Protein AF-A0A932T8R5-F1 (afdb_monomer)

Solvent-accessible surface area (backbone atoms only — not comparable to full-atom values): 25001 Å² total; per-residue (Å²): 109,61,64,52,44,34,81,61,53,52,69,36,68,70,43,43,51,44,53,52,49,47,52,50,32,56,50,34,42,50,55,45,41,47,75,72,64,32,41,83,56,91,74,83,59,76,33,76,72,61,94,69,79,67,45,66,45,74,44,71,26,61,86,46,70,82,42,59,31,11,37,37,70,53,66,65,68,58,52,51,51,37,35,51,71,66,42,54,31,40,30,32,83,40,78,26,26,40,64,62,91,46,52,62,83,46,61,53,64,44,43,30,42,35,39,35,32,41,81,48,56,72,68,58,49,51,51,53,52,46,53,41,49,48,48,24,37,45,67,72,73,39,91,72,75,92,68,68,50,76,42,43,30,64,55,31,30,66,32,42,20,27,83,35,54,51,67,68,42,78,72,55,37,38,85,41,27,77,60,34,44,70,28,75,43,64,70,48,18,57,42,30,73,40,65,88,59,21,41,30,36,37,36,52,35,82,50,32,54,77,72,50,51,76,70,54,56,54,52,49,33,62,55,33,41,77,49,73,41,93,61,63,48,47,38,35,31,43,96,93,41,77,44,49,92,58,52,88,36,47,54,71,68,51,51,51,50,49,37,62,76,60,66,63,50,73,33,16,24,36,36,37,39,69,37,50,37,71,51,35,25,46,29,48,23,51,44,50,56,49,50,37,59,78,67,68,58,62,68,85,89,68,87,41,54,34,34,31,29,52,33,46,37,33,42,78,55,96,91,41,44,41,50,62,77,48,82,52,53,22,59,72,57,82,85,69,72,91,52,56,62,74,28,31,19,48,32,43,34,41,21,45,63,38,36,73,41,28,40,34,33,33,40,58,42,47,70,71,60,46,52,49,49,34,53,67,46,69,47,48,73,66,57,45,42,73,66,41,31,77,56,55,58,45,39,72,77,63,27,54,50,26,30,33,36,34,34,36,44,44,57,50,44,15,60,77,64,71,47,92,32,34,56,76,67,36,90,81,48,60,48,71,82,69,29,29,64,57,82,53,37,78,71,91,78,59,71,66,61,32,54,60,34,63,50,76,85,80,82,74,84,129

Sequence (462 aa):
IRLKNRFLELRTEKSYNIFKLRSKVGIAARNTLDSLGFLDVETPILTKSTPEGARDYLVPSRVHGGEFYALPQSPQLFKQLLMVSGFDRYYQIAKCFRDEDLRADRQPEFTQIDVEMSFCNQEDVMAVAEELIINIFKAAGHDIPKKFNRMTFNDAMEIYGSDKPDMRFAMPMVEVSDIFANSTNEIFSSIASNTKKNRIKALRCPNGDNIFSKRQMKSFEDFVRKFGASGLGYFQMKEDGLKGPLTKFFSEADLEEIIKRTELVVGDIVFFGAGDKKTVWDYMGRFRLFLAKEMDIIPNDTFEFLWVVDFPMFEVENGRTKALHHPFTMPKSLENLEDLEEISSIAYDIVLNGTELGGGSIRIHKQDIQAKVFEIMGISNEEAREKFGFLLDALEFGAPPHGGFALGFDRLIMLLARTDSIRDVIAFPKTQKAQCLLTKAPSAVDNEQLKELSIRIRKTEQ

Structure (mmCIF, N/CA/C/O backbone):
data_AF-A0A932T8R5-F1
#
_entry.id   AF-A0A932T8R5-F1
#
loop_
_atom_site.group_PDB
_atom_site.id
_atom_site.type_symbol
_atom_site.label_atom_id
_atom_site.label_alt_id
_atom_site.label_comp_id
_atom_site.label_asym_id
_atom_site.label_entity_id
_atom_site.label_seq_id
_atom_site.pdbx_PDB_ins_code
_atom_site.Cartn_x
_atom_site.Cartn_y
_atom_site.Cartn_z
_atom_site.occupancy
_atom_site.B_iso_or_equiv
_atom_site.auth_seq_id
_atom_site.auth_comp_id
_atom_site.auth_asym_id
_atom_site.auth_atom_id
_atom_site.pdbx_PDB_model_num
ATOM 1 N N . ILE A 1 1 ? -17.096 22.439 -8.932 1.00 80.19 1 ILE A N 1
ATOM 2 C CA . ILE A 1 1 ? -18.583 22.413 -8.959 1.00 80.19 1 ILE A CA 1
ATOM 3 C C . ILE A 1 1 ? -19.126 21.101 -8.380 1.00 80.19 1 ILE A C 1
ATOM 5 O O . ILE A 1 1 ? -19.801 21.187 -7.364 1.00 80.19 1 ILE A O 1
ATOM 9 N N . ARG A 1 2 ? -18.762 19.920 -8.923 1.00 89.31 2 ARG A N 1
ATOM 10 C CA . ARG A 1 2 ? -19.200 18.579 -8.450 1.00 89.31 2 ARG A CA 1
ATOM 11 C C . ARG A 1 2 ? -19.182 18.400 -6.919 1.00 89.31 2 ARG A C 1
ATOM 13 O O . ARG A 1 2 ? -20.239 18.357 -6.307 1.00 89.31 2 ARG A O 1
ATOM 20 N N . LEU A 1 3 ? -18.008 18.470 -6.281 1.00 91.38 3 LEU A N 1
ATOM 21 C CA . LEU A 1 3 ? -17.869 18.298 -4.820 1.00 91.38 3 LEU A CA 1
ATOM 22 C C . LEU A 1 3 ? -18.627 19.329 -3.963 1.00 91.38 3 LEU A C 1
ATOM 24 O O . LEU A 1 3 ? -19.009 19.028 -2.838 1.00 91.38 3 LEU A O 1
ATOM 28 N N . LYS A 1 4 ? -18.846 20.546 -4.478 1.00 94.50 4 LYS A N 1
ATOM 29 C CA . LYS A 1 4 ? -19.574 21.608 -3.760 1.00 94.50 4 LYS A CA 1
ATOM 30 C C . LYS A 1 4 ? -21.082 21.331 -3.732 1.00 94.50 4 LYS A C 1
ATOM 32 O O . LYS A 1 4 ? -21.748 21.691 -2.776 1.00 94.50 4 LYS A O 1
ATOM 37 N N . ASN A 1 5 ? -21.5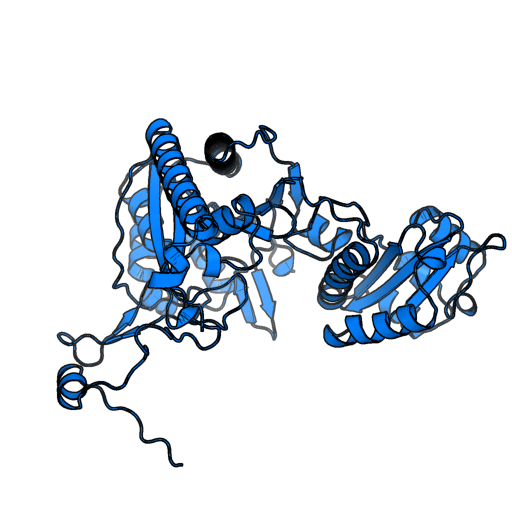88 20.650 -4.761 1.00 95.69 5 ASN A N 1
ATOM 38 C CA . ASN A 1 5 ? -22.981 20.234 -4.906 1.00 95.69 5 ASN A CA 1
ATOM 39 C C . ASN A 1 5 ? -23.089 18.699 -4.925 1.00 95.69 5 ASN A C 1
ATOM 41 O O . ASN A 1 5 ? -23.838 18.139 -5.725 1.00 95.69 5 ASN A O 1
ATOM 45 N N . ARG A 1 6 ? -22.314 18.005 -4.075 1.00 95.56 6 ARG A N 1
ATOM 46 C CA . ARG A 1 6 ? -22.169 16.537 -4.115 1.00 95.56 6 ARG A CA 1
ATOM 47 C C . ARG A 1 6 ? -23.513 15.809 -4.028 1.00 95.56 6 ARG A C 1
ATOM 49 O O . ARG A 1 6 ? -23.720 14.828 -4.724 1.00 95.56 6 ARG A O 1
ATOM 56 N N . PHE A 1 7 ? -24.462 16.333 -3.259 1.00 96.12 7 PHE A N 1
ATOM 57 C CA . PHE A 1 7 ? -25.821 15.789 -3.161 1.00 96.12 7 PHE A CA 1
ATOM 58 C C . PHE A 1 7 ? -26.605 15.790 -4.491 1.00 96.12 7 PHE A C 1
ATOM 60 O O . PHE A 1 7 ? -27.494 14.961 -4.657 1.00 96.12 7 PHE A O 1
ATOM 67 N N . LEU A 1 8 ? -26.301 16.689 -5.440 1.00 96.56 8 LEU A N 1
ATOM 68 C CA . LEU A 1 8 ? -26.871 16.652 -6.797 1.00 96.56 8 LEU A CA 1
ATOM 69 C C . LEU A 1 8 ? -26.142 15.639 -7.675 1.00 96.56 8 LEU A C 1
ATOM 71 O O . LEU A 1 8 ? -26.774 14.907 -8.425 1.00 96.56 8 LEU A O 1
ATOM 75 N N . GLU A 1 9 ? -24.817 15.579 -7.564 1.00 94.00 9 GLU A N 1
ATOM 76 C CA . GLU A 1 9 ? -23.994 14.616 -8.298 1.00 94.00 9 GLU A CA 1
ATOM 77 C C . GLU A 1 9 ? -24.369 13.165 -7.959 1.00 94.00 9 GLU A C 1
ATOM 79 O O . GLU A 1 9 ? -24.479 12.326 -8.853 1.00 94.00 9 GLU A O 1
ATOM 84 N N . LEU A 1 10 ? -24.650 12.889 -6.683 1.00 96.06 10 LEU A N 1
ATOM 85 C CA . LEU A 1 10 ? -25.089 11.576 -6.208 1.00 96.06 10 LEU A CA 1
ATOM 86 C C . LEU A 1 10 ? -26.440 11.124 -6.796 1.00 96.06 10 LEU A C 1
ATOM 88 O O . LEU A 1 10 ? -26.766 9.947 -6.690 1.00 96.06 10 LEU A O 1
ATOM 92 N N . ARG A 1 11 ? -27.209 12.018 -7.439 1.00 96.38 11 ARG A N 1
ATOM 93 C CA . ARG A 1 11 ? -28.446 11.661 -8.162 1.00 96.38 11 ARG A CA 1
ATOM 94 C C . ARG A 1 11 ? -28.185 11.058 -9.542 1.00 96.38 11 ARG A C 1
ATOM 96 O O . ARG A 1 11 ? -29.117 10.551 -10.156 1.00 96.38 11 ARG A O 1
ATOM 103 N N . THR A 1 12 ? -26.963 11.159 -10.063 1.00 96.81 12 THR A N 1
ATOM 104 C CA . THR A 1 12 ? -26.631 10.583 -11.371 1.00 96.81 12 THR A CA 1
ATOM 105 C C . THR A 1 12 ? -26.681 9.059 -11.316 1.00 96.81 12 THR A C 1
ATOM 107 O O . THR A 1 12 ? -26.306 8.453 -10.312 1.00 96.81 12 THR A O 1
ATOM 110 N N . GLU A 1 13 ? -27.087 8.432 -12.420 1.00 97.25 13 GLU A N 1
ATOM 111 C CA . GLU A 1 13 ? -27.144 6.970 -12.532 1.00 97.25 13 GLU A CA 1
ATOM 112 C C . GLU A 1 13 ? -25.776 6.324 -12.267 1.00 97.25 13 GLU A C 1
ATOM 114 O O . GLU A 1 13 ? -25.684 5.343 -11.531 1.00 97.25 13 GLU A O 1
ATOM 119 N N . LYS A 1 14 ? -24.694 6.933 -12.775 1.00 96.19 14 LYS A N 1
ATOM 120 C CA . LYS A 1 14 ? -23.317 6.496 -12.504 1.00 96.19 14 LYS A CA 1
ATOM 121 C C . LYS A 1 14 ? -23.033 6.433 -11.000 1.00 96.19 14 LYS A C 1
ATOM 123 O O . LYS A 1 14 ? -22.591 5.396 -10.514 1.00 96.19 14 LYS A O 1
ATOM 128 N N . SER A 1 15 ? -23.287 7.513 -10.255 1.00 95.94 15 SER A N 1
ATOM 129 C CA . SER A 1 15 ? -23.064 7.520 -8.805 1.00 95.94 15 SER A CA 1
ATOM 130 C C . SER A 1 15 ? -23.971 6.524 -8.087 1.00 95.94 15 SER A C 1
ATOM 132 O O . SER A 1 15 ? -23.485 5.771 -7.247 1.00 95.94 15 SER A O 1
ATOM 134 N N . TYR A 1 16 ? -25.257 6.464 -8.441 1.00 96.88 16 TYR A N 1
ATOM 135 C CA . TYR A 1 16 ? -26.189 5.503 -7.854 1.00 96.88 16 TYR A CA 1
ATOM 136 C C . TYR A 1 16 ? -25.700 4.056 -8.016 1.00 96.88 16 TYR A C 1
ATOM 138 O O . TYR A 1 16 ? -25.636 3.315 -7.034 1.00 96.88 16 TYR A O 1
ATOM 146 N N . ASN A 1 17 ? -25.272 3.672 -9.222 1.00 97.94 17 ASN A N 1
ATOM 147 C CA . ASN A 1 17 ? -24.763 2.331 -9.505 1.00 97.94 17 ASN A CA 1
ATOM 148 C C . ASN A 1 17 ? -23.483 2.013 -8.716 1.00 97.94 17 ASN A C 1
ATOM 150 O O . ASN A 1 17 ? -23.351 0.902 -8.204 1.00 97.94 17 ASN A O 1
ATOM 154 N N . ILE A 1 18 ? -22.586 2.989 -8.530 1.00 98.12 18 ILE A N 1
ATOM 155 C CA . ILE A 1 18 ? -21.387 2.834 -7.690 1.00 98.12 18 ILE A CA 1
ATOM 156 C C . ILE A 1 18 ? -21.762 2.562 -6.226 1.00 98.12 18 ILE A C 1
ATOM 158 O O . ILE A 1 18 ? -21.225 1.640 -5.613 1.00 98.12 18 ILE A O 1
ATOM 162 N N . PHE A 1 19 ? -22.696 3.321 -5.644 1.00 98.12 19 PHE A N 1
ATOM 163 C CA . PHE A 1 19 ? -23.100 3.103 -4.247 1.00 98.12 19 PHE A CA 1
ATOM 164 C C . PHE A 1 19 ? -23.936 1.835 -4.065 1.00 98.12 19 PHE A C 1
ATOM 166 O O . PHE A 1 19 ? -23.815 1.169 -3.035 1.00 98.12 19 PHE A O 1
ATOM 173 N N . LYS A 1 20 ? -24.716 1.444 -5.078 1.00 98.19 20 LYS A N 1
ATOM 174 C CA . LYS A 1 20 ? -25.385 0.140 -5.128 1.00 98.19 20 LYS A CA 1
ATOM 175 C C . LYS A 1 20 ? -24.365 -1.002 -5.127 1.00 98.19 20 LYS A C 1
ATOM 177 O O . LYS A 1 20 ? -24.515 -1.939 -4.345 1.00 98.19 20 LYS A O 1
ATOM 182 N N . LEU A 1 21 ? -23.307 -0.901 -5.937 1.00 98.50 21 LEU A N 1
ATOM 183 C CA . LEU A 1 21 ? -22.191 -1.850 -5.943 1.00 98.50 21 LEU A CA 1
ATOM 184 C C . LEU A 1 21 ? -21.493 -1.893 -4.577 1.00 98.50 21 LEU A C 1
ATOM 186 O O . LEU A 1 21 ? -21.364 -2.970 -4.005 1.00 98.50 21 LEU A O 1
ATOM 190 N N . ARG A 1 22 ? -21.125 -0.735 -4.010 1.00 98.56 22 ARG A N 1
ATOM 191 C CA . ARG A 1 22 ? -20.517 -0.634 -2.671 1.00 98.56 22 ARG A CA 1
ATOM 192 C C . ARG A 1 22 ? -21.349 -1.338 -1.602 1.00 98.56 22 ARG A C 1
ATOM 194 O O . ARG A 1 22 ? -20.804 -2.092 -0.803 1.00 98.56 22 ARG A O 1
ATOM 201 N N . SER A 1 23 ? -22.660 -1.098 -1.585 1.00 98.56 23 SER A N 1
ATOM 202 C CA . SER A 1 23 ? -23.578 -1.738 -0.638 1.00 98.56 23 SER A CA 1
ATOM 203 C C . SER A 1 23 ? -23.615 -3.256 -0.830 1.00 98.56 23 SER A C 1
ATOM 205 O O . SER A 1 23 ? -23.450 -3.993 0.141 1.00 98.56 23 SER A O 1
ATOM 207 N N . LYS A 1 24 ? -23.743 -3.728 -2.078 1.00 98.50 24 LYS A N 1
ATOM 208 C CA . LYS A 1 24 ? -23.761 -5.159 -2.412 1.00 98.50 24 LYS A CA 1
ATOM 209 C C . LYS A 1 24 ? -22.472 -5.867 -1.989 1.00 98.50 24 LYS A C 1
ATOM 211 O O . LYS A 1 24 ? -22.533 -6.930 -1.380 1.00 98.50 24 LYS A O 1
ATOM 216 N N . VAL A 1 25 ? -21.320 -5.259 -2.268 1.00 98.50 25 VAL A N 1
ATOM 217 C CA . VAL A 1 25 ? -20.007 -5.788 -1.878 1.00 98.50 25 VAL A CA 1
ATOM 218 C C . VAL A 1 25 ? -19.853 -5.808 -0.354 1.00 98.50 25 VAL A C 1
ATOM 220 O O . VAL A 1 25 ? -19.383 -6.797 0.196 1.00 98.50 25 VAL A O 1
ATOM 223 N N . GLY A 1 26 ? -20.306 -4.764 0.347 1.00 98.56 26 GLY A N 1
ATOM 224 C CA . GLY A 1 26 ? -20.283 -4.727 1.812 1.00 98.56 26 GLY A CA 1
ATOM 225 C C . GLY A 1 26 ? -21.169 -5.790 2.476 1.00 98.56 26 GLY A C 1
ATOM 226 O O . GLY A 1 26 ? -20.820 -6.277 3.548 1.00 98.56 26 GLY A O 1
ATOM 227 N N . ILE A 1 27 ? -22.295 -6.163 1.857 1.00 98.75 27 ILE A N 1
ATOM 228 C CA . ILE A 1 27 ? -23.130 -7.293 2.302 1.00 98.75 27 ILE A CA 1
ATOM 229 C C . ILE A 1 27 ? -22.412 -8.622 2.037 1.00 98.75 27 ILE A C 1
ATOM 231 O O . ILE A 1 27 ? -22.348 -9.466 2.924 1.00 98.75 27 ILE A O 1
ATOM 235 N N . ALA A 1 28 ? -21.835 -8.797 0.844 1.00 98.69 28 ALA A N 1
ATOM 236 C CA . ALA A 1 28 ? -21.111 -10.017 0.487 1.00 98.69 28 ALA A CA 1
ATOM 237 C C . ALA A 1 28 ? -19.919 -10.283 1.418 1.00 98.69 28 ALA A C 1
ATOM 239 O O . ALA A 1 28 ? -19.718 -11.421 1.836 1.00 98.69 28 ALA A O 1
ATOM 240 N N . ALA A 1 29 ? -19.176 -9.234 1.787 1.00 98.75 29 ALA A N 1
ATOM 241 C CA . ALA A 1 29 ? -18.074 -9.330 2.736 1.00 98.75 29 ALA A CA 1
ATOM 242 C C . ALA A 1 29 ? -18.540 -9.844 4.108 1.00 98.75 29 ALA A C 1
ATOM 244 O O . ALA A 1 29 ? -17.998 -10.828 4.604 1.00 98.75 29 ALA A O 1
ATOM 245 N N . ARG A 1 30 ? -19.588 -9.226 4.676 1.00 98.81 30 ARG A N 1
ATOM 246 C CA . ARG A 1 30 ? -20.165 -9.639 5.967 1.00 98.81 30 ARG A CA 1
ATOM 247 C C . ARG A 1 30 ? -20.668 -11.074 5.938 1.00 98.81 30 ARG A C 1
ATOM 249 O O . ARG A 1 30 ? -20.269 -11.862 6.778 1.00 98.81 30 ARG A O 1
ATOM 256 N N . ASN A 1 31 ? -21.470 -11.430 4.933 1.00 98.75 31 ASN A N 1
ATOM 257 C CA . ASN A 1 31 ? -22.015 -12.784 4.809 1.00 98.75 31 ASN A CA 1
ATOM 258 C C . ASN A 1 31 ? -20.912 -13.841 4.664 1.00 98.75 31 ASN A C 1
ATOM 260 O O . ASN A 1 31 ? -21.050 -14.942 5.184 1.00 98.75 31 ASN A O 1
ATOM 264 N N . THR A 1 32 ? -19.826 -13.519 3.951 1.00 98.75 32 THR A N 1
ATOM 265 C CA . THR A 1 32 ? -18.698 -14.448 3.798 1.00 98.75 32 THR A CA 1
ATOM 266 C C . THR A 1 32 ? -17.989 -14.655 5.133 1.00 98.75 32 THR A C 1
ATOM 268 O O . THR A 1 32 ? -17.802 -15.792 5.549 1.00 98.75 32 THR A O 1
ATOM 271 N N . LEU A 1 33 ? -17.642 -13.573 5.833 1.00 98.75 33 LEU A N 1
ATOM 272 C CA . LEU A 1 33 ? -16.940 -13.649 7.117 1.00 98.75 33 LEU A CA 1
ATOM 273 C C . LEU A 1 33 ? -17.797 -14.318 8.204 1.00 98.75 33 LEU A C 1
ATOM 275 O O . LEU A 1 33 ? -17.293 -15.182 8.917 1.00 98.75 33 LEU A O 1
ATOM 279 N N . ASP A 1 34 ? -19.095 -14.018 8.257 1.00 98.69 34 ASP A N 1
ATOM 280 C CA . ASP A 1 34 ? -20.064 -14.704 9.122 1.00 98.69 34 ASP A CA 1
ATOM 281 C C . ASP A 1 34 ? -20.106 -16.215 8.838 1.00 98.69 34 ASP A C 1
ATOM 283 O O . ASP A 1 34 ? -19.956 -17.030 9.748 1.00 98.69 34 ASP A O 1
ATOM 287 N N . SER A 1 35 ? -20.178 -16.613 7.560 1.00 98.56 35 SER A N 1
ATOM 288 C CA . SER A 1 35 ? -20.167 -18.035 7.180 1.00 98.56 35 SER A CA 1
ATOM 289 C C . SER A 1 35 ? -18.867 -18.767 7.541 1.00 98.56 35 SER A C 1
ATOM 291 O O . SER A 1 35 ? -18.871 -19.986 7.703 1.00 98.56 35 SER A O 1
ATOM 293 N N . LEU A 1 36 ? -17.768 -18.023 7.706 1.00 98.44 36 LEU A N 1
ATOM 294 C CA . LEU A 1 36 ? -16.460 -18.519 8.140 1.00 98.44 36 LEU A CA 1
ATOM 295 C C . LEU A 1 36 ? -16.258 -18.438 9.665 1.00 98.44 36 LEU A C 1
ATOM 297 O O . LEU A 1 36 ? -15.153 -18.707 10.151 1.00 98.44 36 LEU A O 1
ATOM 301 N N . GLY A 1 37 ? -17.306 -18.079 10.413 1.00 98.25 37 GLY A N 1
ATOM 302 C CA . GLY A 1 37 ? -17.320 -18.033 11.874 1.00 98.25 37 GLY A CA 1
ATOM 303 C C . GLY A 1 37 ? -16.678 -16.788 12.485 1.00 98.25 37 GLY A C 1
ATOM 304 O O . GLY A 1 37 ? -16.319 -16.820 13.659 1.00 98.25 37 GLY A O 1
ATOM 305 N N . PHE A 1 38 ? -16.491 -15.711 11.717 1.00 98.75 38 PHE A N 1
ATOM 306 C CA . PHE A 1 38 ? -15.961 -14.454 12.245 1.00 98.75 38 PHE A CA 1
ATOM 307 C C . PHE A 1 38 ? -17.052 -13.619 12.914 1.00 98.75 38 PHE A C 1
ATOM 309 O O . PHE A 1 38 ? -18.175 -13.524 12.422 1.00 98.75 38 PHE A O 1
ATOM 316 N N . LEU A 1 39 ? -16.690 -12.949 14.007 1.00 98.50 39 LEU A N 1
ATOM 317 C CA . LEU A 1 39 ? -17.577 -12.050 14.741 1.00 98.50 39 LEU A CA 1
ATOM 318 C C . LEU A 1 39 ? -17.345 -10.591 14.332 1.00 98.50 39 LEU A C 1
ATOM 320 O O . LEU A 1 39 ? -16.204 -10.129 14.346 1.00 98.50 39 LEU A O 1
ATOM 324 N N . ASP A 1 40 ? -18.427 -9.870 14.017 1.00 98.19 40 ASP A N 1
ATOM 325 C CA . ASP A 1 40 ? -18.413 -8.414 13.806 1.00 98.19 40 ASP A CA 1
ATOM 326 C C . ASP A 1 40 ? -18.341 -7.724 15.174 1.00 98.19 40 ASP A C 1
ATOM 328 O O . ASP A 1 40 ? -19.326 -7.716 15.920 1.00 98.19 40 ASP A O 1
ATOM 332 N N . VAL A 1 41 ? -17.171 -7.202 15.544 1.00 98.19 41 VAL A N 1
ATOM 333 C CA . VAL A 1 41 ? -16.966 -6.551 16.848 1.00 98.19 41 VAL A CA 1
ATOM 334 C C . VAL A 1 41 ? -16.507 -5.116 16.628 1.00 98.19 41 VAL A C 1
ATOM 336 O O . VAL A 1 41 ? -15.515 -4.852 15.955 1.00 98.19 41 VAL A O 1
ATOM 339 N N . GLU A 1 42 ? -17.222 -4.160 17.210 1.00 98.19 42 GLU A N 1
ATOM 340 C CA . GLU A 1 42 ? -16.847 -2.751 17.118 1.00 98.19 42 GLU A CA 1
ATOM 341 C C . GLU A 1 42 ? -15.681 -2.421 18.061 1.00 98.19 42 GLU A C 1
ATOM 343 O O . GLU A 1 42 ? -15.633 -2.862 19.211 1.00 98.19 42 GLU A O 1
ATOM 348 N N . THR A 1 43 ? -14.748 -1.597 17.583 1.00 97.75 43 THR A N 1
ATOM 349 C CA . THR A 1 43 ? -13.600 -1.105 18.362 1.00 97.75 43 THR A CA 1
ATOM 350 C C . THR A 1 43 ? -13.692 0.409 18.557 1.00 97.75 43 THR A C 1
ATOM 352 O O . THR A 1 43 ? -14.232 1.105 17.694 1.00 97.75 43 THR A O 1
ATOM 355 N N . PRO A 1 44 ? -13.151 0.965 19.655 1.00 97.56 44 PRO A N 1
ATOM 356 C CA . PRO A 1 44 ? -13.282 2.390 19.944 1.00 97.56 44 PRO A CA 1
ATOM 357 C C . PRO A 1 44 ? -12.572 3.276 18.908 1.00 97.56 44 PRO A C 1
ATOM 359 O O . PRO A 1 44 ? -11.509 2.939 18.393 1.00 97.56 44 PRO A O 1
ATOM 362 N N . ILE A 1 45 ? -13.151 4.455 18.660 1.00 97.56 45 ILE A N 1
ATOM 363 C CA . ILE A 1 45 ? -12.592 5.497 17.778 1.00 97.56 45 ILE A CA 1
ATOM 364 C C . ILE A 1 45 ? -11.761 6.534 18.547 1.00 97.56 45 ILE A C 1
ATOM 366 O O . ILE A 1 45 ? -10.904 7.187 17.969 1.00 97.56 45 ILE A O 1
ATOM 370 N N . LEU A 1 46 ? -12.004 6.717 19.844 1.00 97.31 46 LEU A N 1
ATOM 371 C CA . LEU A 1 46 ? -11.202 7.601 20.690 1.00 97.31 46 LEU A CA 1
ATOM 372 C C . LEU A 1 46 ? -10.145 6.756 21.400 1.00 97.31 46 LEU A C 1
ATOM 374 O O . LEU A 1 46 ? -10.429 6.136 22.423 1.00 97.31 46 LEU A O 1
ATOM 378 N N . THR A 1 47 ? -8.949 6.689 20.825 1.00 94.69 47 THR A N 1
ATOM 379 C CA . THR A 1 47 ? -7.860 5.821 21.284 1.00 94.69 47 THR A CA 1
ATOM 380 C C . THR A 1 47 ? -6.740 6.631 21.928 1.00 94.69 47 THR A C 1
ATOM 382 O O . THR A 1 47 ? -6.772 7.861 21.972 1.00 94.69 47 THR A O 1
ATOM 385 N N . LYS A 1 48 ? -5.729 5.939 22.454 1.00 91.38 48 LYS A N 1
ATOM 386 C CA . LYS A 1 48 ? -4.456 6.557 22.831 1.00 91.38 48 LYS A CA 1
ATOM 387 C C . LYS A 1 48 ? -3.641 6.847 21.567 1.00 91.38 48 LYS A C 1
ATOM 389 O O . LYS A 1 48 ? -3.721 6.076 20.615 1.00 91.38 48 LYS A O 1
ATOM 394 N N . SER A 1 49 ? -2.866 7.933 21.565 1.00 87.81 49 SER A N 1
ATOM 395 C CA . SER A 1 49 ? -1.887 8.181 20.500 1.00 87.81 49 SER A CA 1
ATOM 396 C C . SER A 1 49 ? -0.697 7.235 20.652 1.00 87.81 49 SER A C 1
ATOM 398 O O . SER A 1 49 ? -0.100 7.134 21.729 1.00 87.81 49 SER A O 1
ATOM 400 N N . THR A 1 50 ? -0.365 6.536 19.573 1.00 78.50 50 THR A N 1
ATOM 401 C CA . THR A 1 50 ? 0.723 5.559 19.512 1.00 78.50 50 THR A CA 1
ATOM 402 C C . THR A 1 50 ? 1.491 5.753 18.208 1.00 78.50 50 THR A C 1
ATOM 404 O O . THR A 1 50 ? 0.879 5.980 17.167 1.00 78.50 50 THR A O 1
ATOM 407 N N . PRO A 1 51 ? 2.830 5.664 18.207 1.00 67.25 51 PRO A N 1
ATOM 408 C CA . PRO A 1 51 ? 3.607 5.795 16.978 1.00 67.25 51 PRO A CA 1
ATOM 409 C C . PRO A 1 51 ? 3.464 4.528 16.116 1.00 67.25 51 PRO A C 1
ATOM 411 O O . PRO A 1 51 ? 4.300 3.632 16.180 1.00 67.25 51 PRO A O 1
ATOM 414 N N . GLU A 1 52 ? 2.397 4.446 15.318 1.00 62.09 52 GLU A N 1
ATOM 415 C CA . GLU A 1 52 ? 2.116 3.326 14.395 1.00 62.09 52 GLU A CA 1
ATOM 416 C C . GLU A 1 52 ? 2.600 3.567 12.955 1.00 62.09 52 GLU A C 1
ATOM 418 O O . GLU A 1 52 ? 2.392 2.733 12.080 1.00 62.09 52 GLU A O 1
ATOM 423 N N . GLY A 1 53 ? 3.276 4.689 12.699 1.00 68.38 53 GLY A N 1
ATOM 424 C CA . GLY A 1 53 ? 3.906 4.990 11.410 1.00 68.38 53 GLY A CA 1
ATOM 425 C C . GLY A 1 53 ? 3.390 6.272 10.761 1.00 68.38 53 GLY A C 1
ATOM 426 O O . GLY A 1 53 ? 4.204 7.097 10.346 1.00 68.38 53 GLY A O 1
ATOM 427 N N . ALA A 1 54 ? 2.071 6.492 10.729 1.00 80.25 54 ALA A N 1
ATOM 428 C CA . ALA A 1 54 ? 1.495 7.758 10.266 1.00 80.25 54 ALA A CA 1
ATOM 429 C C . ALA A 1 54 ? 1.311 8.759 11.421 1.00 80.25 54 ALA A C 1
ATOM 431 O O . ALA A 1 54 ? 1.504 8.432 12.594 1.00 80.25 54 ALA A O 1
ATOM 432 N N . ARG A 1 55 ? 0.932 10.000 11.092 1.00 87.88 55 ARG A N 1
ATOM 433 C CA . ARG A 1 55 ? 0.500 10.984 12.095 1.00 87.88 55 ARG A CA 1
ATOM 434 C C . ARG A 1 55 ? -0.967 10.763 12.456 1.00 87.88 55 ARG A C 1
ATOM 436 O O . ARG A 1 55 ? -1.809 10.610 11.568 1.00 87.88 55 ARG A O 1
ATOM 443 N N . ASP A 1 56 ? -1.254 10.818 13.751 1.00 92.56 56 ASP A N 1
ATOM 444 C CA . ASP A 1 56 ? -2.610 10.708 14.284 1.00 92.56 56 ASP A CA 1
ATOM 445 C C . ASP A 1 56 ? -3.398 12.012 14.116 1.00 92.56 56 ASP A C 1
ATOM 447 O O . ASP A 1 56 ? -2.871 13.111 14.310 1.00 92.56 56 ASP A O 1
ATOM 451 N N . TYR A 1 57 ? -4.702 11.888 13.864 1.00 95.38 57 TYR A N 1
ATOM 452 C CA . TYR A 1 57 ? -5.638 12.969 14.167 1.00 95.38 57 TYR A CA 1
ATOM 453 C C . TYR A 1 57 ? -5.906 12.991 15.670 1.00 95.38 57 TYR A C 1
ATOM 455 O O . TYR A 1 57 ? -6.317 11.981 16.235 1.00 95.38 57 TYR A O 1
ATOM 463 N N . LEU A 1 58 ? -5.721 14.148 16.304 1.00 96.62 58 LEU A N 1
ATOM 464 C CA . LEU A 1 58 ? -5.937 14.315 17.740 1.00 96.62 58 LEU A CA 1
ATOM 465 C C . LEU A 1 58 ? -7.305 14.928 18.049 1.00 96.62 58 LEU A C 1
ATOM 467 O O . LEU A 1 58 ? -7.768 15.839 17.359 1.00 96.62 58 LEU A O 1
ATOM 471 N N . VAL A 1 59 ? -7.918 14.466 19.136 1.00 97.50 59 VAL A N 1
ATOM 472 C CA . VAL A 1 59 ? -9.175 14.987 19.682 1.00 97.50 59 VAL A CA 1
ATOM 473 C C . VAL A 1 59 ? -8.929 15.437 21.127 1.00 97.50 59 VAL A C 1
ATOM 475 O O . VAL A 1 59 ? -8.674 14.589 21.983 1.00 97.50 59 VAL A O 1
ATOM 478 N N . PRO A 1 60 ? -8.978 16.747 21.434 1.00 97.00 60 PRO A N 1
ATOM 479 C CA . PRO A 1 60 ? -8.743 17.242 22.790 1.00 97.00 60 PRO A CA 1
ATOM 480 C C . PRO A 1 60 ? -9.834 16.767 23.757 1.00 97.00 60 PRO A C 1
ATOM 482 O O . PRO A 1 60 ? -11.023 16.795 23.428 1.00 97.00 60 PRO A O 1
ATOM 485 N N . SER A 1 61 ? -9.440 16.372 24.968 1.00 97.00 61 SER A N 1
ATOM 486 C CA . SER A 1 61 ? -10.385 16.001 26.019 1.00 97.00 61 SER A CA 1
ATOM 487 C C . SER A 1 61 ? -10.865 17.231 26.786 1.00 97.00 61 SER A C 1
ATOM 489 O O . SER A 1 61 ? -10.080 17.970 27.372 1.00 97.00 61 SER A O 1
ATOM 491 N N . ARG A 1 62 ? -12.187 17.428 26.842 1.00 96.50 62 ARG A N 1
ATOM 492 C CA . ARG A 1 62 ? -12.805 18.434 27.725 1.00 96.50 62 ARG A CA 1
ATOM 493 C C . ARG A 1 62 ? -12.679 18.052 29.205 1.00 96.50 62 ARG A C 1
ATOM 495 O O . ARG A 1 62 ? -12.643 18.919 30.068 1.00 96.50 62 ARG A O 1
ATOM 502 N N . VAL A 1 63 ? -12.693 16.750 29.501 1.00 96.38 63 VAL A N 1
ATOM 503 C CA . VAL A 1 63 ? -12.726 16.222 30.877 1.00 96.38 63 VAL A CA 1
ATOM 504 C C . VAL A 1 63 ? -11.328 16.213 31.491 1.00 96.38 63 VAL A C 1
ATOM 506 O O . VAL A 1 63 ? -11.166 16.572 32.654 1.00 96.38 63 VAL A O 1
ATOM 509 N N . HIS A 1 64 ? -10.327 15.846 30.695 1.00 94.75 64 HIS A N 1
ATOM 510 C CA . HIS A 1 64 ? -8.934 15.736 31.111 1.00 94.75 64 HIS A CA 1
ATOM 511 C C . HIS A 1 64 ? -8.126 16.849 30.440 1.00 94.75 64 HIS A C 1
ATOM 513 O O . HIS A 1 64 ? -7.593 16.682 29.345 1.00 94.75 64 HIS A O 1
ATOM 519 N N . GLY A 1 65 ? -8.104 18.029 31.066 1.00 93.00 65 GLY A N 1
ATOM 520 C CA . GLY A 1 65 ? -7.449 19.208 30.501 1.00 93.00 65 GLY A CA 1
ATOM 521 C C . GLY A 1 65 ? -5.965 18.960 30.214 1.00 93.00 65 GLY A C 1
ATOM 522 O O . GLY A 1 65 ? -5.203 18.648 31.124 1.00 93.00 65 GLY A O 1
ATOM 523 N N . GLY A 1 66 ? -5.561 19.127 28.950 1.00 92.75 66 GLY A N 1
ATOM 524 C CA . GLY A 1 66 ? -4.193 18.873 28.481 1.00 92.75 66 GLY A CA 1
ATOM 525 C C . GLY A 1 66 ? -3.966 17.480 27.881 1.00 92.75 66 GLY A C 1
ATOM 526 O O . GLY A 1 66 ? -2.911 17.254 27.292 1.00 92.75 66 GLY A O 1
ATOM 527 N N . GLU A 1 67 ? -4.947 16.580 27.966 1.00 95.31 67 GLU A N 1
ATOM 528 C CA . GLU A 1 67 ? -4.891 15.246 27.363 1.00 95.31 67 GLU A CA 1
ATOM 529 C C . GLU A 1 67 ? -5.667 15.180 26.040 1.00 95.31 67 GLU A C 1
ATOM 531 O O . GLU A 1 67 ? -6.632 15.915 25.798 1.00 95.31 67 GLU A O 1
ATOM 536 N N . PHE A 1 68 ? -5.241 14.266 25.168 1.00 96.75 68 PHE A N 1
ATOM 537 C CA . PHE A 1 68 ? -5.787 14.089 23.827 1.00 96.75 68 PHE A CA 1
ATOM 538 C C . PHE A 1 68 ? -6.063 12.613 23.565 1.00 96.75 68 PHE A C 1
ATOM 540 O O . PHE A 1 68 ? -5.245 11.750 23.882 1.00 96.75 68 PHE A O 1
ATOM 547 N N . TYR A 1 69 ? -7.189 12.344 22.917 1.00 97.12 69 TYR A N 1
ATOM 548 C CA . TYR A 1 69 ? -7.397 11.089 22.209 1.00 97.12 69 TYR A CA 1
ATOM 549 C C . TYR A 1 69 ? -6.757 11.174 20.821 1.00 97.12 69 TYR A C 1
ATOM 551 O O . TYR A 1 69 ? -6.564 12.267 20.282 1.00 97.12 69 TYR A O 1
ATOM 559 N N . ALA A 1 70 ? -6.494 10.024 20.222 1.00 96.25 70 ALA A N 1
ATOM 560 C CA . ALA A 1 70 ? -6.168 9.873 18.814 1.00 96.25 70 ALA A CA 1
ATOM 561 C C . ALA A 1 70 ? -7.303 9.141 18.091 1.00 96.25 70 ALA A C 1
ATOM 563 O O . ALA A 1 70 ? -7.987 8.308 18.685 1.00 96.25 70 ALA A O 1
ATOM 564 N N . LEU A 1 71 ? -7.516 9.462 16.816 1.00 96.69 71 LEU A N 1
ATOM 565 C CA . LEU A 1 71 ? -8.346 8.647 15.934 1.00 96.69 71 LEU A CA 1
ATOM 566 C C . LEU A 1 71 ? -7.502 7.488 15.377 1.00 96.69 71 LEU A C 1
ATOM 568 O O . LEU A 1 71 ? -6.373 7.738 14.951 1.00 96.69 71 LEU A O 1
ATOM 572 N N . PRO A 1 72 ? -8.021 6.248 15.334 1.00 94.44 72 PRO A N 1
ATOM 573 C CA . PRO A 1 72 ? -7.225 5.073 15.013 1.00 94.44 72 PRO A CA 1
ATOM 574 C C . PRO A 1 72 ? -6.789 5.059 13.548 1.00 94.44 72 PRO A C 1
ATOM 576 O O . PRO A 1 72 ? -7.607 5.204 12.632 1.00 94.44 72 PRO A O 1
ATOM 579 N N . GLN A 1 73 ? -5.506 4.778 13.322 1.00 93.06 73 GLN A N 1
ATOM 580 C CA . GLN A 1 73 ? -4.972 4.504 11.983 1.00 93.06 73 GLN A CA 1
ATOM 581 C C . GLN A 1 73 ? -5.494 3.181 11.416 1.00 93.06 73 GLN A C 1
ATOM 583 O O . GLN A 1 73 ? -5.571 3.019 10.193 1.00 93.06 73 GLN A O 1
ATOM 588 N N . SER A 1 74 ? -5.829 2.252 12.314 1.00 93.69 74 SER A N 1
ATOM 589 C CA . SER A 1 74 ? -6.539 0.992 12.093 1.00 93.69 74 SER A CA 1
ATOM 590 C C . SER A 1 74 ? -6.952 0.384 13.451 1.00 93.69 74 SER A C 1
ATOM 592 O O . SER A 1 74 ? -6.440 0.823 14.483 1.00 93.69 74 SER A O 1
ATOM 594 N N . PRO A 1 75 ? -7.811 -0.651 13.498 1.00 94.56 75 PRO A N 1
ATOM 595 C CA . PRO A 1 75 ? -8.116 -1.387 14.733 1.00 94.56 75 PRO A CA 1
ATOM 596 C C . PRO A 1 75 ? -6.983 -2.304 15.245 1.00 94.56 75 PRO A C 1
ATOM 598 O O . PRO A 1 75 ? -7.231 -3.163 16.092 1.00 94.56 75 PRO A O 1
ATOM 601 N N . GLN A 1 76 ? -5.746 -2.154 14.748 1.00 91.69 76 GLN A N 1
ATOM 602 C CA . GLN A 1 76 ? -4.641 -3.112 14.895 1.00 91.69 76 GLN A CA 1
ATOM 603 C C . GLN A 1 76 ? -4.344 -3.553 16.331 1.00 91.69 76 GLN A C 1
ATOM 605 O O . GLN A 1 76 ? -4.072 -4.729 16.569 1.00 91.69 76 GLN A O 1
ATOM 610 N N . LEU A 1 77 ? -4.368 -2.638 17.295 1.00 91.31 77 LEU A N 1
ATOM 611 C CA . LEU A 1 77 ? -4.114 -2.982 18.695 1.00 91.31 77 LEU A CA 1
ATOM 612 C C . LEU A 1 77 ? -5.312 -3.706 19.318 1.00 91.31 77 LEU A C 1
ATOM 614 O O . LEU A 1 77 ? -5.145 -4.705 20.011 1.00 91.31 77 LEU A O 1
ATOM 618 N N . PHE A 1 78 ? -6.530 -3.246 19.031 1.00 94.81 78 PHE A N 1
ATOM 619 C CA . PHE A 1 78 ? -7.746 -3.821 19.602 1.00 94.81 78 PHE A CA 1
ATOM 620 C C . PHE A 1 78 ? -8.047 -5.213 19.062 1.00 94.81 78 PHE A C 1
ATOM 622 O O . PHE A 1 78 ? -8.419 -6.083 19.841 1.00 94.81 78 PHE A O 1
ATOM 629 N N . LYS A 1 79 ? -7.832 -5.465 17.767 1.00 95.56 79 LYS A N 1
ATOM 630 C CA . LYS A 1 79 ? -8.033 -6.807 17.208 1.00 95.56 79 LYS A CA 1
ATOM 631 C C . LYS A 1 79 ? -7.067 -7.835 17.795 1.00 95.56 79 LYS A C 1
ATOM 633 O O . LYS A 1 79 ? -7.486 -8.950 18.072 1.00 95.56 79 LYS A O 1
ATOM 638 N N . GLN A 1 80 ? -5.823 -7.445 18.091 1.00 94.31 80 GLN A N 1
ATOM 639 C CA . GLN A 1 80 ? -4.881 -8.304 18.820 1.00 94.31 80 GLN A CA 1
ATOM 640 C C . GLN A 1 80 ? -5.356 -8.564 20.255 1.00 94.31 80 GLN A C 1
ATOM 642 O O . GLN A 1 80 ? -5.374 -9.709 20.695 1.00 94.31 80 GLN A O 1
ATOM 647 N N . LEU A 1 81 ? -5.821 -7.533 20.970 1.00 94.69 81 LEU A N 1
ATOM 648 C CA . LEU A 1 81 ? -6.399 -7.709 22.309 1.00 94.69 81 LEU A CA 1
ATOM 649 C C . LEU A 1 81 ? -7.637 -8.617 22.300 1.00 94.69 81 LEU A C 1
ATOM 651 O O . LEU A 1 81 ? -7.842 -9.365 23.252 1.00 94.69 81 LEU A O 1
ATOM 655 N N . LEU A 1 82 ? -8.446 -8.598 21.236 1.00 97.00 82 LEU A N 1
ATOM 656 C CA . LEU A 1 82 ? -9.561 -9.533 21.068 1.00 97.00 82 LEU A CA 1
ATOM 657 C C . LEU A 1 82 ? -9.068 -10.979 20.929 1.00 97.00 82 LEU A C 1
ATOM 659 O O . LEU A 1 82 ? -9.650 -11.861 21.559 1.00 97.00 82 LEU A O 1
ATOM 663 N N . MET A 1 83 ? -7.967 -11.218 20.205 1.00 97.44 83 MET A N 1
ATOM 664 C CA . MET A 1 83 ? -7.351 -12.553 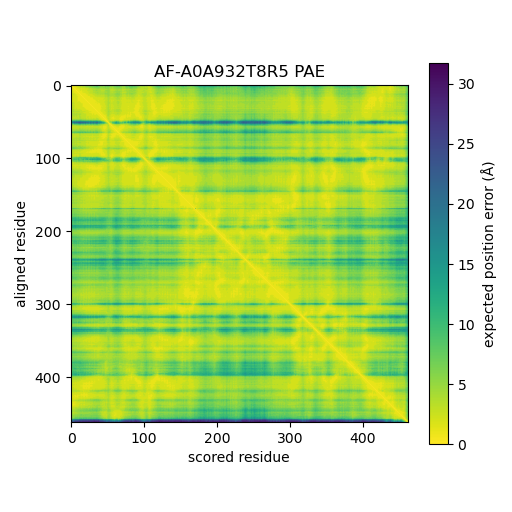20.137 1.00 97.44 83 MET A CA 1
ATOM 665 C C . MET A 1 83 ? -6.898 -13.014 21.529 1.00 97.44 83 MET A C 1
ATOM 667 O O . MET A 1 83 ? -7.209 -14.127 21.946 1.00 97.44 83 MET A O 1
ATOM 671 N N . VAL A 1 84 ? -6.252 -12.130 22.301 1.00 95.06 84 VAL A N 1
ATOM 672 C CA . VAL A 1 84 ? -5.882 -12.406 23.705 1.00 95.06 84 VAL A CA 1
ATOM 673 C C . VAL A 1 84 ? -7.116 -12.649 24.585 1.00 95.06 84 VAL A C 1
ATOM 675 O O . VAL A 1 84 ? -7.085 -13.477 25.489 1.00 95.06 84 VAL A O 1
ATOM 678 N N . SER A 1 85 ? -8.231 -11.977 24.295 1.00 95.50 85 SER A N 1
ATOM 679 C CA . SER A 1 85 ? -9.500 -12.124 25.023 1.00 95.50 85 SER A CA 1
ATOM 680 C C . SER A 1 85 ? -10.264 -13.411 24.673 1.00 95.50 85 SER A C 1
ATOM 682 O O . SER A 1 85 ? -11.354 -13.629 25.199 1.00 95.50 85 SER A O 1
ATOM 684 N N . GLY A 1 86 ? -9.725 -14.258 23.788 1.00 94.88 86 GLY A N 1
ATOM 685 C CA . GLY A 1 86 ? -10.332 -15.529 23.388 1.00 94.88 86 GLY A CA 1
ATOM 686 C C . GLY A 1 86 ? -11.332 -15.429 22.235 1.00 94.88 86 GLY A C 1
ATOM 687 O O . GLY A 1 86 ? -12.048 -16.396 21.970 1.00 94.88 86 GLY A O 1
ATOM 688 N N . PHE A 1 87 ? -11.393 -14.295 21.531 1.00 96.00 87 PHE A N 1
ATOM 689 C CA . PHE A 1 87 ? -12.115 -14.218 20.262 1.00 96.00 87 PHE A CA 1
ATOM 690 C C . PHE A 1 87 ? -11.274 -14.934 19.205 1.00 96.00 87 PHE A C 1
ATOM 692 O O . PHE A 1 87 ? -10.252 -14.415 18.772 1.00 96.00 87 PHE A O 1
ATOM 699 N N . ASP A 1 88 ? -11.690 -16.129 18.786 1.00 96.44 88 ASP A N 1
ATOM 700 C CA . ASP A 1 88 ? -10.927 -16.916 17.808 1.00 96.44 88 ASP A CA 1
ATOM 701 C C . ASP A 1 88 ? -10.865 -16.236 16.431 1.00 96.44 88 ASP A C 1
ATOM 703 O O . ASP A 1 88 ? -9.847 -16.297 15.748 1.00 96.44 88 ASP A O 1
ATOM 707 N N . ARG A 1 89 ? -11.950 -15.566 16.021 1.00 98.50 89 ARG A N 1
ATOM 708 C CA . ARG A 1 89 ? -12.117 -14.966 14.691 1.00 98.50 89 ARG A CA 1
ATOM 709 C C . ARG A 1 89 ? -12.870 -13.647 14.784 1.00 98.50 89 ARG A C 1
ATOM 711 O O . ARG A 1 89 ? -14.040 -13.609 15.163 1.00 98.50 89 ARG A O 1
ATOM 718 N N . TYR A 1 90 ? -12.204 -12.569 14.406 1.00 98.62 90 TYR A N 1
ATOM 719 C CA . TYR A 1 90 ? -12.710 -11.203 14.462 1.00 98.62 90 TYR A CA 1
ATOM 720 C C . TYR A 1 90 ? -12.742 -10.579 13.071 1.00 98.62 90 TYR A C 1
ATOM 722 O O . TYR A 1 90 ? -11.787 -10.710 12.300 1.00 98.62 90 TYR A O 1
ATOM 730 N N . TYR A 1 91 ? -13.803 -9.834 12.778 1.00 98.75 91 TYR A N 1
ATOM 731 C CA . TYR A 1 91 ? -13.774 -8.871 11.695 1.00 98.75 91 TYR A CA 1
ATOM 732 C C . TYR A 1 91 ? -14.473 -7.563 12.067 1.00 98.75 91 TYR A C 1
ATOM 734 O O . TYR A 1 91 ? -15.287 -7.510 12.985 1.00 98.75 91 TYR A O 1
ATOM 742 N N . GLN A 1 92 ? -14.172 -6.504 11.319 1.00 98.69 92 GLN A N 1
ATOM 743 C CA . GLN A 1 92 ? -14.925 -5.255 11.353 1.00 98.69 92 GLN A CA 1
ATOM 744 C C . GLN A 1 92 ? -14.787 -4.518 10.020 1.00 98.69 92 GLN A C 1
ATOM 746 O O . GLN A 1 92 ? -13.696 -4.413 9.458 1.00 98.69 92 GLN A O 1
ATOM 751 N N . ILE A 1 93 ? -15.876 -3.929 9.521 1.00 98.50 93 ILE A N 1
ATOM 752 C CA . ILE A 1 93 ? -15.777 -2.918 8.456 1.00 98.50 93 ILE A CA 1
ATOM 753 C C . ILE A 1 93 ? -15.595 -1.545 9.109 1.00 98.50 93 ILE A C 1
ATOM 755 O O . ILE A 1 93 ? -16.558 -0.805 9.316 1.00 98.50 93 ILE A O 1
ATOM 759 N N . ALA A 1 94 ? -14.350 -1.239 9.469 1.00 97.88 94 ALA A N 1
ATOM 760 C CA . ALA A 1 94 ? -13.981 -0.117 10.325 1.00 97.88 94 ALA A CA 1
ATOM 761 C C . ALA A 1 94 ? -13.667 1.173 9.549 1.00 97.88 94 ALA A C 1
ATOM 763 O O . ALA A 1 94 ? -13.245 1.160 8.386 1.00 97.88 94 ALA A O 1
ATOM 764 N N . LYS A 1 95 ? -13.847 2.313 10.225 1.00 98.00 95 LYS A N 1
ATOM 765 C CA . LYS A 1 95 ? -13.339 3.620 9.792 1.00 98.00 95 LYS A CA 1
ATOM 766 C C . LYS A 1 95 ? -11.935 3.846 10.342 1.00 98.00 95 LYS A C 1
ATOM 768 O O . LYS A 1 95 ? -11.710 3.672 11.534 1.00 98.00 95 LYS A O 1
ATOM 773 N N . CYS A 1 96 ? -11.037 4.287 9.470 1.00 96.88 96 CYS A N 1
ATOM 774 C CA . CYS A 1 96 ? -9.628 4.513 9.770 1.00 96.88 96 CYS A CA 1
ATOM 775 C C . CYS A 1 96 ? -9.225 5.940 9.390 1.00 96.88 96 CYS A C 1
ATOM 777 O O . CYS A 1 96 ? -9.768 6.512 8.436 1.00 96.88 96 CYS A O 1
ATOM 779 N N . PHE A 1 97 ? -8.269 6.506 10.127 1.00 96.25 97 PHE A N 1
ATOM 780 C CA . PHE A 1 97 ? -7.895 7.915 10.043 1.00 96.25 97 PHE A CA 1
ATOM 781 C C . PHE A 1 97 ? -6.375 8.074 9.975 1.00 96.25 97 PHE A C 1
ATOM 783 O O . PHE A 1 97 ? -5.664 7.571 10.836 1.00 96.25 97 PHE A O 1
ATOM 790 N N . ARG A 1 98 ? -5.859 8.780 8.964 1.00 93.69 98 ARG A N 1
ATOM 791 C CA . ARG A 1 98 ? -4.414 9.036 8.814 1.00 93.69 98 ARG A CA 1
ATOM 792 C C . ARG A 1 98 ? -4.174 10.469 8.355 1.00 93.69 98 ARG A C 1
ATOM 794 O O . ARG A 1 98 ? -4.701 10.870 7.315 1.00 93.69 98 ARG A O 1
ATOM 801 N N . ASP A 1 99 ? -3.376 11.230 9.104 1.00 91.44 99 ASP A N 1
ATOM 802 C CA . ASP A 1 99 ? -3.038 12.620 8.769 1.00 91.44 99 ASP A CA 1
ATOM 803 C C . ASP A 1 99 ? -1.799 12.708 7.854 1.00 91.44 99 ASP A C 1
ATOM 805 O O . ASP A 1 99 ? -0.712 13.178 8.221 1.00 91.44 99 ASP A O 1
ATOM 809 N N . GLU A 1 100 ? -1.979 12.210 6.630 1.00 86.88 100 GLU A N 1
ATOM 810 C CA . GLU A 1 100 ? -0.972 12.162 5.568 1.00 86.88 100 GLU A CA 1
ATOM 811 C C . GLU A 1 100 ? -1.340 13.032 4.359 1.00 86.88 100 GLU A C 1
ATOM 813 O O . GLU A 1 100 ? -2.499 13.397 4.139 1.00 86.88 100 GLU A O 1
ATOM 818 N N . ASP A 1 101 ? -0.345 13.298 3.510 1.00 81.75 101 ASP A N 1
ATOM 819 C CA . ASP A 1 101 ? -0.565 13.944 2.220 1.00 81.75 101 ASP A CA 1
ATOM 820 C C . ASP A 1 101 ? -1.484 13.107 1.316 1.00 81.75 101 ASP A C 1
ATOM 822 O O . ASP A 1 101 ? -1.256 11.926 1.029 1.00 81.75 101 ASP A O 1
ATOM 826 N N . LEU A 1 102 ? -2.535 13.755 0.814 1.00 78.12 102 LEU A N 1
ATOM 827 C CA . LEU A 1 102 ? -3.606 13.095 0.077 1.00 78.12 102 LEU A CA 1
ATOM 828 C C . LEU A 1 102 ? -3.274 12.907 -1.407 1.00 78.12 102 LEU A C 1
ATOM 830 O O . LEU A 1 102 ? -2.754 13.795 -2.084 1.00 78.12 102 LEU A O 1
ATOM 834 N N . ARG A 1 103 ? -3.680 11.756 -1.949 1.00 81.00 103 ARG A N 1
ATOM 835 C CA . ARG A 1 103 ? -3.488 11.348 -3.352 1.00 81.00 103 ARG A CA 1
ATOM 836 C C . ARG A 1 103 ? -4.827 10.987 -4.003 1.00 81.00 103 ARG A C 1
ATOM 838 O O . ARG A 1 103 ? -5.891 11.180 -3.414 1.00 81.00 103 ARG A O 1
ATOM 845 N N . ALA A 1 104 ? -4.813 10.546 -5.261 1.00 77.38 104 ALA A N 1
ATOM 846 C CA . ALA A 1 104 ? -6.037 10.132 -5.959 1.00 77.38 104 ALA A CA 1
ATOM 847 C C . ALA A 1 104 ? -6.713 8.917 -5.292 1.00 77.38 104 ALA A C 1
ATOM 849 O O . ALA A 1 104 ? -7.941 8.808 -5.327 1.00 77.38 104 ALA A O 1
ATOM 850 N N . ASP A 1 105 ? -5.903 8.081 -4.643 1.00 81.62 105 ASP A N 1
ATOM 851 C CA . ASP A 1 105 ? -6.232 6.828 -3.970 1.00 81.62 105 ASP A CA 1
ATOM 852 C C . ASP A 1 105 ? -6.109 6.906 -2.433 1.00 81.62 105 ASP A C 1
ATOM 854 O O . ASP A 1 105 ? -6.178 5.876 -1.768 1.00 81.62 105 ASP A O 1
ATOM 858 N N . ARG A 1 106 ? -5.924 8.109 -1.858 1.00 88.75 106 ARG A N 1
ATOM 859 C CA . ARG A 1 106 ? -5.809 8.327 -0.402 1.00 88.75 106 ARG A CA 1
ATOM 860 C C . ARG A 1 106 ? -6.777 9.401 0.097 1.00 88.75 106 ARG A C 1
ATOM 862 O O . ARG A 1 106 ? -6.921 10.469 -0.505 1.00 88.75 106 ARG A O 1
ATOM 869 N N . GLN A 1 107 ? -7.450 9.109 1.205 1.00 93.12 107 GLN A N 1
ATOM 870 C CA . GLN A 1 107 ? -8.347 10.013 1.927 1.00 93.12 107 GLN A CA 1
ATOM 871 C C . GLN A 1 107 ? -7.953 10.020 3.407 1.00 93.12 107 GLN A C 1
ATOM 873 O O . GLN A 1 107 ? -7.484 8.994 3.891 1.00 93.12 107 GLN A O 1
ATOM 878 N N . PRO A 1 108 ? -8.150 11.143 4.123 1.00 93.81 108 PRO A N 1
ATOM 879 C CA . PRO A 1 108 ? -7.740 11.248 5.525 1.00 93.81 108 PRO A CA 1
ATOM 880 C C . PRO A 1 108 ? -8.609 10.379 6.442 1.00 93.81 108 PRO A C 1
ATOM 882 O O . PRO A 1 108 ? -8.184 9.992 7.520 1.00 93.81 108 PRO A O 1
ATOM 885 N N . GLU A 1 109 ? -9.824 10.070 5.987 1.00 96.19 109 GLU A N 1
ATOM 886 C CA . GLU A 1 109 ? -10.766 9.134 6.582 1.00 96.19 109 GLU A CA 1
ATOM 887 C C . GLU A 1 109 ? -11.164 8.134 5.491 1.00 96.19 109 GLU A C 1
ATOM 889 O O . GLU A 1 109 ? -11.655 8.534 4.429 1.00 96.19 109 GLU A O 1
ATOM 894 N N . PHE A 1 110 ? -10.971 6.847 5.749 1.00 96.88 110 PHE A N 1
ATOM 895 C CA . PHE A 1 110 ? -11.236 5.768 4.798 1.00 96.88 110 PHE A CA 1
ATOM 896 C C . PHE A 1 110 ? -11.798 4.539 5.519 1.00 96.88 110 PHE A C 1
ATOM 898 O O . PHE A 1 110 ? -11.893 4.511 6.745 1.00 96.88 110 PHE A O 1
ATOM 905 N N . THR A 1 111 ? -12.256 3.550 4.760 1.00 98.56 111 THR A N 1
ATOM 906 C CA . THR A 1 111 ? -12.869 2.329 5.291 1.00 98.56 111 THR A CA 1
ATOM 907 C C . THR A 1 111 ? -12.012 1.111 4.970 1.00 98.56 111 THR A C 1
ATOM 909 O O . THR A 1 111 ? -11.579 0.936 3.828 1.00 98.56 111 THR A O 1
ATOM 912 N N . GLN A 1 112 ? -11.818 0.248 5.966 1.00 98.06 112 GLN A N 1
ATOM 913 C CA . GLN A 1 112 ? -11.156 -1.046 5.819 1.00 98.06 112 GLN A CA 1
ATOM 914 C C . GLN A 1 112 ? -12.119 -2.194 6.130 1.00 98.06 112 GLN A C 1
ATOM 916 O O . GLN A 1 112 ? -13.056 -2.019 6.902 1.00 98.06 112 GLN A O 1
ATOM 921 N N . ILE A 1 113 ? -11.892 -3.355 5.516 1.00 98.62 113 ILE A N 1
ATOM 922 C CA . ILE A 1 113 ? -12.380 -4.640 6.026 1.00 98.62 113 ILE A CA 1
ATOM 923 C C . ILE A 1 113 ? -11.216 -5.221 6.818 1.00 98.62 113 ILE A C 1
ATOM 925 O O . ILE A 1 113 ? -10.238 -5.660 6.219 1.00 98.62 113 ILE A O 1
ATOM 929 N N . ASP A 1 114 ? -11.294 -5.133 8.135 1.00 98.50 114 ASP A N 1
ATOM 930 C CA . ASP A 1 114 ? -10.245 -5.547 9.055 1.00 98.50 114 ASP A CA 1
ATOM 931 C C . ASP A 1 114 ? -10.585 -6.931 9.616 1.00 98.50 114 ASP A C 1
ATOM 933 O O . ASP A 1 114 ? -11.725 -7.164 10.012 1.00 98.50 114 ASP A O 1
ATOM 937 N N . VAL A 1 115 ? -9.627 -7.858 9.578 1.00 98.69 115 VAL A N 1
ATOM 938 C CA . VAL A 1 115 ? -9.809 -9.275 9.925 1.00 98.69 115 VAL A CA 1
ATOM 939 C C . VAL A 1 115 ? -8.625 -9.738 10.769 1.00 98.69 115 VAL A C 1
ATOM 941 O O . VAL A 1 115 ? -7.480 -9.409 10.458 1.00 98.69 115 VAL A O 1
ATOM 944 N N . GLU A 1 116 ? -8.888 -10.521 11.813 1.00 98.69 116 GLU A N 1
ATOM 945 C CA . GLU A 1 116 ? -7.865 -11.170 12.642 1.00 98.69 116 GLU A CA 1
ATOM 946 C C . GLU A 1 116 ? -8.372 -12.543 13.104 1.00 98.69 116 GLU A C 1
ATOM 948 O O . GLU A 1 116 ? -9.568 -12.718 13.353 1.00 98.69 116 GLU A O 1
ATOM 953 N N . MET A 1 117 ? -7.481 -13.527 13.198 1.00 98.44 117 MET A N 1
ATOM 954 C CA . MET A 1 117 ? -7.807 -14.861 13.693 1.00 98.44 117 MET A CA 1
ATOM 955 C C . MET A 1 117 ? -6.679 -15.447 14.547 1.00 98.44 117 MET A C 1
ATOM 957 O O . MET A 1 117 ? -5.502 -15.131 14.355 1.00 98.44 117 MET A O 1
ATOM 961 N N . SER A 1 118 ? -7.055 -16.300 15.494 1.00 98.25 118 SER A N 1
ATOM 962 C CA . SER A 1 118 ? -6.156 -17.029 16.386 1.00 98.25 118 SER A CA 1
ATOM 963 C C . SER A 1 118 ? -5.806 -18.406 15.818 1.00 98.25 118 SER A C 1
ATOM 965 O O . SER A 1 118 ? -6.465 -18.929 14.923 1.00 98.25 118 SER A O 1
ATOM 967 N N . PHE A 1 119 ? -4.726 -18.987 16.339 1.00 97.56 119 PHE A N 1
ATOM 968 C CA . PHE A 1 119 ? -4.212 -20.320 16.012 1.00 97.56 119 PHE A CA 1
ATOM 969 C C . PHE A 1 119 ? -3.981 -20.564 14.512 1.00 97.56 119 PHE A C 1
ATOM 971 O O . PHE A 1 119 ? -4.066 -21.696 14.042 1.00 97.56 119 PHE A O 1
ATOM 978 N N . CYS A 1 120 ? -3.651 -19.505 13.772 1.00 97.44 120 CYS A N 1
ATOM 979 C CA . CYS A 1 120 ? -3.439 -19.539 12.332 1.00 97.44 120 CYS A CA 1
ATOM 980 C C . CYS A 1 120 ? -1.965 -19.388 11.945 1.00 97.44 120 CYS A C 1
ATOM 982 O O . CYS A 1 120 ? -1.163 -18.768 12.650 1.00 97.44 120 CYS A O 1
ATOM 984 N N . ASN A 1 121 ? -1.632 -19.875 10.756 1.00 97.69 121 ASN A N 1
ATOM 985 C CA . ASN A 1 121 ? -0.417 -19.520 10.035 1.00 97.69 121 ASN A CA 1
ATOM 986 C C . ASN A 1 121 ? -0.742 -18.632 8.814 1.00 97.69 121 ASN A C 1
ATOM 988 O O . ASN A 1 121 ? -1.898 -18.302 8.546 1.00 97.69 121 ASN A O 1
ATOM 992 N N . GLN A 1 122 ? 0.292 -18.220 8.076 1.00 97.44 122 GLN A N 1
ATOM 993 C CA . GLN A 1 122 ? 0.148 -17.359 6.897 1.00 97.44 122 GLN A CA 1
ATOM 994 C C . GLN A 1 122 ? -0.809 -17.941 5.839 1.00 97.44 122 GLN A C 1
ATOM 996 O O . GLN A 1 122 ? -1.605 -17.198 5.271 1.00 97.44 122 GLN A O 1
ATOM 1001 N N . GLU A 1 123 ? -0.772 -19.251 5.593 1.00 97.62 123 GLU A N 1
ATOM 1002 C CA . GLU A 1 123 ? -1.615 -19.909 4.589 1.00 97.62 123 GLU A CA 1
ATOM 1003 C C . GLU A 1 123 ? -3.095 -19.866 4.959 1.00 97.62 123 GLU A C 1
ATOM 1005 O O . GLU A 1 123 ? -3.933 -19.616 4.093 1.00 97.62 123 GLU A O 1
ATOM 1010 N N . ASP A 1 124 ? -3.412 -20.053 6.241 1.00 98.25 124 ASP A N 1
ATOM 1011 C CA . ASP A 1 124 ? -4.790 -19.996 6.736 1.00 98.25 124 ASP A CA 1
ATOM 1012 C C . ASP A 1 124 ? -5.384 -18.596 6.522 1.00 98.25 124 ASP A C 1
ATOM 1014 O O . ASP A 1 124 ? -6.510 -18.448 6.041 1.00 98.25 124 ASP A O 1
ATOM 1018 N N . VAL A 1 125 ? -4.598 -17.553 6.819 1.00 98.25 125 VAL A N 1
ATOM 1019 C CA . VAL A 1 125 ? -5.026 -16.159 6.645 1.00 98.25 125 VAL A CA 1
ATOM 1020 C C . VAL A 1 125 ? -5.215 -15.821 5.165 1.00 98.25 125 VAL A C 1
ATOM 1022 O O . VAL A 1 125 ? -6.229 -15.224 4.790 1.00 98.25 125 VAL A O 1
ATOM 1025 N N . MET A 1 126 ? -4.274 -16.231 4.309 1.00 98.06 126 MET A N 1
ATOM 1026 C CA . MET A 1 126 ? -4.372 -16.022 2.862 1.00 98.06 126 MET A CA 1
ATOM 1027 C C . MET A 1 126 ? -5.587 -16.745 2.270 1.00 98.06 126 MET A C 1
ATOM 1029 O O . MET A 1 126 ? -6.274 -16.168 1.433 1.00 98.06 126 MET A O 1
ATOM 1033 N N . ALA A 1 127 ? -5.901 -17.961 2.727 1.00 98.12 127 ALA A N 1
ATOM 1034 C CA . ALA A 1 127 ? -7.069 -18.708 2.264 1.00 98.12 127 ALA A CA 1
ATOM 1035 C C . ALA A 1 127 ? -8.390 -17.987 2.588 1.00 98.12 127 ALA A C 1
ATOM 1037 O O . ALA A 1 127 ? -9.254 -17.865 1.719 1.00 98.12 127 ALA A O 1
ATOM 1038 N N . VAL A 1 128 ? -8.525 -17.441 3.803 1.00 98.44 128 VAL A N 1
ATOM 1039 C CA . VAL A 1 128 ? -9.696 -16.629 4.186 1.00 98.44 128 VAL A CA 1
ATOM 1040 C C . VAL A 1 128 ? -9.793 -15.362 3.334 1.00 98.44 128 VAL A C 1
ATOM 1042 O O . VAL A 1 128 ? -10.883 -15.000 2.887 1.00 98.44 128 VAL A O 1
ATOM 1045 N N . ALA A 1 129 ? -8.669 -14.691 3.077 1.00 98.25 129 ALA A N 1
ATOM 1046 C CA . ALA A 1 129 ? -8.648 -13.503 2.231 1.00 98.25 129 ALA A CA 1
ATOM 1047 C C . ALA A 1 129 ? -9.033 -13.815 0.772 1.00 98.25 129 ALA A C 1
ATOM 1049 O O . ALA A 1 129 ? -9.817 -13.073 0.178 1.00 98.25 129 ALA A O 1
ATOM 1050 N N . GLU A 1 130 ? -8.536 -14.919 0.204 1.00 98.31 130 GLU A N 1
ATOM 1051 C CA . GLU A 1 130 ? -8.909 -15.384 -1.137 1.00 98.31 130 GLU A CA 1
ATOM 1052 C C . GLU A 1 130 ? -10.411 -15.680 -1.220 1.00 98.31 130 GLU A C 1
ATOM 1054 O O . GLU A 1 130 ? -11.084 -15.165 -2.114 1.00 98.31 130 GLU A O 1
ATOM 1059 N N . GLU A 1 131 ? -10.969 -16.426 -0.264 1.00 98.38 131 GLU A N 1
ATOM 1060 C CA . GLU A 1 131 ? -12.402 -16.739 -0.228 1.00 98.38 131 GLU A CA 1
ATOM 1061 C C . GLU A 1 131 ? -13.275 -15.480 -0.114 1.00 98.38 131 GLU A C 1
ATOM 1063 O O . GLU A 1 131 ? -14.251 -15.321 -0.858 1.00 98.38 131 GLU A O 1
ATOM 1068 N N . LEU A 1 132 ? -12.885 -14.544 0.756 1.00 98.56 132 LEU A N 1
ATOM 1069 C CA . LEU A 1 132 ? -13.533 -13.242 0.892 1.00 98.56 132 LEU A CA 1
ATOM 1070 C C . LEU A 1 132 ? -13.547 -12.475 -0.436 1.00 98.56 132 LEU A C 1
ATOM 1072 O O . LEU A 1 132 ? -14.597 -11.984 -0.863 1.00 98.56 132 LEU A O 1
ATOM 1076 N N . ILE A 1 133 ? -12.397 -12.378 -1.103 1.00 98.38 133 ILE A N 1
ATOM 1077 C CA . ILE A 1 133 ? -12.261 -11.645 -2.365 1.00 98.38 133 ILE A CA 1
ATOM 1078 C C . ILE A 1 133 ? -13.068 -12.325 -3.472 1.00 98.38 133 ILE A C 1
ATOM 1080 O O . ILE A 1 133 ? -13.810 -11.643 -4.177 1.00 98.38 133 ILE A O 1
ATOM 1084 N N . ILE A 1 134 ? -13.008 -13.652 -3.599 1.00 98.25 134 ILE A N 1
ATOM 1085 C CA . ILE A 1 134 ? -13.776 -14.410 -4.598 1.00 98.25 134 ILE A CA 1
ATOM 1086 C C . ILE A 1 134 ? -15.275 -14.145 -4.445 1.00 98.25 134 ILE A C 1
ATOM 1088 O O . ILE A 1 134 ? -15.950 -13.821 -5.426 1.00 98.25 134 ILE A O 1
ATOM 1092 N N . ASN A 1 135 ? -15.806 -14.221 -3.223 1.00 98.31 135 ASN A N 1
ATOM 1093 C CA . ASN A 1 135 ? -17.229 -13.992 -2.977 1.00 98.31 135 ASN A CA 1
ATOM 1094 C C . ASN A 1 135 ? -17.636 -12.528 -3.204 1.00 98.31 135 ASN A C 1
ATOM 1096 O O . ASN A 1 135 ? -18.714 -12.267 -3.749 1.00 98.31 135 ASN A O 1
ATOM 1100 N N . ILE A 1 136 ? -16.766 -11.570 -2.871 1.00 98.31 136 ILE A N 1
ATOM 1101 C CA . ILE A 1 136 ? -16.957 -10.154 -3.207 1.00 98.31 136 ILE A CA 1
ATOM 1102 C C . ILE A 1 136 ? -17.022 -9.948 -4.725 1.00 98.31 136 ILE A C 1
ATOM 1104 O O . ILE A 1 136 ? -17.955 -9.303 -5.212 1.00 98.31 136 ILE A O 1
ATOM 1108 N N . PHE A 1 137 ? -16.063 -10.486 -5.480 1.00 97.88 137 PHE A N 1
ATOM 1109 C CA . PHE A 1 137 ? -16.008 -10.328 -6.934 1.00 97.88 137 PHE A CA 1
ATOM 1110 C C . PHE A 1 137 ? -17.203 -11.000 -7.609 1.00 97.88 137 PHE A C 1
ATOM 1112 O O . PHE A 1 137 ? -17.870 -10.376 -8.438 1.00 97.88 137 PHE A O 1
ATOM 1119 N N . LYS A 1 138 ? -17.580 -12.198 -7.157 1.00 97.88 138 LYS A N 1
ATOM 1120 C CA . LYS A 1 138 ? -18.792 -12.883 -7.611 1.00 97.88 138 LYS A CA 1
ATOM 1121 C C . LYS A 1 138 ? -20.045 -12.048 -7.351 1.00 97.88 138 LYS A C 1
ATOM 1123 O O . LYS A 1 138 ? -20.891 -11.897 -8.232 1.00 97.88 138 LYS A O 1
ATOM 1128 N N . ALA A 1 139 ? -20.162 -11.438 -6.169 1.00 97.62 139 ALA A N 1
ATOM 1129 C CA . ALA A 1 139 ? -21.258 -10.522 -5.868 1.00 97.62 139 ALA A CA 1
ATOM 1130 C C . ALA A 1 139 ? -21.225 -9.266 -6.755 1.00 97.62 139 ALA A C 1
ATOM 1132 O O . ALA A 1 139 ? -22.283 -8.757 -7.128 1.00 97.62 139 ALA A O 1
ATOM 1133 N N . ALA A 1 140 ? -20.049 -8.785 -7.149 1.00 97.00 140 ALA A N 1
ATOM 1134 C CA . ALA A 1 140 ? -19.896 -7.700 -8.115 1.00 97.00 140 ALA A CA 1
ATOM 1135 C C . ALA A 1 140 ? -20.192 -8.113 -9.573 1.00 97.00 140 ALA A C 1
ATOM 1137 O O . ALA A 1 140 ? -20.328 -7.237 -10.422 1.00 97.00 140 ALA A O 1
ATOM 1138 N N . GLY A 1 141 ? -20.385 -9.407 -9.853 1.00 96.31 141 GLY A N 1
ATOM 1139 C CA . GLY A 1 141 ? -20.662 -9.927 -11.196 1.00 96.31 141 GLY A CA 1
ATOM 1140 C C . GLY A 1 141 ? -19.406 -10.293 -11.988 1.00 96.31 141 GLY A C 1
ATOM 1141 O O . GLY A 1 141 ? -19.452 -10.311 -13.215 1.00 96.31 141 GLY A O 1
ATOM 1142 N N . HIS A 1 142 ? -18.297 -10.563 -11.299 1.00 96.00 142 HIS A N 1
ATOM 1143 C CA . HIS A 1 142 ? -17.035 -10.984 -11.893 1.00 96.00 142 HIS A CA 1
ATOM 1144 C C . HIS A 1 142 ? -16.639 -12.366 -11.381 1.00 96.00 142 HIS A C 1
ATOM 1146 O O . HIS A 1 142 ? -16.619 -12.604 -10.174 1.00 96.00 142 HIS A O 1
ATOM 1152 N N . ASP A 1 143 ? -16.269 -13.250 -12.300 1.00 93.81 143 ASP A N 1
ATOM 1153 C CA . ASP A 1 143 ? -15.612 -14.508 -11.971 1.00 93.81 143 ASP A CA 1
ATOM 1154 C C . ASP A 1 143 ? -14.096 -14.304 -12.037 1.00 93.81 143 ASP A C 1
ATOM 1156 O O . ASP A 1 143 ? -13.570 -13.779 -13.019 1.00 93.81 143 ASP A O 1
ATOM 1160 N N . ILE A 1 144 ? -13.398 -14.697 -10.974 1.00 95.75 144 ILE A N 1
ATOM 1161 C CA . ILE A 1 144 ? -11.942 -14.577 -10.842 1.00 95.75 144 ILE A CA 1
ATOM 1162 C C . ILE A 1 144 ? -11.331 -15.941 -10.485 1.00 95.75 144 ILE A C 1
ATOM 1164 O O . ILE A 1 144 ? -12.060 -16.840 -10.045 1.00 95.75 144 ILE A O 1
ATOM 1168 N N . PRO A 1 145 ? -10.011 -16.136 -10.667 1.00 92.31 145 PRO A N 1
ATOM 1169 C CA . PRO A 1 145 ? -9.342 -17.367 -10.261 1.00 92.31 145 PRO A CA 1
ATOM 1170 C C . PRO A 1 145 ? -9.558 -17.690 -8.778 1.00 92.31 145 PRO A C 1
ATOM 1172 O O . PRO A 1 145 ? -9.649 -16.800 -7.939 1.00 92.31 145 PRO A O 1
ATOM 1175 N N . LYS A 1 146 ? -9.604 -18.986 -8.448 1.00 90.69 146 LYS A N 1
ATOM 1176 C CA . LYS A 1 146 ? -9.800 -19.457 -7.063 1.00 90.69 146 LYS A CA 1
ATOM 1177 C C . LYS A 1 146 ? -8.552 -19.379 -6.183 1.00 90.69 146 LYS A C 1
ATOM 1179 O O . LYS A 1 146 ? -8.658 -19.595 -4.986 1.00 90.69 146 LYS A O 1
ATOM 1184 N N . LYS A 1 147 ? -7.385 -19.186 -6.792 1.00 92.75 147 LYS A N 1
ATOM 1185 C CA . LYS A 1 147 ? -6.092 -19.054 -6.124 1.00 92.75 147 LYS A CA 1
ATOM 1186 C C . LYS A 1 147 ? -5.326 -17.945 -6.807 1.00 92.75 147 LYS A C 1
ATOM 1188 O O . LYS A 1 147 ? -5.377 -17.852 -8.037 1.00 92.75 147 LYS A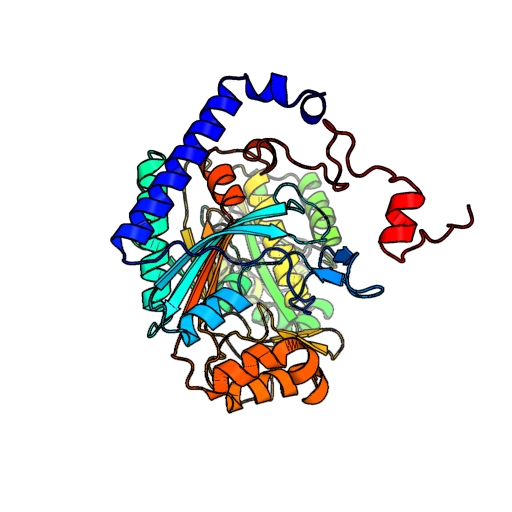 O 1
ATOM 1193 N N . PHE A 1 148 ? -4.618 -17.143 -6.028 1.00 96.75 148 PHE A N 1
ATOM 1194 C CA . PHE A 1 148 ? -3.810 -16.061 -6.568 1.00 96.75 148 PHE A CA 1
ATOM 1195 C C . PHE A 1 148 ? -2.341 -16.473 -6.634 1.00 96.75 148 PHE A C 1
ATOM 1197 O O . PHE A 1 148 ? -1.852 -17.261 -5.820 1.00 96.75 148 PHE A O 1
ATOM 1204 N N . ASN A 1 149 ? -1.636 -15.953 -7.638 1.00 96.88 149 ASN A N 1
ATOM 1205 C CA . ASN A 1 149 ? -0.204 -16.191 -7.781 1.00 96.88 149 ASN A CA 1
ATOM 1206 C C . ASN A 1 149 ? 0.555 -15.579 -6.601 1.00 96.88 149 ASN A C 1
ATOM 1208 O O . ASN A 1 149 ? 0.049 -14.683 -5.927 1.00 96.88 149 ASN A O 1
ATOM 1212 N N . ARG A 1 150 ? 1.780 -16.050 -6.361 1.00 97.56 150 ARG A N 1
ATOM 1213 C CA . ARG A 1 150 ? 2.630 -15.581 -5.262 1.00 97.56 150 ARG A CA 1
ATOM 1214 C C . ARG A 1 150 ? 4.005 -15.197 -5.774 1.00 97.56 150 ARG A C 1
ATOM 1216 O O . ARG A 1 150 ? 4.529 -15.849 -6.674 1.00 97.56 150 ARG A O 1
ATOM 1223 N N . MET A 1 151 ? 4.580 -14.162 -5.180 1.00 98.12 151 MET A N 1
ATOM 1224 C CA . MET A 1 151 ? 5.916 -13.667 -5.485 1.00 98.12 151 MET A CA 1
ATOM 1225 C C . MET A 1 151 ? 6.562 -13.154 -4.206 1.00 98.12 151 MET A C 1
ATOM 1227 O O . MET A 1 151 ? 5.890 -12.551 -3.371 1.00 98.12 151 MET A O 1
ATOM 1231 N N . THR A 1 152 ? 7.856 -13.398 -4.030 1.00 98.38 152 THR A N 1
ATOM 1232 C CA . THR A 1 152 ? 8.573 -12.796 -2.903 1.00 98.38 152 THR A CA 1
ATOM 1233 C C . THR A 1 152 ? 8.741 -11.297 -3.148 1.00 98.38 152 THR A C 1
ATOM 1235 O O . THR A 1 152 ? 8.814 -10.855 -4.296 1.00 98.38 152 THR A O 1
ATOM 1238 N N . PHE A 1 153 ? 8.836 -10.497 -2.089 1.00 97.88 153 PHE A N 1
ATOM 1239 C CA . PHE A 1 153 ? 9.147 -9.075 -2.194 1.00 97.88 153 PHE A CA 1
ATOM 1240 C C . PHE A 1 153 ? 10.436 -8.857 -2.986 1.00 97.88 153 PHE A C 1
ATOM 1242 O O . PHE A 1 153 ? 10.487 -8.000 -3.864 1.00 97.88 153 PHE A O 1
ATOM 1249 N N . ASN A 1 154 ? 11.467 -9.664 -2.720 1.00 96.06 154 ASN A N 1
ATOM 1250 C CA . ASN A 1 154 ? 12.734 -9.549 -3.427 1.00 96.06 154 ASN A CA 1
ATOM 1251 C C . ASN A 1 154 ? 12.564 -9.793 -4.933 1.00 96.06 154 ASN A C 1
ATOM 1253 O O . ASN A 1 154 ? 13.075 -9.006 -5.721 1.00 96.06 154 ASN A O 1
ATOM 1257 N N . ASP A 1 155 ? 11.804 -10.810 -5.346 1.00 97.75 155 ASP A N 1
ATOM 1258 C CA . ASP A 1 155 ? 11.532 -11.050 -6.768 1.00 97.75 155 ASP A CA 1
ATOM 1259 C C . ASP A 1 155 ? 10.695 -9.921 -7.383 1.00 97.75 155 ASP A C 1
ATOM 1261 O O . ASP A 1 155 ? 10.998 -9.456 -8.481 1.00 97.75 155 ASP A O 1
ATOM 1265 N N . ALA A 1 156 ? 9.680 -9.422 -6.672 1.00 98.12 156 ALA A N 1
ATOM 1266 C CA . ALA A 1 156 ? 8.855 -8.307 -7.136 1.00 98.12 156 ALA A CA 1
ATOM 1267 C C . ALA A 1 156 ? 9.700 -7.044 -7.381 1.00 98.12 156 ALA A C 1
ATOM 1269 O O . ALA A 1 156 ? 9.585 -6.391 -8.423 1.00 98.12 156 ALA A O 1
ATOM 1270 N N . MET A 1 157 ? 10.627 -6.748 -6.471 1.00 97.50 157 MET A N 1
ATOM 1271 C CA . MET A 1 157 ? 11.556 -5.629 -6.601 1.00 97.50 157 MET A CA 1
ATOM 1272 C C . MET A 1 157 ? 12.622 -5.871 -7.680 1.00 97.50 157 MET A C 1
ATOM 1274 O O . MET A 1 157 ? 12.834 -5.007 -8.528 1.00 97.50 157 MET A O 1
ATOM 1278 N N . GLU A 1 158 ? 13.264 -7.041 -7.714 1.00 97.12 158 GLU A N 1
ATOM 1279 C CA . GLU A 1 158 ? 14.330 -7.340 -8.678 1.00 97.12 158 GLU A CA 1
ATOM 1280 C C . GLU A 1 158 ? 13.821 -7.449 -10.122 1.00 97.12 158 GLU A C 1
ATOM 1282 O O . GLU A 1 158 ? 14.526 -7.020 -11.042 1.00 97.12 158 GLU A O 1
ATOM 1287 N N . ILE A 1 159 ? 12.616 -7.992 -10.324 1.00 97.88 159 ILE A N 1
ATOM 1288 C CA . ILE A 1 159 ? 12.025 -8.221 -11.650 1.00 97.88 159 ILE A CA 1
ATOM 1289 C C . ILE A 1 159 ? 11.197 -7.013 -12.104 1.00 97.88 159 ILE A C 1
ATOM 1291 O O . ILE A 1 159 ? 11.236 -6.657 -13.279 1.00 97.88 159 ILE A O 1
ATOM 1295 N N . TYR A 1 160 ? 10.455 -6.351 -11.212 1.00 98.19 160 TYR A N 1
ATOM 1296 C CA . TYR A 1 160 ? 9.494 -5.309 -11.606 1.00 98.19 160 TYR A CA 1
ATOM 1297 C C . TYR A 1 160 ? 9.712 -3.951 -10.943 1.00 98.19 160 TYR A C 1
ATOM 1299 O O . TYR A 1 160 ? 9.083 -2.979 -11.363 1.00 98.19 160 TYR A O 1
ATOM 1307 N N . GLY A 1 161 ? 10.613 -3.848 -9.962 1.00 97.44 161 GLY A N 1
ATOM 1308 C CA . GLY A 1 161 ? 10.953 -2.576 -9.318 1.00 97.44 161 GLY A CA 1
ATOM 1309 C C . GLY A 1 161 ? 9.812 -2.026 -8.469 1.00 97.44 161 GLY A C 1
ATOM 1310 O O . GLY A 1 161 ? 9.696 -0.816 -8.291 1.00 97.44 161 GLY A O 1
ATOM 1311 N N . SER A 1 162 ? 8.917 -2.902 -8.011 1.00 97.44 162 SER A N 1
ATOM 1312 C CA . SER A 1 162 ? 7.775 -2.527 -7.190 1.00 97.44 162 SER A CA 1
ATOM 1313 C C . SER A 1 162 ? 7.315 -3.704 -6.342 1.00 97.44 162 SER A C 1
ATOM 1315 O O . SER A 1 162 ? 7.216 -4.826 -6.824 1.00 97.44 162 SER A O 1
ATOM 1317 N N . ASP A 1 163 ? 6.951 -3.395 -5.104 1.00 97.00 163 ASP A N 1
ATOM 1318 C CA . ASP A 1 163 ? 6.257 -4.251 -4.139 1.00 97.00 163 ASP A CA 1
ATOM 1319 C C . ASP A 1 163 ? 4.787 -4.527 -4.501 1.00 97.00 163 ASP A C 1
ATOM 1321 O O . ASP A 1 163 ? 4.121 -5.334 -3.864 1.00 97.00 163 ASP A O 1
ATOM 1325 N N . LYS A 1 164 ? 4.274 -3.870 -5.544 1.00 97.38 164 LYS A N 1
ATOM 1326 C CA . LYS A 1 164 ? 2.929 -4.049 -6.097 1.00 97.38 164 LYS A CA 1
ATOM 1327 C C . LYS A 1 164 ? 2.970 -4.063 -7.620 1.00 97.38 164 LYS A C 1
ATOM 1329 O O . LYS A 1 164 ? 2.441 -3.160 -8.273 1.00 97.38 164 LYS A O 1
ATOM 1334 N N . PRO A 1 165 ? 3.626 -5.064 -8.221 1.00 97.50 165 PRO A N 1
ATOM 1335 C CA . PRO A 1 165 ? 3.815 -5.088 -9.658 1.00 97.50 165 PRO A CA 1
ATOM 1336 C C . PRO A 1 165 ? 2.477 -5.264 -10.384 1.00 97.50 165 PRO A C 1
ATOM 1338 O O . PRO A 1 165 ? 1.604 -6.033 -9.980 1.00 97.50 165 PRO A O 1
ATOM 1341 N N . ASP A 1 166 ? 2.312 -4.536 -11.488 1.00 97.44 166 ASP A N 1
ATOM 1342 C CA . ASP A 1 166 ? 1.203 -4.772 -12.410 1.00 97.44 166 ASP A CA 1
ATOM 1343 C C . ASP A 1 166 ? 1.534 -5.971 -13.301 1.00 97.44 166 ASP A C 1
ATOM 1345 O O . ASP A 1 166 ? 2.415 -5.883 -14.164 1.00 97.44 166 ASP A O 1
ATOM 1349 N N . MET A 1 167 ? 0.834 -7.079 -13.054 1.00 96.94 167 MET A N 1
ATOM 1350 C CA . MET A 1 167 ? 1.053 -8.371 -13.706 1.00 96.94 167 MET A CA 1
ATOM 1351 C C . MET A 1 167 ? 0.263 -8.546 -15.007 1.00 96.94 167 MET A C 1
ATOM 1353 O O . MET A 1 167 ? 0.408 -9.567 -15.672 1.00 96.94 167 MET A O 1
ATOM 1357 N N . ARG A 1 168 ? -0.540 -7.554 -15.418 1.00 96.69 168 ARG A N 1
ATOM 1358 C CA . ARG A 1 168 ? -1.328 -7.633 -16.662 1.00 96.69 168 ARG A CA 1
ATOM 1359 C C . ARG A 1 168 ? -0.479 -7.607 -17.937 1.00 96.69 168 ARG A C 1
ATOM 1361 O O . ARG A 1 168 ? -0.991 -7.867 -19.021 1.00 96.69 168 ARG A O 1
ATOM 1368 N N . PHE A 1 169 ? 0.802 -7.278 -17.813 1.00 96.12 169 PHE A N 1
ATOM 1369 C CA . PHE A 1 169 ? 1.789 -7.310 -18.885 1.00 96.12 169 PHE A CA 1
ATOM 1370 C C . PHE A 1 169 ? 3.139 -7.772 -18.320 1.00 96.12 169 PHE A C 1
ATOM 1372 O O . PHE A 1 169 ? 3.410 -7.590 -17.136 1.00 96.12 169 PHE A O 1
ATOM 1379 N N . ALA A 1 170 ? 3.995 -8.374 -19.151 1.00 90.62 170 ALA A N 1
ATOM 1380 C CA . ALA A 1 170 ? 5.261 -8.955 -18.698 1.00 90.62 170 ALA A CA 1
ATOM 1381 C C . ALA A 1 170 ? 6.336 -7.877 -18.452 1.00 90.62 170 ALA A C 1
ATOM 1383 O O . ALA A 1 170 ? 6.473 -7.388 -17.334 1.00 90.62 170 ALA A O 1
ATOM 1384 N N . MET A 1 171 ? 7.084 -7.479 -19.491 1.00 96.50 171 MET A N 1
ATOM 1385 C CA . MET A 1 171 ? 8.210 -6.524 -19.422 1.00 96.50 171 MET A CA 1
ATOM 1386 C C . MET A 1 171 ? 9.062 -6.656 -18.138 1.00 96.50 171 MET A C 1
ATOM 1388 O O . MET A 1 171 ? 9.145 -5.694 -17.369 1.00 96.50 171 MET A O 1
ATOM 1392 N N . PRO A 1 172 ? 9.637 -7.841 -17.854 1.00 97.69 172 PRO A N 1
ATOM 1393 C CA . PRO A 1 172 ? 10.507 -8.018 -16.700 1.00 97.69 172 PRO A CA 1
ATOM 1394 C C . PRO A 1 172 ? 11.820 -7.251 -16.892 1.00 97.69 172 PRO A C 1
ATOM 1396 O O . PRO A 1 172 ? 12.322 -7.106 -18.010 1.00 97.69 172 PRO A O 1
ATOM 1399 N N . MET A 1 173 ? 12.389 -6.779 -15.789 1.00 98.00 173 MET A N 1
ATOM 1400 C CA . MET A 1 173 ? 13.767 -6.315 -15.743 1.00 98.00 173 MET A CA 1
ATOM 1401 C C . MET A 1 173 ? 14.720 -7.493 -15.602 1.00 98.00 173 MET A C 1
ATOM 1403 O O . MET A 1 173 ? 14.438 -8.470 -14.909 1.00 98.00 173 MET A O 1
ATOM 1407 N N . VAL A 1 174 ? 15.885 -7.363 -16.223 1.00 97.62 174 VAL A N 1
ATOM 1408 C CA . VAL A 1 174 ? 16.924 -8.388 -16.234 1.00 97.62 174 VAL A CA 1
ATOM 1409 C C . VAL A 1 174 ? 18.211 -7.807 -15.663 1.00 97.62 174 VAL A C 1
ATOM 1411 O O . VAL A 1 174 ? 18.595 -6.686 -15.991 1.00 97.62 174 VAL A O 1
ATOM 1414 N N . GLU A 1 175 ? 18.871 -8.551 -14.779 1.00 96.69 175 GLU A N 1
ATOM 1415 C CA . GLU A 1 175 ? 20.163 -8.154 -14.220 1.00 96.69 175 GLU A CA 1
ATOM 1416 C C . GLU A 1 175 ? 21.279 -8.307 -15.260 1.00 96.69 175 GLU A C 1
ATOM 1418 O O . GLU A 1 175 ? 21.408 -9.357 -15.892 1.00 96.69 175 GLU A O 1
ATOM 1423 N N . VAL A 1 176 ? 22.091 -7.260 -15.423 1.00 97.00 176 VAL A N 1
ATOM 1424 C CA . VAL A 1 176 ? 23.210 -7.232 -16.382 1.00 97.00 176 VAL A CA 1
ATOM 1425 C C . VAL A 1 176 ? 24.492 -6.635 -15.788 1.00 97.00 176 VAL A C 1
ATOM 1427 O O . VAL A 1 176 ? 25.406 -6.281 -16.534 1.00 97.00 176 VAL A O 1
ATOM 1430 N N . SER A 1 177 ? 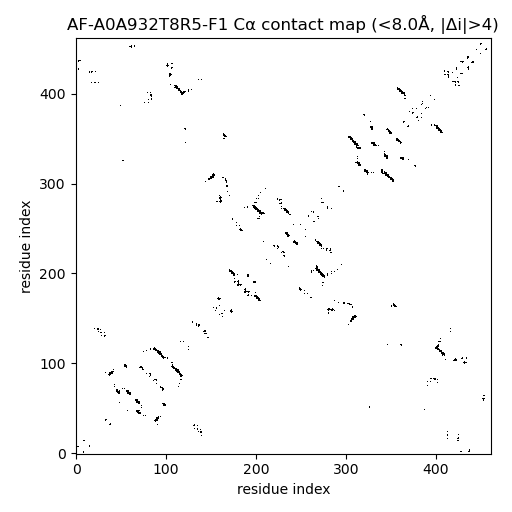24.589 -6.501 -14.456 1.00 96.19 177 SER A N 1
ATOM 1431 C CA . SER A 1 177 ? 25.788 -5.950 -13.800 1.00 96.19 177 SER A CA 1
ATOM 1432 C C . SER A 1 177 ? 27.075 -6.696 -14.161 1.00 96.19 177 SER A C 1
ATOM 1434 O O . SER A 1 177 ? 28.102 -6.058 -14.353 1.00 96.19 177 SER A O 1
ATOM 1436 N N . ASP A 1 178 ? 27.036 -8.020 -14.300 1.00 95.88 178 ASP A N 1
ATOM 1437 C CA . ASP A 1 178 ? 28.191 -8.842 -14.685 1.00 95.88 178 ASP A CA 1
ATOM 1438 C C . ASP A 1 178 ? 28.734 -8.488 -16.078 1.00 95.88 178 ASP A C 1
ATOM 1440 O O . ASP A 1 178 ? 29.944 -8.384 -16.251 1.00 95.88 178 ASP A O 1
ATOM 1444 N N . ILE A 1 179 ? 27.857 -8.218 -17.050 1.00 95.81 179 ILE A N 1
ATOM 1445 C CA . ILE A 1 179 ? 28.266 -7.775 -18.391 1.00 95.81 179 ILE A CA 1
ATOM 1446 C C . ILE A 1 179 ? 28.810 -6.340 -18.331 1.00 95.81 179 ILE A C 1
ATOM 1448 O O . ILE A 1 179 ? 29.823 -6.005 -18.942 1.00 95.81 179 ILE A O 1
ATOM 1452 N N . PHE A 1 180 ? 28.159 -5.472 -17.553 1.00 95.25 180 PHE A N 1
ATOM 1453 C CA . PHE A 1 180 ? 28.583 -4.081 -17.380 1.00 95.25 180 PHE A CA 1
ATOM 1454 C C . PHE A 1 180 ? 29.893 -3.937 -16.593 1.00 95.25 180 PHE A C 1
ATOM 1456 O O . PHE A 1 180 ? 30.555 -2.907 -16.724 1.00 95.25 180 PHE A O 1
ATOM 1463 N N . ALA A 1 181 ? 30.323 -4.960 -15.851 1.00 94.44 181 ALA A N 1
ATOM 1464 C CA . ALA A 1 181 ? 31.645 -4.999 -15.230 1.00 94.44 181 ALA A CA 1
ATOM 1465 C C . ALA A 1 181 ? 32.782 -4.994 -16.270 1.00 94.44 181 ALA A C 1
ATOM 1467 O O . ALA A 1 181 ? 33.840 -4.426 -16.002 1.00 94.44 181 ALA A O 1
ATOM 1468 N N . ASN A 1 182 ? 32.544 -5.543 -17.469 1.00 93.50 182 ASN A N 1
ATOM 1469 C CA . ASN A 1 182 ? 33.511 -5.580 -18.574 1.00 93.50 182 ASN A CA 1
ATOM 1470 C C . ASN A 1 182 ? 33.559 -4.276 -19.392 1.00 93.50 182 ASN A C 1
ATOM 1472 O O . ASN A 1 182 ? 34.397 -4.130 -20.283 1.00 93.50 182 ASN A O 1
ATOM 1476 N N . SER A 1 183 ? 32.662 -3.323 -19.118 1.00 93.00 183 SER A N 1
ATOM 1477 C CA . SER A 1 183 ? 32.583 -2.058 -19.853 1.00 93.00 183 SER A CA 1
ATOM 1478 C C . SER A 1 183 ? 33.886 -1.261 -19.746 1.00 93.00 183 SER A C 1
ATOM 1480 O O . SER A 1 183 ? 34.393 -1.002 -18.655 1.00 93.00 183 SER A O 1
ATOM 1482 N N . THR A 1 184 ? 34.362 -0.744 -20.880 1.00 94.19 184 THR A N 1
ATOM 1483 C CA . THR A 1 184 ? 35.516 0.178 -20.929 1.00 94.19 184 THR A CA 1
ATOM 1484 C C . THR A 1 184 ? 35.211 1.559 -20.339 1.00 94.19 184 THR A C 1
ATOM 1486 O O . THR A 1 184 ? 36.116 2.356 -20.106 1.00 94.19 184 THR A O 1
ATOM 1489 N N . ASN A 1 185 ? 33.936 1.866 -20.080 1.00 92.56 185 ASN A N 1
ATOM 1490 C CA . ASN A 1 185 ? 33.524 3.057 -19.347 1.00 92.56 185 ASN A CA 1
ATOM 1491 C C . ASN A 1 185 ? 33.568 2.809 -17.832 1.00 92.56 185 ASN A C 1
ATOM 1493 O O . ASN A 1 185 ? 32.766 2.030 -17.311 1.00 92.56 185 ASN A O 1
ATOM 1497 N N . GLU A 1 186 ? 34.450 3.540 -17.147 1.00 91.00 186 GLU A N 1
ATOM 1498 C CA . GLU A 1 186 ? 34.698 3.435 -15.702 1.00 91.00 186 GLU A CA 1
ATOM 1499 C C . GLU A 1 186 ? 33.456 3.656 -14.830 1.00 91.00 186 GLU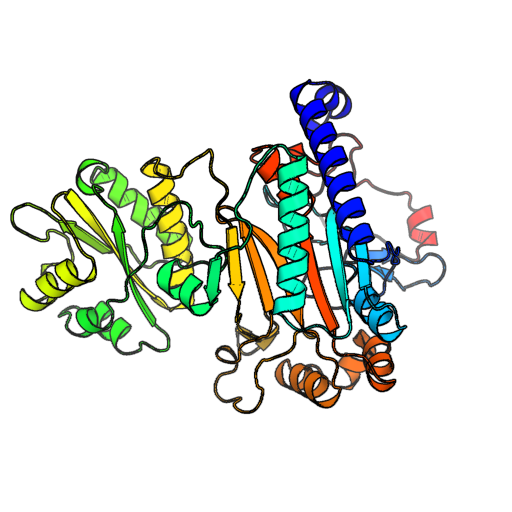 A C 1
ATOM 1501 O O . GLU A 1 186 ? 33.351 3.071 -13.756 1.00 91.00 186 GLU A O 1
ATOM 1506 N N . ILE A 1 187 ? 32.488 4.470 -15.270 1.00 89.69 187 ILE A N 1
ATOM 1507 C CA . ILE A 1 187 ? 31.261 4.712 -14.495 1.00 89.69 187 ILE A CA 1
ATOM 1508 C C . ILE A 1 187 ? 30.462 3.412 -14.373 1.00 89.69 187 ILE A C 1
ATOM 1510 O O . ILE A 1 187 ? 30.017 3.057 -13.284 1.00 89.69 187 ILE A O 1
ATOM 1514 N N . PHE A 1 188 ? 30.294 2.686 -15.479 1.00 91.94 188 PHE A N 1
ATOM 1515 C CA . PHE A 1 188 ? 29.502 1.458 -15.499 1.00 91.94 188 PHE A CA 1
ATOM 1516 C C . PHE A 1 188 ? 30.205 0.303 -14.787 1.00 91.94 188 PHE A C 1
ATOM 1518 O O . PHE A 1 188 ? 29.569 -0.371 -13.977 1.00 91.94 188 PHE A O 1
ATOM 1525 N N . SER A 1 189 ? 31.507 0.119 -15.017 1.00 92.44 189 SER A N 1
ATOM 1526 C CA . SER A 1 189 ? 32.273 -0.937 -14.349 1.00 92.44 189 SER A CA 1
ATOM 1527 C C . SER A 1 189 ? 32.418 -0.687 -12.843 1.00 92.44 189 SER A C 1
ATOM 1529 O O . SER A 1 189 ? 32.298 -1.620 -12.048 1.00 92.44 189 SER A O 1
ATOM 1531 N N . SER A 1 190 ? 32.557 0.574 -12.416 1.00 92.62 190 SER A N 1
ATOM 1532 C CA . SER A 1 190 ? 32.547 0.948 -10.995 1.00 92.62 190 SER A CA 1
ATOM 1533 C C . SER A 1 190 ? 31.200 0.651 -10.328 1.00 92.62 190 SER A C 1
ATOM 1535 O O . SER A 1 190 ? 31.167 0.024 -9.268 1.00 92.62 190 SER A O 1
ATOM 1537 N N . ILE A 1 191 ? 30.076 1.009 -10.963 1.00 92.94 191 ILE A N 1
ATOM 1538 C CA . ILE A 1 191 ? 28.736 0.675 -10.449 1.00 92.94 191 ILE A CA 1
ATOM 1539 C C . ILE A 1 191 ? 28.578 -0.847 -10.317 1.00 92.94 191 ILE A C 1
ATOM 1541 O O . ILE A 1 191 ? 28.166 -1.320 -9.254 1.00 92.94 191 ILE A O 1
ATOM 1545 N N . ALA A 1 192 ? 28.956 -1.599 -11.354 1.00 92.94 192 ALA A N 1
ATOM 1546 C CA . ALA A 1 192 ? 28.869 -3.057 -11.404 1.00 92.94 192 ALA A CA 1
ATOM 1547 C C . ALA A 1 192 ? 29.734 -3.774 -10.351 1.00 92.94 192 ALA A C 1
ATOM 1549 O O . ALA A 1 192 ? 29.385 -4.869 -9.916 1.00 92.94 192 ALA A O 1
ATOM 1550 N N . SER A 1 193 ? 30.837 -3.162 -9.906 1.00 89.25 193 SER A N 1
ATOM 1551 C CA . SER A 1 193 ? 31.770 -3.769 -8.943 1.00 89.25 193 SER A CA 1
ATOM 1552 C C . SER A 1 193 ? 31.176 -4.001 -7.545 1.00 89.25 193 SER A C 1
ATOM 1554 O O . SER A 1 193 ? 31.666 -4.845 -6.797 1.00 89.25 193 SER A O 1
ATOM 1556 N N . ASN A 1 194 ? 30.107 -3.279 -7.185 1.00 89.62 194 ASN A N 1
ATOM 1557 C CA . ASN A 1 194 ? 29.433 -3.406 -5.893 1.00 89.62 194 ASN A CA 1
ATOM 1558 C C . ASN A 1 194 ? 27.964 -3.802 -6.064 1.00 89.62 194 ASN A C 1
ATOM 1560 O O . ASN A 1 194 ? 27.051 -3.015 -5.810 1.00 89.62 194 ASN A O 1
ATOM 1564 N N . THR A 1 195 ? 27.733 -5.059 -6.435 1.00 87.12 195 THR A N 1
ATOM 1565 C CA . THR A 1 195 ? 26.390 -5.637 -6.574 1.00 87.12 195 THR A CA 1
ATOM 1566 C C . THR A 1 195 ? 25.648 -5.806 -5.246 1.00 87.12 195 THR A C 1
ATOM 1568 O O . THR A 1 195 ? 24.502 -6.232 -5.255 1.00 87.12 195 THR A O 1
ATOM 1571 N N . LYS A 1 196 ? 26.224 -5.472 -4.082 1.00 85.25 196 LYS A N 1
ATOM 1572 C CA . LYS A 1 196 ? 25.440 -5.416 -2.834 1.00 85.25 196 LYS A CA 1
ATOM 1573 C C . LYS A 1 196 ? 24.632 -4.119 -2.760 1.00 85.25 196 LYS A C 1
ATOM 1575 O O . LYS A 1 196 ? 23.449 -4.151 -2.432 1.00 85.25 196 LYS A O 1
ATOM 1580 N N . LYS A 1 197 ? 25.258 -2.990 -3.108 1.00 89.12 197 LYS A N 1
ATOM 1581 C CA . LYS A 1 197 ? 24.641 -1.653 -3.033 1.00 89.12 197 LYS A CA 1
ATOM 1582 C C . LYS A 1 197 ? 24.038 -1.173 -4.344 1.00 89.12 197 LYS A C 1
ATOM 1584 O O . LYS A 1 197 ? 23.105 -0.380 -4.321 1.00 89.12 197 LYS A O 1
ATOM 1589 N N . ASN A 1 198 ? 24.556 -1.647 -5.470 1.00 95.38 198 ASN A N 1
ATOM 1590 C CA . ASN A 1 198 ? 24.161 -1.180 -6.788 1.00 95.38 198 ASN A CA 1
ATOM 1591 C C . ASN A 1 198 ? 23.440 -2.262 -7.590 1.00 95.38 198 ASN A C 1
ATOM 1593 O O . ASN A 1 198 ? 23.551 -3.461 -7.319 1.00 95.38 198 ASN A O 1
ATOM 1597 N N . ARG A 1 199 ? 22.715 -1.820 -8.613 1.00 96.19 199 ARG A N 1
ATOM 1598 C CA . ARG A 1 199 ? 22.097 -2.666 -9.636 1.00 96.19 199 ARG A CA 1
ATOM 1599 C C . ARG A 1 199 ? 22.320 -2.061 -11.011 1.00 96.19 199 ARG A C 1
ATOM 1601 O O . ARG A 1 199 ? 22.342 -0.835 -11.152 1.00 96.19 199 ARG A O 1
ATOM 1608 N N . ILE A 1 200 ? 22.415 -2.923 -12.020 1.00 97.06 200 ILE A N 1
ATOM 1609 C CA . ILE A 1 200 ? 22.292 -2.533 -13.422 1.00 97.06 200 ILE A CA 1
ATOM 1610 C C . ILE A 1 200 ? 21.217 -3.409 -14.060 1.00 97.06 200 ILE A C 1
ATOM 1612 O O . ILE A 1 200 ? 21.417 -4.597 -14.314 1.00 97.06 200 ILE A O 1
ATOM 1616 N N . LYS A 1 201 ? 20.052 -2.807 -14.299 1.00 97.88 201 LYS A N 1
ATOM 1617 C CA . LYS A 1 201 ? 18.860 -3.479 -14.816 1.00 97.88 201 LYS A CA 1
ATOM 1618 C C . LYS A 1 201 ? 18.615 -3.106 -16.267 1.00 97.88 201 LYS A C 1
ATOM 1620 O O . LYS A 1 201 ? 18.544 -1.924 -16.600 1.00 97.88 201 LYS A O 1
ATOM 1625 N N . ALA A 1 202 ? 18.426 -4.117 -17.102 1.00 98.25 202 ALA A N 1
ATOM 1626 C CA . ALA A 1 202 ? 17.960 -3.995 -18.470 1.00 98.25 202 ALA A CA 1
ATOM 1627 C C . ALA A 1 202 ? 16.435 -4.170 -18.524 1.00 98.25 202 ALA A C 1
ATOM 1629 O O . ALA A 1 202 ? 15.899 -5.119 -17.960 1.00 98.25 202 ALA A O 1
ATOM 1630 N N . LEU A 1 203 ? 15.736 -3.279 -19.221 1.00 98.38 203 LEU A N 1
ATOM 1631 C CA . LEU A 1 203 ? 14.299 -3.354 -19.469 1.00 98.38 203 LEU A CA 1
ATOM 1632 C C . LEU A 1 203 ? 14.059 -3.401 -20.974 1.00 98.38 203 LEU A C 1
ATOM 1634 O O . LEU A 1 203 ? 14.217 -2.395 -21.672 1.00 98.38 203 LEU A O 1
ATOM 1638 N N . ARG A 1 204 ? 13.665 -4.573 -21.470 1.00 97.94 204 ARG A N 1
ATOM 1639 C CA . ARG A 1 204 ? 13.264 -4.750 -22.8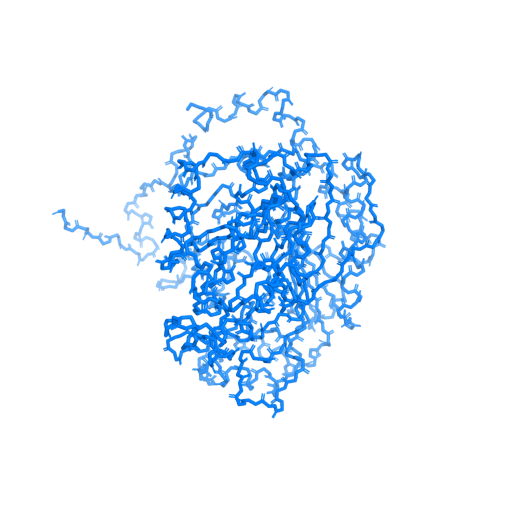65 1.00 97.94 204 ARG A CA 1
ATOM 1640 C C . ARG A 1 204 ? 11.909 -4.087 -23.110 1.00 97.94 204 ARG A C 1
ATOM 1642 O O . ARG A 1 204 ? 10.945 -4.316 -22.385 1.00 97.94 204 ARG A O 1
ATOM 1649 N N . CYS A 1 205 ? 11.843 -3.307 -24.177 1.00 97.31 205 CYS A N 1
ATOM 1650 C CA . CYS A 1 205 ? 10.665 -2.659 -24.724 1.00 97.31 205 CYS A CA 1
ATOM 1651 C C . CYS A 1 205 ? 10.383 -3.259 -26.113 1.00 97.31 205 CYS A C 1
ATOM 1653 O O . CYS A 1 205 ? 11.013 -2.853 -27.100 1.00 97.31 205 CYS A O 1
ATOM 1655 N N . PRO A 1 206 ? 9.479 -4.256 -26.187 1.00 95.94 206 PRO A N 1
ATOM 1656 C CA . PRO A 1 206 ? 9.164 -4.938 -27.434 1.00 95.94 206 PRO A CA 1
ATOM 1657 C C . PRO A 1 206 ? 8.656 -3.969 -28.502 1.00 95.94 206 PRO A C 1
ATOM 1659 O O . PRO A 1 206 ? 7.792 -3.141 -28.217 1.00 95.94 206 PRO A O 1
ATOM 1662 N N . ASN A 1 207 ? 9.179 -4.072 -29.723 1.00 95.38 207 ASN A N 1
ATOM 1663 C CA . ASN A 1 207 ? 8.840 -3.206 -30.858 1.00 95.38 207 ASN A CA 1
ATOM 1664 C C . ASN A 1 207 ? 9.048 -1.690 -30.607 1.00 95.38 207 ASN A C 1
ATOM 1666 O O . ASN A 1 207 ? 8.568 -0.852 -31.374 1.00 95.38 207 ASN A O 1
ATOM 1670 N N . GLY A 1 208 ? 9.754 -1.311 -29.534 1.00 94.31 208 GLY A N 1
ATOM 1671 C CA . GLY A 1 208 ? 9.891 0.082 -29.109 1.00 94.31 208 GLY A CA 1
ATOM 1672 C C . GLY A 1 208 ? 10.541 0.988 -30.157 1.00 94.31 208 GLY A C 1
ATOM 1673 O O . GLY A 1 208 ? 10.231 2.175 -30.217 1.00 94.31 208 GLY A O 1
ATOM 1674 N N . ASP A 1 209 ? 11.402 0.442 -31.017 1.00 94.44 209 ASP A N 1
ATOM 1675 C CA . ASP A 1 209 ? 12.146 1.193 -32.034 1.00 94.44 209 ASP A CA 1
ATOM 1676 C C . ASP A 1 209 ? 11.251 1.662 -33.187 1.00 94.44 209 ASP A C 1
ATOM 1678 O O . ASP A 1 209 ? 11.506 2.703 -33.791 1.00 94.44 209 ASP A O 1
ATOM 1682 N N . ASN A 1 210 ? 10.166 0.929 -33.440 1.00 93.31 210 ASN A N 1
ATOM 1683 C CA . ASN A 1 210 ? 9.158 1.284 -34.436 1.00 93.31 210 ASN A CA 1
ATOM 1684 C C . ASN A 1 210 ? 8.048 2.176 -33.858 1.00 93.31 210 ASN A C 1
ATOM 1686 O O . ASN A 1 210 ? 7.344 2.845 -34.614 1.00 93.31 210 ASN A O 1
ATOM 1690 N N . ILE A 1 211 ? 7.881 2.187 -32.532 1.00 93.62 211 ILE A N 1
ATOM 1691 C CA . ILE A 1 211 ? 6.847 2.965 -31.833 1.00 93.62 211 ILE A CA 1
ATOM 1692 C C . ILE A 1 211 ? 7.370 4.358 -31.461 1.00 93.62 211 ILE A C 1
ATOM 1694 O O . ILE A 1 211 ? 6.667 5.357 -31.624 1.00 93.62 211 ILE A O 1
ATOM 1698 N N . PHE A 1 212 ? 8.604 4.447 -30.960 1.00 94.94 212 PHE A N 1
ATOM 1699 C CA . PHE A 1 212 ? 9.126 5.670 -30.362 1.00 94.94 212 PHE A CA 1
ATOM 1700 C C . PHE A 1 212 ? 10.109 6.408 -31.264 1.00 94.94 212 PHE A C 1
ATOM 1702 O O . PHE A 1 212 ? 11.158 5.910 -31.666 1.00 94.94 212 PHE A O 1
ATOM 1709 N N . SER A 1 213 ? 9.825 7.686 -31.499 1.00 91.94 213 SER A N 1
ATOM 1710 C CA . SER A 1 213 ? 10.775 8.595 -32.135 1.00 91.94 213 SER A CA 1
ATOM 1711 C C . SER A 1 213 ? 11.958 8.923 -31.211 1.00 91.94 213 SER A C 1
ATOM 1713 O O . SER A 1 213 ? 11.844 8.935 -29.983 1.00 91.94 213 SER A O 1
ATOM 1715 N N . LYS A 1 214 ? 13.090 9.348 -31.792 1.00 85.75 214 LYS A N 1
ATOM 1716 C CA . LYS A 1 214 ? 14.249 9.853 -31.022 1.00 85.75 214 LYS A CA 1
ATOM 1717 C C . LYS A 1 214 ? 13.895 10.993 -30.062 1.00 85.75 214 LYS A C 1
ATOM 1719 O O . LYS A 1 214 ? 14.490 11.111 -28.993 1.00 85.75 214 LYS A O 1
ATOM 1724 N N . ARG A 1 215 ? 12.918 11.831 -30.429 1.00 89.19 215 ARG A N 1
ATOM 1725 C CA . ARG A 1 215 ? 12.431 12.922 -29.575 1.00 89.19 215 ARG A CA 1
ATOM 1726 C C . ARG A 1 215 ? 11.687 12.387 -28.349 1.00 89.19 215 ARG A C 1
ATOM 1728 O O . ARG A 1 215 ? 11.901 12.914 -27.262 1.00 89.19 215 ARG A O 1
ATOM 1735 N N . GLN A 1 216 ? 10.852 11.359 -28.511 1.00 91.38 216 GLN A N 1
ATOM 1736 C CA . GLN A 1 216 ? 10.177 10.700 -27.387 1.00 91.38 216 GLN A CA 1
ATOM 1737 C C . GLN A 1 216 ? 11.189 10.019 -26.466 1.00 91.38 216 GLN A C 1
ATOM 1739 O O . GLN A 1 216 ? 11.158 10.268 -25.266 1.00 91.38 216 GLN A O 1
ATOM 1744 N N . MET A 1 217 ? 12.163 9.288 -27.018 1.00 88.00 217 MET A N 1
ATOM 1745 C CA . MET A 1 217 ? 13.217 8.660 -26.210 1.00 88.00 217 MET A CA 1
ATOM 1746 C C . MET A 1 217 ? 13.992 9.668 -25.347 1.00 88.00 217 MET A C 1
ATOM 1748 O O . MET A 1 217 ? 14.310 9.374 -24.201 1.00 88.00 217 MET A O 1
ATOM 1752 N N . LYS A 1 218 ? 14.228 10.893 -25.839 1.00 86.56 218 LYS A N 1
ATOM 1753 C CA . LYS A 1 218 ? 14.829 11.959 -25.019 1.00 86.56 218 LYS A CA 1
ATOM 1754 C C . LYS A 1 218 ? 13.949 12.351 -23.821 1.00 86.56 218 LYS A C 1
ATOM 1756 O O . LYS A 1 218 ? 14.464 12.565 -22.732 1.00 86.56 218 LYS A O 1
ATOM 1761 N N . SER A 1 219 ? 12.629 12.403 -24.001 1.00 93.12 219 SER A N 1
ATOM 1762 C CA . SER A 1 219 ? 11.697 12.717 -22.906 1.00 93.12 219 SER A CA 1
ATOM 1763 C C . SER A 1 219 ? 11.614 11.619 -21.836 1.00 93.12 219 SER A C 1
ATOM 1765 O O . SER A 1 219 ? 11.221 11.891 -20.703 1.00 93.12 219 SER A O 1
ATOM 1767 N N . PHE A 1 220 ? 12.009 10.387 -22.168 1.00 95.50 220 PHE A N 1
ATOM 1768 C CA . PHE A 1 220 ? 12.044 9.270 -21.220 1.00 95.50 220 PHE A CA 1
ATOM 1769 C C . PHE A 1 220 ? 13.163 9.442 -20.194 1.00 95.50 220 PHE A C 1
ATOM 1771 O O . PHE A 1 220 ? 12.970 9.161 -19.013 1.00 95.50 220 PHE A O 1
ATOM 1778 N N . GLU A 1 221 ? 14.300 9.989 -20.622 1.00 93.19 221 GLU A N 1
ATOM 1779 C CA . GLU A 1 221 ? 15.370 10.387 -19.712 1.00 93.19 221 GLU A CA 1
ATOM 1780 C C . GLU A 1 221 ? 14.882 11.466 -18.730 1.00 93.19 221 GLU A C 1
ATOM 1782 O O . GLU A 1 221 ? 15.068 11.337 -17.519 1.00 93.19 221 GLU A O 1
ATOM 1787 N N . ASP A 1 222 ? 14.165 12.483 -19.225 1.00 93.69 222 ASP A N 1
ATOM 1788 C CA . ASP A 1 222 ? 13.563 13.526 -18.381 1.00 93.69 222 ASP A CA 1
ATOM 1789 C C . ASP A 1 222 ? 12.533 12.954 -17.391 1.00 93.69 222 ASP A C 1
ATOM 1791 O O . ASP A 1 222 ? 12.354 13.489 -16.295 1.00 93.69 222 ASP A O 1
ATOM 1795 N N . PHE A 1 223 ? 11.835 11.874 -17.759 1.00 95.50 223 PHE A N 1
ATOM 1796 C CA . PHE A 1 223 ? 10.911 11.177 -16.868 1.00 95.50 223 PHE A CA 1
ATOM 1797 C C . PHE A 1 223 ? 11.653 10.500 -15.711 1.00 95.50 223 PHE A C 1
ATOM 1799 O O . PHE A 1 223 ? 11.324 10.772 -14.556 1.00 95.50 223 PHE A O 1
ATOM 1806 N N . VAL A 1 224 ? 12.664 9.668 -15.990 1.00 96.38 224 VAL A N 1
ATOM 1807 C CA . VAL A 1 224 ? 13.376 8.920 -14.935 1.00 96.38 224 VAL A CA 1
ATOM 1808 C C . VAL A 1 224 ? 14.208 9.827 -14.027 1.00 96.38 224 VAL A C 1
ATOM 1810 O O . VAL A 1 224 ? 14.325 9.559 -12.831 1.00 96.38 224 VAL A O 1
ATOM 1813 N N . ARG A 1 225 ? 14.707 10.960 -14.543 1.00 95.44 225 ARG A N 1
ATOM 1814 C CA . ARG A 1 225 ? 15.435 11.968 -13.749 1.00 95.44 225 ARG A CA 1
ATOM 1815 C C . ARG A 1 225 ? 14.604 12.547 -12.602 1.00 95.44 225 ARG A C 1
ATOM 1817 O O . ARG A 1 225 ? 15.163 12.895 -11.566 1.00 95.44 225 ARG A O 1
ATOM 1824 N N . LYS A 1 226 ? 13.273 12.604 -12.736 1.00 95.06 226 LYS A N 1
ATOM 1825 C CA . LYS A 1 226 ? 12.362 13.053 -11.659 1.00 95.06 226 LYS A CA 1
ATOM 1826 C C . LYS A 1 226 ? 12.362 12.119 -10.447 1.00 95.06 226 LYS A C 1
ATOM 1828 O O . LYS A 1 226 ? 11.934 12.533 -9.375 1.00 95.06 226 LYS A O 1
ATOM 1833 N N . PHE A 1 227 ? 12.825 10.886 -10.629 1.00 94.56 227 PHE A N 1
ATOM 1834 C CA . PHE A 1 227 ? 12.861 9.829 -9.620 1.00 94.56 227 PHE A CA 1
ATOM 1835 C C . PHE A 1 227 ? 14.305 9.444 -9.252 1.00 94.56 227 PHE A C 1
ATOM 1837 O O . PHE A 1 227 ? 14.559 8.339 -8.792 1.00 94.56 227 PHE A O 1
ATOM 1844 N N . GLY A 1 228 ? 15.267 10.351 -9.468 1.00 92.75 228 GLY A N 1
ATOM 1845 C CA . GLY A 1 228 ? 16.647 10.193 -8.995 1.00 92.75 228 GLY A CA 1
ATOM 1846 C C . GLY A 1 228 ? 17.618 9.533 -9.978 1.00 92.75 228 GLY A C 1
ATOM 1847 O O . GLY A 1 228 ? 18.795 9.401 -9.653 1.00 92.75 228 GLY A O 1
ATOM 1848 N N . ALA A 1 229 ? 17.183 9.158 -11.185 1.00 94.25 229 ALA A N 1
ATOM 1849 C CA . ALA A 1 229 ? 18.093 8.596 -12.180 1.00 94.25 229 ALA A CA 1
ATOM 1850 C C . ALA A 1 229 ? 19.117 9.635 -12.680 1.00 94.25 229 ALA A C 1
ATOM 1852 O O . ALA A 1 229 ? 18.766 10.758 -13.049 1.00 94.25 229 ALA A O 1
ATOM 1853 N N . SER A 1 230 ? 20.385 9.231 -12.789 1.00 90.88 230 SER A N 1
ATOM 1854 C CA . SER A 1 230 ? 21.454 10.063 -13.369 1.00 90.88 230 SER A CA 1
ATOM 1855 C C . SER A 1 230 ? 21.400 10.149 -14.899 1.00 90.88 230 SER A C 1
ATOM 1857 O O . SER A 1 230 ? 22.030 11.032 -15.483 1.00 90.88 230 SER A O 1
ATOM 1859 N N . GLY A 1 231 ? 20.653 9.257 -15.548 1.00 91.62 231 GLY A N 1
ATOM 1860 C CA . GLY A 1 231 ? 20.462 9.172 -16.995 1.00 91.62 231 GLY A CA 1
ATOM 1861 C C . GLY A 1 231 ? 19.708 7.895 -17.368 1.00 91.62 231 GLY A C 1
ATOM 1862 O O . GLY A 1 231 ? 19.376 7.097 -16.493 1.00 91.62 231 GLY A O 1
ATOM 1863 N N . LEU A 1 232 ? 19.449 7.705 -18.663 1.00 94.31 232 LEU A N 1
ATOM 1864 C CA . LEU A 1 232 ? 18.783 6.517 -19.195 1.00 94.31 232 LEU A CA 1
ATOM 1865 C C . LEU A 1 232 ? 19.540 6.010 -20.425 1.00 94.31 232 LEU A C 1
ATOM 1867 O O . LEU A 1 232 ? 19.474 6.601 -21.503 1.00 94.31 232 LEU A O 1
ATOM 1871 N N . GLY A 1 233 ? 20.294 4.927 -20.249 1.00 93.56 233 GLY A N 1
ATOM 1872 C CA . GLY A 1 233 ? 20.994 4.268 -21.349 1.00 93.56 233 GLY A CA 1
ATOM 1873 C C . GLY A 1 233 ? 20.038 3.426 -22.188 1.00 93.56 233 GLY A C 1
ATOM 1874 O O . GLY A 1 233 ? 19.051 2.925 -21.657 1.00 93.56 233 GLY A O 1
ATOM 1875 N N . TYR A 1 234 ? 20.325 3.233 -23.477 1.00 95.56 234 TYR A N 1
ATOM 1876 C CA . TYR A 1 234 ? 19.561 2.296 -24.304 1.00 95.56 234 TYR A CA 1
ATOM 1877 C C . TYR A 1 234 ? 20.362 1.716 -25.474 1.00 95.56 234 TYR A C 1
ATOM 1879 O O . TYR A 1 234 ? 21.327 2.327 -25.947 1.00 95.56 234 TYR A O 1
ATOM 1887 N N . PHE A 1 235 ? 19.898 0.568 -25.973 1.00 96.44 235 PHE A N 1
ATOM 1888 C CA . PHE A 1 235 ? 20.217 0.042 -27.299 1.00 96.44 235 PHE A CA 1
ATOM 1889 C C . PHE A 1 235 ? 18.949 -0.171 -28.116 1.00 96.44 235 PHE A C 1
ATOM 1891 O O . PHE A 1 235 ? 17.899 -0.496 -27.573 1.00 96.44 235 PHE A O 1
ATOM 1898 N N . GLN A 1 236 ? 19.072 -0.019 -29.428 1.00 96.06 236 GLN A N 1
ATOM 1899 C CA . GLN A 1 236 ? 18.059 -0.356 -30.419 1.00 96.06 236 GLN A CA 1
ATOM 1900 C C . GLN A 1 236 ? 18.553 -1.587 -31.175 1.00 96.06 236 GLN A C 1
ATOM 1902 O O . GLN A 1 236 ? 19.682 -1.580 -31.673 1.00 96.06 236 GLN A O 1
ATOM 1907 N N . MET A 1 237 ? 17.726 -2.623 -31.268 1.00 96.69 237 MET A N 1
ATOM 1908 C CA . MET A 1 237 ? 18.051 -3.822 -32.033 1.00 96.69 237 MET A CA 1
ATOM 1909 C C . MET A 1 237 ? 17.657 -3.614 -33.499 1.00 96.69 237 MET A C 1
ATOM 1911 O O . MET A 1 237 ? 16.473 -3.553 -33.833 1.00 96.69 237 MET A O 1
ATOM 1915 N N . LYS A 1 238 ? 18.656 -3.471 -34.374 1.00 95.38 238 LYS A N 1
ATOM 1916 C CA . LYS A 1 238 ? 18.499 -3.306 -35.827 1.00 95.38 238 LYS A CA 1
ATOM 1917 C C . LYS A 1 238 ? 18.863 -4.605 -36.550 1.00 95.38 238 LYS A C 1
ATOM 1919 O O . LYS A 1 238 ? 19.384 -5.534 -35.940 1.00 95.38 238 LYS A O 1
ATOM 1924 N N . GLU A 1 239 ? 18.607 -4.666 -37.857 1.00 92.88 239 GLU A N 1
ATOM 1925 C CA . GLU A 1 239 ? 18.986 -5.820 -38.692 1.00 92.88 239 GLU A CA 1
ATOM 1926 C C . GLU A 1 239 ? 20.497 -6.099 -38.663 1.00 92.88 239 GLU A C 1
ATOM 1928 O O . GLU A 1 239 ? 20.913 -7.250 -38.745 1.00 92.88 239 GLU A O 1
ATOM 1933 N N . ASP A 1 240 ? 21.316 -5.056 -38.497 1.00 90.31 240 ASP A N 1
ATOM 1934 C CA . ASP A 1 240 ? 22.776 -5.128 -38.421 1.00 90.31 240 ASP A CA 1
ATOM 1935 C C . ASP A 1 240 ? 23.319 -5.161 -36.975 1.00 90.31 240 ASP A C 1
ATOM 1937 O O . ASP A 1 240 ? 24.499 -4.890 -36.750 1.00 90.31 240 ASP A O 1
ATOM 1941 N N . GLY A 1 241 ? 22.466 -5.478 -35.992 1.00 91.38 241 GLY A N 1
ATOM 1942 C CA . GLY A 1 241 ? 22.824 -5.632 -34.578 1.00 91.38 241 GLY A CA 1
ATOM 1943 C C . GLY A 1 241 ? 22.438 -4.445 -33.686 1.00 91.38 241 GLY A C 1
ATOM 1944 O O . GLY A 1 241 ? 21.583 -3.621 -34.024 1.00 91.38 241 GLY A O 1
ATOM 1945 N N . LEU A 1 242 ? 23.053 -4.358 -32.500 1.00 94.62 242 LEU A N 1
ATOM 1946 C CA . LEU A 1 242 ? 22.754 -3.297 -31.533 1.00 94.62 242 LEU A CA 1
ATOM 1947 C C . LEU A 1 242 ? 23.323 -1.945 -31.983 1.00 94.62 242 LEU A C 1
ATOM 1949 O O . LEU A 1 242 ? 24.513 -1.800 -32.267 1.00 94.62 242 LEU A O 1
ATOM 1953 N N . LYS A 1 243 ? 22.477 -0.913 -31.962 1.00 94.38 243 LYS A N 1
ATOM 1954 C CA . LYS A 1 243 ? 22.870 0.492 -32.131 1.00 94.38 243 LYS A CA 1
ATOM 1955 C C . LYS A 1 243 ? 22.528 1.284 -30.879 1.00 94.38 243 LYS A C 1
ATOM 1957 O O . LYS A 1 243 ? 21.467 1.111 -30.292 1.00 94.38 243 LYS A O 1
ATOM 1962 N N . GLY A 1 244 ? 23.394 2.208 -30.486 1.00 89.44 244 GLY A N 1
ATOM 1963 C CA . GLY A 1 244 ? 23.109 3.110 -29.376 1.00 89.44 244 GLY A CA 1
ATOM 1964 C C . GLY A 1 244 ? 24.358 3.821 -28.868 1.00 89.44 244 GLY A C 1
ATOM 1965 O O . GLY A 1 244 ? 25.471 3.477 -29.260 1.00 89.44 244 GLY A O 1
ATOM 1966 N N . PRO A 1 245 ? 24.198 4.816 -27.985 1.00 86.12 245 PRO A N 1
ATOM 1967 C CA . PRO A 1 245 ? 25.317 5.605 -27.470 1.00 86.12 245 PRO A CA 1
ATOM 1968 C C . PRO A 1 245 ? 26.305 4.787 -26.625 1.00 86.12 245 PRO A C 1
ATOM 1970 O O . PRO A 1 245 ? 27.452 5.207 -26.458 1.00 86.12 245 PRO A O 1
ATOM 1973 N N . LEU A 1 246 ? 25.867 3.639 -26.095 1.00 90.00 246 LEU A N 1
ATOM 1974 C CA . LEU A 1 246 ? 26.665 2.806 -25.202 1.00 90.00 246 LEU A CA 1
ATOM 1975 C C . LEU A 1 246 ? 27.498 1.733 -25.924 1.00 90.00 246 LEU A C 1
ATOM 1977 O O . LEU A 1 246 ? 28.404 1.191 -25.306 1.00 90.00 246 LEU A O 1
ATOM 1981 N N . THR A 1 247 ? 27.253 1.432 -27.209 1.00 92.38 247 THR A N 1
ATOM 1982 C CA . THR A 1 247 ? 27.794 0.208 -27.847 1.00 92.38 247 THR A CA 1
ATOM 1983 C C . THR A 1 247 ? 29.313 0.229 -27.937 1.00 92.38 247 THR A C 1
ATOM 1985 O O . THR A 1 247 ? 29.958 -0.794 -27.759 1.00 92.38 247 THR A O 1
ATOM 1988 N N . LYS A 1 248 ? 29.893 1.421 -28.113 1.00 93.50 248 LYS A N 1
ATOM 1989 C CA . LYS A 1 248 ? 31.343 1.654 -28.150 1.00 93.50 248 LYS A CA 1
ATOM 1990 C C . LYS A 1 248 ? 32.089 1.260 -26.869 1.00 93.50 248 LYS A C 1
ATOM 1992 O O . LYS A 1 248 ? 33.313 1.237 -26.888 1.00 93.50 248 LYS A O 1
ATOM 1997 N N . PHE A 1 249 ? 31.378 1.051 -25.759 1.00 94.56 249 PHE A N 1
ATOM 1998 C CA . PHE A 1 249 ? 31.988 0.710 -24.477 1.00 94.56 249 PHE A CA 1
ATOM 1999 C C . PHE A 1 249 ? 32.092 -0.799 -24.231 1.00 94.56 249 PHE A C 1
ATOM 2001 O O . PHE A 1 249 ? 32.734 -1.191 -23.259 1.00 94.56 249 PHE A O 1
ATOM 2008 N N . PHE A 1 250 ? 31.501 -1.617 -25.102 1.00 95.38 250 PHE A N 1
ATOM 2009 C CA . PHE A 1 250 ? 31.381 -3.064 -24.950 1.00 95.38 250 PHE A CA 1
ATOM 2010 C C . PHE A 1 250 ? 32.093 -3.799 -26.086 1.00 95.38 250 PHE A C 1
ATOM 2012 O O . PHE A 1 250 ? 32.197 -3.279 -27.199 1.00 95.38 250 PHE A O 1
ATOM 2019 N N . SER A 1 251 ? 32.577 -5.010 -25.803 1.00 95.69 251 SER A N 1
ATOM 2020 C CA . SER A 1 251 ? 33.073 -5.913 -26.844 1.00 95.69 251 SER A CA 1
ATOM 2021 C C . SER A 1 251 ? 31.912 -6.544 -27.625 1.00 95.69 251 SER A C 1
ATOM 2023 O O . SER A 1 251 ? 30.766 -6.517 -27.178 1.00 95.69 251 SER A O 1
ATOM 2025 N N . GLU A 1 252 ? 32.193 -7.149 -28.783 1.00 94.31 252 GLU A N 1
ATOM 2026 C CA . GLU A 1 252 ? 31.169 -7.885 -29.543 1.00 94.31 252 GLU A CA 1
ATOM 2027 C C . GLU A 1 252 ? 30.559 -9.030 -28.718 1.00 94.31 252 GLU A C 1
ATOM 2029 O O . GLU A 1 252 ? 29.340 -9.179 -28.697 1.00 94.31 252 GLU A O 1
ATOM 2034 N N . ALA A 1 253 ? 31.381 -9.757 -27.952 1.00 95.94 253 ALA A N 1
ATOM 2035 C CA . ALA A 1 253 ? 30.917 -10.835 -27.079 1.00 95.94 253 ALA A CA 1
ATOM 2036 C C . ALA A 1 253 ? 29.972 -10.332 -25.969 1.00 95.94 253 ALA A C 1
ATOM 2038 O O . ALA A 1 253 ? 28.961 -10.972 -25.682 1.00 95.94 253 ALA A O 1
ATOM 2039 N N . ASP A 1 254 ? 30.259 -9.168 -25.372 1.00 95.44 254 ASP A N 1
ATOM 2040 C CA . ASP A 1 254 ? 29.372 -8.566 -24.367 1.00 95.44 254 ASP A CA 1
ATOM 2041 C C . ASP A 1 254 ? 28.029 -8.148 -24.990 1.00 95.44 254 ASP A C 1
ATOM 2043 O O . ASP A 1 254 ? 26.971 -8.349 -24.394 1.00 95.44 254 ASP A O 1
ATOM 2047 N N . LEU A 1 255 ? 28.048 -7.581 -26.204 1.00 95.75 255 LEU A N 1
ATOM 2048 C CA . LEU A 1 255 ? 26.833 -7.175 -26.919 1.00 95.75 255 LEU A CA 1
ATOM 2049 C C . LEU A 1 255 ? 25.961 -8.382 -27.302 1.00 95.75 255 LEU A C 1
ATOM 2051 O O . LEU A 1 255 ? 24.738 -8.313 -27.160 1.00 95.75 255 LEU A O 1
ATOM 2055 N N . GLU A 1 256 ? 26.566 -9.486 -27.743 1.00 95.75 256 GLU A N 1
ATOM 2056 C CA . GLU A 1 256 ? 25.864 -10.747 -28.013 1.00 95.75 256 GLU A CA 1
ATOM 2057 C C . GLU A 1 256 ? 25.217 -11.328 -26.750 1.00 95.75 256 GLU A C 1
ATOM 2059 O O . GLU A 1 256 ? 24.056 -11.745 -26.783 1.00 95.75 256 GLU A O 1
AT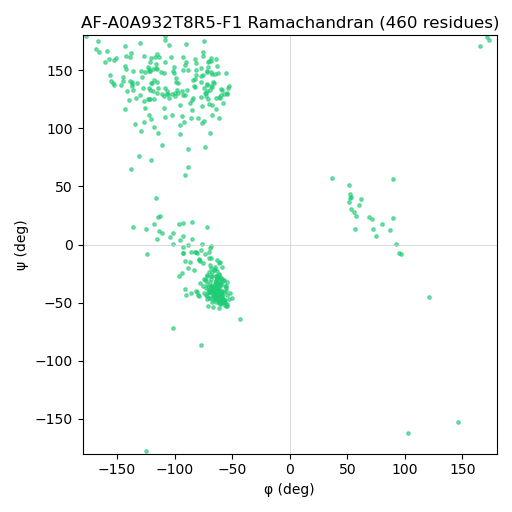OM 2064 N N . GLU A 1 257 ? 25.922 -11.299 -25.616 1.00 97.00 257 GLU A N 1
ATOM 2065 C CA . GLU A 1 257 ? 25.372 -11.768 -24.343 1.00 97.00 257 GLU A CA 1
ATOM 2066 C C . GLU A 1 257 ? 24.213 -10.877 -23.865 1.00 97.00 257 GLU A C 1
ATOM 2068 O O . GLU A 1 257 ? 23.212 -11.396 -23.367 1.00 97.00 257 GLU A O 1
ATOM 2073 N N . ILE A 1 258 ? 24.271 -9.556 -24.094 1.00 96.81 258 ILE A N 1
ATOM 2074 C CA . ILE A 1 258 ? 23.133 -8.656 -23.839 1.00 96.81 258 ILE A CA 1
ATOM 2075 C C . ILE A 1 258 ? 21.932 -9.054 -24.696 1.00 96.81 258 ILE A C 1
ATOM 2077 O O . ILE A 1 258 ? 20.839 -9.199 -24.144 1.00 96.81 258 ILE A O 1
ATOM 2081 N N . ILE A 1 259 ? 22.106 -9.260 -26.009 1.00 97.12 259 ILE A N 1
ATOM 2082 C CA . ILE A 1 259 ? 21.015 -9.682 -26.911 1.00 97.12 259 ILE A CA 1
ATOM 2083 C C . ILE A 1 259 ? 20.381 -10.972 -26.400 1.00 97.12 259 ILE A C 1
ATOM 2085 O O . ILE A 1 259 ? 19.161 -11.043 -26.258 1.00 97.12 259 ILE A O 1
ATOM 2089 N N . LYS A 1 260 ? 21.207 -11.974 -26.091 1.00 97.25 260 LYS A N 1
ATOM 2090 C CA . LYS A 1 260 ? 20.756 -13.284 -25.625 1.00 97.25 260 LYS A CA 1
ATOM 2091 C C . LYS A 1 260 ? 19.994 -13.186 -24.306 1.00 97.25 260 LYS A C 1
ATOM 2093 O O . LYS A 1 260 ? 18.910 -13.744 -24.189 1.00 97.25 260 LYS A O 1
ATOM 2098 N N . ARG A 1 261 ? 20.540 -12.469 -23.323 1.00 97.31 261 ARG A N 1
ATOM 2099 C CA . ARG A 1 261 ? 19.982 -12.392 -21.967 1.00 97.31 261 ARG A CA 1
ATOM 2100 C C . ARG A 1 261 ? 18.721 -11.544 -21.876 1.00 97.31 261 ARG A C 1
ATOM 2102 O O . ARG A 1 261 ? 17.864 -11.802 -21.039 1.00 97.31 261 ARG A O 1
ATOM 2109 N N . THR A 1 262 ? 18.616 -10.529 -22.726 1.00 96.44 262 THR A N 1
ATOM 2110 C CA . THR A 1 262 ? 17.421 -9.680 -22.817 1.00 96.44 262 THR A CA 1
ATOM 2111 C C . THR A 1 262 ? 16.431 -10.168 -23.875 1.00 96.44 262 THR A C 1
ATOM 2113 O O . THR A 1 262 ? 15.353 -9.592 -23.996 1.00 96.44 262 THR A O 1
ATOM 2116 N N . GLU A 1 263 ? 16.769 -11.239 -24.602 1.00 96.75 263 GLU A N 1
ATOM 2117 C CA . GLU A 1 263 ? 15.970 -11.852 -25.669 1.00 96.75 263 GLU A CA 1
ATOM 2118 C C . GLU A 1 263 ? 15.532 -10.848 -26.747 1.00 96.75 263 GLU A C 1
ATOM 2120 O O . GLU A 1 263 ? 14.385 -10.854 -27.203 1.00 96.75 263 GLU A O 1
ATOM 2125 N N . LEU A 1 264 ? 16.427 -9.936 -27.133 1.00 96.69 264 LEU A N 1
ATOM 2126 C CA . LEU A 1 264 ? 16.096 -8.882 -28.091 1.00 96.69 264 LEU A CA 1
ATOM 2127 C C . LEU A 1 264 ? 15.860 -9.441 -29.488 1.00 96.69 264 LEU A C 1
ATOM 2129 O O . LEU A 1 264 ? 16.647 -10.234 -30.005 1.00 96.69 264 LEU A O 1
ATOM 2133 N N . VAL A 1 265 ? 14.813 -8.934 -30.134 1.00 96.62 265 VAL A N 1
ATOM 2134 C CA . VAL A 1 265 ? 14.569 -9.135 -31.564 1.00 96.62 265 VAL A CA 1
ATOM 2135 C C . VAL A 1 265 ? 14.615 -7.801 -32.301 1.00 96.62 265 VAL A C 1
ATOM 2137 O O . VAL A 1 265 ? 14.523 -6.733 -31.695 1.00 96.62 265 VAL A O 1
ATOM 2140 N N . VAL A 1 266 ? 14.793 -7.849 -33.622 1.00 97.56 266 VAL A N 1
ATOM 2141 C CA . VAL A 1 266 ? 14.826 -6.645 -34.467 1.00 97.56 266 VAL A CA 1
ATOM 2142 C C . VAL A 1 266 ? 13.556 -5.815 -34.257 1.00 97.56 266 VAL A C 1
ATOM 2144 O O . VAL A 1 266 ? 12.448 -6.344 -34.313 1.00 97.56 266 VAL A O 1
ATOM 2147 N N . GLY A 1 267 ? 13.730 -4.512 -34.022 1.00 96.19 267 GLY A N 1
ATOM 2148 C CA . GLY A 1 267 ? 12.651 -3.577 -33.690 1.00 96.19 267 GLY A CA 1
ATOM 2149 C C . GLY A 1 267 ? 12.473 -3.321 -32.188 1.00 96.19 267 GLY A C 1
ATOM 2150 O O . GLY A 1 267 ? 11.727 -2.418 -31.808 1.00 96.19 267 GLY A O 1
ATOM 2151 N N . ASP A 1 268 ? 13.165 -4.055 -31.318 1.00 97.75 268 ASP A N 1
ATOM 2152 C CA . ASP A 1 268 ? 13.125 -3.806 -29.878 1.00 97.75 268 ASP A CA 1
ATOM 2153 C C . ASP A 1 268 ? 14.066 -2.670 -29.452 1.00 97.75 268 ASP A C 1
ATOM 2155 O O . ASP A 1 268 ? 15.085 -2.378 -30.087 1.00 97.75 268 ASP A O 1
ATOM 2159 N N . ILE A 1 269 ? 13.747 -2.064 -28.307 1.00 97.12 269 ILE A N 1
ATOM 2160 C CA . ILE A 1 269 ? 14.672 -1.220 -27.543 1.00 97.12 269 ILE A CA 1
ATOM 2161 C C . ILE A 1 269 ? 14.928 -1.903 -26.205 1.00 97.12 269 ILE A C 1
ATOM 2163 O O . ILE A 1 269 ? 13.995 -2.395 -25.580 1.00 97.12 269 ILE A O 1
ATOM 2167 N N . VAL A 1 270 ? 16.163 -1.890 -25.717 1.00 97.81 270 VAL A N 1
ATOM 2168 C CA . VAL A 1 270 ? 16.462 -2.182 -24.310 1.00 97.81 270 VAL A CA 1
ATOM 2169 C C . VAL A 1 270 ? 16.932 -0.912 -23.624 1.00 97.81 270 VAL A C 1
ATOM 2171 O O . VAL A 1 270 ? 17.824 -0.233 -24.127 1.00 97.81 270 VAL A O 1
ATOM 2174 N N . PHE A 1 271 ? 16.331 -0.586 -22.484 1.00 97.69 271 PHE A N 1
ATOM 2175 C CA . PHE A 1 271 ? 16.742 0.521 -21.625 1.00 97.69 271 PHE A CA 1
ATOM 2176 C C . PHE A 1 271 ? 17.538 0.007 -20.430 1.00 97.69 271 PHE A C 1
ATOM 2178 O O . PHE A 1 271 ? 17.274 -1.088 -19.944 1.00 97.69 271 PHE A O 1
ATOM 2185 N N . PHE A 1 272 ? 18.474 0.805 -19.926 1.00 97.62 272 PHE A N 1
ATOM 2186 C CA . PHE A 1 272 ? 19.333 0.439 -18.805 1.00 97.62 272 PHE A CA 1
ATOM 2187 C C . PHE A 1 272 ? 19.214 1.449 -17.672 1.00 97.62 272 PHE A C 1
ATOM 2189 O O . PHE A 1 272 ? 19.449 2.646 -17.871 1.00 97.62 272 PHE A O 1
ATOM 2196 N N . GLY A 1 273 ? 18.904 0.942 -16.484 1.00 96.88 273 GLY A N 1
ATOM 2197 C CA . GLY A 1 273 ? 19.040 1.666 -15.231 1.00 96.88 273 GLY A CA 1
ATOM 2198 C C . GLY A 1 273 ? 20.288 1.204 -14.487 1.00 96.88 273 GLY A C 1
ATOM 2199 O O . GLY A 1 273 ? 20.474 0.005 -14.318 1.00 96.88 273 GLY A O 1
ATOM 2200 N N . ALA A 1 274 ? 21.140 2.133 -14.051 1.00 96.25 274 ALA A N 1
ATOM 2201 C CA . ALA A 1 274 ? 22.387 1.844 -13.341 1.00 96.25 274 ALA A CA 1
ATOM 2202 C C . ALA A 1 274 ? 22.562 2.780 -12.137 1.00 96.25 274 ALA A C 1
ATOM 2204 O O . ALA A 1 274 ? 22.388 3.993 -12.274 1.00 96.25 274 ALA A O 1
ATOM 2205 N N . GLY A 1 275 ? 22.918 2.233 -10.974 1.00 96.12 275 GLY A N 1
ATOM 2206 C CA . GLY A 1 275 ? 23.182 3.014 -9.761 1.00 96.12 275 GLY A CA 1
ATOM 2207 C C . GLY A 1 275 ? 22.778 2.288 -8.481 1.00 96.12 275 GLY A C 1
ATOM 2208 O O . GLY A 1 275 ? 22.757 1.059 -8.452 1.00 96.12 275 GLY A O 1
ATOM 2209 N N . ASP A 1 276 ? 22.451 3.063 -7.444 1.00 95.00 276 ASP A N 1
ATOM 2210 C CA . ASP A 1 276 ? 21.963 2.565 -6.152 1.00 95.00 276 ASP A CA 1
ATOM 2211 C C . ASP A 1 276 ? 20.744 1.641 -6.319 1.00 95.00 276 ASP A C 1
ATOM 2213 O O . ASP A 1 276 ? 19.813 1.951 -7.063 1.00 95.00 276 ASP A O 1
ATOM 2217 N N . LYS A 1 277 ? 20.748 0.508 -5.611 1.00 94.31 277 LYS A N 1
ATOM 2218 C CA . LYS A 1 277 ? 19.763 -0.575 -5.733 1.00 94.31 277 LYS A CA 1
ATOM 2219 C C . LYS A 1 277 ? 18.322 -0.089 -5.555 1.00 94.31 277 LYS A C 1
ATOM 2221 O O . LYS A 1 277 ? 17.495 -0.344 -6.431 1.00 94.31 277 LYS A O 1
ATOM 2226 N N . LYS A 1 278 ? 18.021 0.620 -4.457 1.00 93.06 278 LYS A N 1
ATOM 2227 C CA . LYS A 1 278 ? 16.657 1.100 -4.157 1.00 93.06 278 LYS A CA 1
ATOM 2228 C C . LYS A 1 278 ? 16.208 2.131 -5.194 1.00 93.06 278 LYS A C 1
ATOM 2230 O O . LYS A 1 278 ? 15.080 2.072 -5.681 1.00 93.06 278 LYS A O 1
ATOM 2235 N N . THR A 1 279 ? 17.118 3.022 -5.582 1.00 95.88 279 THR A N 1
ATOM 2236 C CA . THR A 1 279 ? 16.864 4.047 -6.602 1.00 95.88 279 THR A CA 1
ATOM 2237 C C . THR A 1 279 ? 16.554 3.417 -7.963 1.00 95.88 279 THR A C 1
ATOM 2239 O O . THR A 1 279 ? 15.549 3.765 -8.579 1.00 95.88 279 THR A O 1
ATOM 2242 N N . VAL A 1 280 ? 17.377 2.462 -8.421 1.00 97.38 280 VAL A N 1
ATOM 2243 C CA . VAL A 1 280 ? 17.191 1.751 -9.699 1.00 97.38 280 VAL A CA 1
ATOM 2244 C C . VAL A 1 280 ? 15.861 1.017 -9.736 1.00 97.38 280 VAL A C 1
ATOM 2246 O O . VAL A 1 280 ? 15.140 1.151 -10.723 1.00 97.38 280 VAL A O 1
ATOM 2249 N N . TRP A 1 281 ? 15.513 0.287 -8.673 1.00 97.19 281 TRP A N 1
ATOM 2250 C CA . TRP A 1 281 ? 14.213 -0.371 -8.582 1.00 97.19 281 TRP A CA 1
ATOM 2251 C C . TRP A 1 281 ? 13.055 0.626 -8.743 1.00 97.19 281 TRP A C 1
ATOM 2253 O O . TRP A 1 281 ? 12.220 0.423 -9.623 1.00 97.19 281 TRP A O 1
ATOM 2263 N N . ASP A 1 282 ? 13.037 1.725 -7.977 1.00 96.75 282 ASP A N 1
ATOM 2264 C CA . ASP A 1 282 ? 11.922 2.685 -7.993 1.00 96.75 282 ASP A CA 1
ATOM 2265 C C . ASP A 1 282 ? 11.727 3.339 -9.371 1.00 96.75 282 ASP A C 1
ATOM 2267 O O . ASP A 1 282 ? 10.633 3.277 -9.945 1.00 96.75 282 ASP A O 1
ATOM 2271 N N . TYR A 1 283 ? 12.768 3.950 -9.955 1.00 97.56 283 TYR A N 1
ATOM 2272 C CA . TYR A 1 283 ? 12.569 4.657 -11.224 1.00 97.56 283 TYR A CA 1
ATOM 2273 C C . TYR A 1 283 ? 12.358 3.704 -12.402 1.00 97.56 283 TYR A C 1
ATOM 2275 O O . TYR A 1 283 ? 11.575 4.041 -13.293 1.00 97.56 283 TYR A O 1
ATOM 2283 N N . MET A 1 284 ? 13.000 2.528 -12.429 1.00 98.19 284 MET A N 1
ATOM 2284 C CA . MET A 1 284 ? 12.805 1.569 -13.523 1.00 98.19 284 MET A CA 1
ATOM 2285 C C . MET A 1 284 ? 11.436 0.895 -13.449 1.00 98.19 284 MET A C 1
ATOM 2287 O O . MET A 1 284 ? 10.801 0.725 -14.489 1.00 98.19 284 MET A O 1
ATOM 2291 N N . GLY A 1 285 ? 10.926 0.589 -12.251 1.00 97.81 285 GLY A N 1
ATOM 2292 C CA . GLY A 1 285 ? 9.564 0.080 -12.079 1.00 97.81 285 GLY A CA 1
ATOM 2293 C C . GLY A 1 285 ? 8.507 1.091 -12.537 1.00 97.81 285 GLY A C 1
ATOM 2294 O O . GLY A 1 285 ? 7.587 0.760 -13.293 1.00 97.81 285 GLY A O 1
ATOM 2295 N N . ARG A 1 286 ? 8.684 2.374 -12.188 1.00 97.81 286 ARG A N 1
ATOM 2296 C CA . ARG A 1 286 ? 7.842 3.470 -12.711 1.00 97.81 286 ARG A CA 1
ATOM 2297 C C . ARG A 1 286 ? 7.961 3.618 -14.220 1.00 97.81 286 ARG A C 1
ATOM 2299 O O . ARG A 1 286 ? 6.957 3.860 -14.889 1.00 97.81 286 ARG A O 1
ATOM 2306 N N . PHE A 1 287 ? 9.174 3.498 -14.750 1.00 98.06 287 PHE A N 1
ATOM 2307 C CA . PHE A 1 287 ? 9.435 3.629 -16.176 1.00 98.06 287 PHE A CA 1
ATOM 2308 C C . PHE A 1 287 ? 8.817 2.481 -16.979 1.00 98.06 287 PHE A C 1
ATOM 2310 O O . PHE A 1 287 ? 8.204 2.731 -18.012 1.00 98.06 287 PHE A O 1
ATOM 2317 N N . ARG A 1 288 ? 8.856 1.251 -16.458 1.00 98.12 288 ARG A N 1
ATOM 2318 C CA . ARG A 1 288 ? 8.127 0.098 -17.002 1.00 98.12 288 ARG A CA 1
ATOM 2319 C C . ARG A 1 288 ? 6.632 0.390 -17.138 1.00 98.12 288 ARG A C 1
ATOM 2321 O O . ARG A 1 288 ? 6.074 0.212 -18.217 1.00 98.12 288 ARG A O 1
ATOM 2328 N N . LEU A 1 289 ? 5.989 0.876 -16.072 1.00 97.00 289 LEU A N 1
ATOM 2329 C CA . LEU A 1 289 ? 4.568 1.249 -16.106 1.00 97.00 289 LEU A CA 1
ATOM 2330 C C . LEU A 1 289 ? 4.291 2.405 -17.078 1.00 97.00 289 LEU A C 1
ATOM 2332 O O . LEU A 1 289 ? 3.244 2.433 -17.719 1.00 97.00 289 LEU A O 1
ATOM 2336 N N . PHE A 1 290 ? 5.205 3.371 -17.171 1.00 97.12 290 PHE A N 1
ATOM 2337 C CA . PHE A 1 290 ? 5.105 4.482 -18.112 1.00 97.12 290 PHE A CA 1
ATOM 2338 C C . PHE A 1 290 ? 5.165 3.992 -19.567 1.00 97.12 290 PHE A C 1
ATOM 2340 O O . PHE A 1 290 ? 4.262 4.304 -20.336 1.00 97.12 290 PHE A O 1
ATOM 2347 N N . LEU A 1 291 ? 6.150 3.159 -19.922 1.00 97.31 291 LEU A N 1
ATOM 2348 C CA . LEU A 1 291 ? 6.265 2.576 -21.262 1.00 97.31 291 LEU A CA 1
ATOM 2349 C C . LEU A 1 291 ? 5.026 1.763 -21.635 1.00 97.31 291 LEU A C 1
ATOM 2351 O O . LEU A 1 291 ? 4.490 1.939 -22.723 1.00 97.31 291 LEU A O 1
ATOM 2355 N N . ALA A 1 292 ? 4.529 0.927 -20.723 1.00 96.62 292 ALA A N 1
ATOM 2356 C CA . ALA A 1 292 ? 3.350 0.110 -20.987 1.00 96.62 292 ALA A CA 1
ATOM 2357 C C . ALA A 1 292 ? 2.092 0.946 -21.288 1.00 96.62 292 ALA A C 1
ATOM 2359 O O . ALA A 1 292 ? 1.267 0.543 -22.106 1.00 96.62 292 ALA A O 1
ATOM 2360 N N . LYS A 1 293 ? 1.965 2.128 -20.667 1.00 95.06 293 LYS A N 1
ATOM 2361 C CA . LYS A 1 293 ? 0.893 3.089 -20.972 1.00 95.06 293 LYS A CA 1
ATOM 2362 C C . LYS A 1 293 ? 1.091 3.760 -22.326 1.00 95.06 293 LYS A C 1
ATOM 2364 O O . LYS A 1 293 ? 0.136 3.859 -23.082 1.00 95.06 293 LYS A O 1
ATOM 2369 N N . GLU A 1 294 ? 2.309 4.197 -22.639 1.00 94.88 294 GLU A N 1
ATOM 2370 C CA . GLU A 1 294 ? 2.617 4.817 -23.936 1.00 94.88 294 GLU A CA 1
ATOM 2371 C C . GLU A 1 294 ? 2.442 3.837 -25.108 1.00 94.88 294 GLU A C 1
ATOM 2373 O O . GLU A 1 294 ? 2.093 4.248 -26.210 1.00 94.88 294 GLU A O 1
ATOM 2378 N N . MET A 1 295 ? 2.664 2.541 -24.870 1.00 94.75 295 MET A N 1
ATOM 2379 C CA . MET A 1 295 ? 2.462 1.470 -25.852 1.00 94.75 295 MET A CA 1
ATOM 2380 C C . MET A 1 295 ? 1.018 0.943 -25.896 1.00 94.75 295 MET A C 1
ATOM 2382 O O . MET A 1 295 ? 0.723 0.110 -26.748 1.00 94.75 295 MET A O 1
ATOM 2386 N N . ASP A 1 296 ? 0.145 1.383 -24.982 1.00 94.50 296 ASP A N 1
ATOM 2387 C CA . ASP A 1 296 ? -1.236 0.899 -24.824 1.00 94.50 296 ASP A CA 1
ATOM 2388 C C . ASP A 1 296 ? -1.347 -0.638 -24.699 1.00 94.50 296 ASP A C 1
ATOM 2390 O O . ASP A 1 296 ? -2.231 -1.280 -25.262 1.00 94.50 296 ASP A O 1
ATOM 2394 N N . ILE A 1 297 ? -0.417 -1.257 -23.960 1.00 95.38 297 ILE A N 1
ATOM 2395 C CA . ILE A 1 297 ? -0.344 -2.725 -23.793 1.00 95.38 297 ILE A CA 1
ATOM 2396 C C . ILE A 1 297 ? -0.916 -3.214 -22.461 1.00 95.38 297 ILE A C 1
ATOM 2398 O O . ILE A 1 297 ? -0.702 -4.368 -22.101 1.00 95.38 297 ILE A O 1
ATOM 2402 N N . ILE A 1 298 ? -1.587 -2.350 -21.696 1.00 95.69 298 ILE A N 1
ATOM 2403 C CA . ILE A 1 298 ? -2.195 -2.714 -20.413 1.00 95.69 298 ILE A CA 1
ATOM 2404 C C . ILE A 1 298 ? -3.660 -3.100 -20.663 1.00 95.69 298 ILE A C 1
ATOM 2406 O O . ILE A 1 298 ? -4.474 -2.222 -20.948 1.00 95.69 298 ILE A O 1
ATOM 2410 N N . PRO A 1 299 ? -4.043 -4.381 -20.517 1.00 93.94 299 PRO A N 1
ATOM 2411 C CA . PRO A 1 299 ? -5.435 -4.792 -20.634 1.00 93.94 299 PRO A CA 1
ATOM 2412 C C . PRO A 1 299 ? -6.350 -4.045 -19.648 1.00 93.94 299 PRO A C 1
ATOM 2414 O O . PRO A 1 299 ? -6.099 -3.993 -18.438 1.00 93.94 299 PRO A O 1
ATOM 2417 N N . ASN A 1 300 ? -7.444 -3.484 -20.169 1.00 84.69 300 ASN A N 1
ATOM 2418 C CA . ASN A 1 300 ? -8.421 -2.716 -19.386 1.00 84.69 300 ASN A CA 1
ATOM 2419 C C . ASN A 1 300 ? -9.468 -3.595 -18.674 1.00 84.69 300 ASN A C 1
ATOM 2421 O O . ASN A 1 300 ? -10.074 -3.164 -17.694 1.00 84.69 300 ASN A O 1
ATOM 2425 N N . ASP A 1 301 ? -9.677 -4.823 -19.155 1.00 85.56 301 ASP A N 1
ATOM 2426 C CA . ASP A 1 301 ? -10.779 -5.710 -18.756 1.00 85.56 301 ASP A CA 1
ATOM 2427 C C . ASP A 1 301 ? -10.326 -6.957 -17.982 1.00 85.56 301 ASP A C 1
ATOM 2429 O O . ASP A 1 301 ? -11.025 -7.968 -17.963 1.00 85.56 301 ASP A O 1
ATOM 2433 N N . THR A 1 302 ? -9.164 -6.902 -17.331 1.00 91.06 302 THR A N 1
ATOM 2434 C CA . THR A 1 302 ? -8.609 -8.036 -16.582 1.00 91.06 302 THR A CA 1
ATOM 2435 C C . THR A 1 302 ? -8.388 -7.696 -15.113 1.00 91.06 302 THR A C 1
ATOM 2437 O O . THR A 1 302 ? -8.120 -6.547 -14.750 1.00 91.06 302 THR A O 1
ATOM 2440 N N . PHE A 1 303 ? -8.517 -8.710 -14.260 1.00 94.75 303 PHE A N 1
ATOM 2441 C CA . PHE A 1 303 ? -8.198 -8.643 -12.838 1.00 94.75 303 PHE A CA 1
ATOM 2442 C C . PHE A 1 303 ? -7.075 -9.634 -12.553 1.00 94.75 303 PHE A C 1
ATOM 2444 O O . PHE A 1 303 ? -7.315 -10.835 -12.455 1.00 94.75 303 PHE A O 1
ATOM 2451 N N . GLU A 1 304 ? -5.857 -9.118 -12.438 1.00 96.19 304 GLU A N 1
ATOM 2452 C CA . GLU A 1 304 ? -4.668 -9.900 -12.123 1.00 96.19 304 GLU A CA 1
ATOM 2453 C C . GLU A 1 304 ? -4.308 -9.709 -10.655 1.00 96.19 304 GLU A C 1
ATOM 2455 O O . GLU A 1 304 ? -3.910 -8.617 -10.232 1.00 96.19 304 GLU A O 1
ATOM 2460 N N . PHE A 1 305 ? -4.477 -10.787 -9.891 1.00 97.62 305 PHE A N 1
ATOM 2461 C CA . PHE A 1 305 ? -4.163 -10.842 -8.471 1.00 97.62 305 PHE A CA 1
ATOM 2462 C C . PHE A 1 3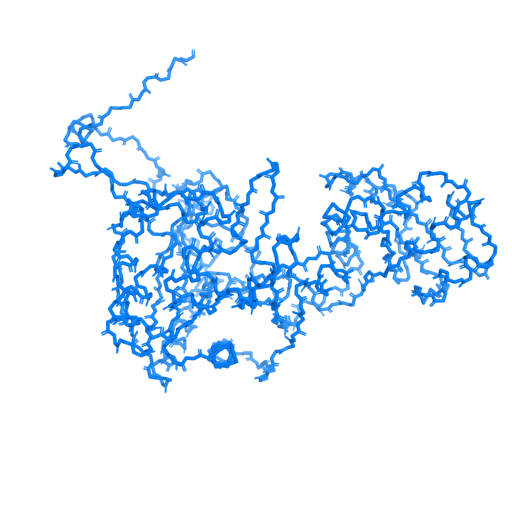05 ? -2.785 -11.450 -8.241 1.00 97.62 305 PHE A C 1
ATOM 2464 O O . PHE A 1 305 ? -2.424 -12.466 -8.843 1.00 97.62 305 PHE A O 1
ATOM 2471 N N . LEU A 1 306 ? -2.054 -10.862 -7.303 1.00 98.25 306 LEU A N 1
ATOM 2472 C CA . LEU A 1 306 ? -0.768 -11.356 -6.848 1.00 98.25 306 LEU A CA 1
ATOM 2473 C C . LEU A 1 306 ? -0.657 -11.169 -5.339 1.00 98.25 306 LEU A C 1
ATOM 2475 O O . LEU A 1 306 ? -0.895 -10.081 -4.828 1.00 98.25 306 LEU A O 1
ATOM 2479 N N . TRP A 1 307 ? -0.238 -12.211 -4.640 1.00 98.56 307 TRP A N 1
ATOM 2480 C CA . TRP A 1 307 ? 0.308 -12.080 -3.301 1.00 98.56 307 TRP A CA 1
ATOM 2481 C C . TRP A 1 307 ? 1.788 -11.735 -3.380 1.00 98.56 307 TRP A C 1
ATOM 2483 O O . TRP A 1 307 ? 2.564 -12.472 -3.994 1.00 98.56 307 TRP A O 1
ATOM 2493 N N . VAL A 1 308 ? 2.179 -10.657 -2.716 1.00 98.56 308 VAL A N 1
ATOM 2494 C CA . VAL A 1 308 ? 3.581 -10.374 -2.420 1.00 98.56 308 VAL A CA 1
ATOM 2495 C C . VAL A 1 308 ? 3.835 -10.798 -0.982 1.00 98.56 308 VAL A C 1
ATOM 2497 O O . VAL A 1 308 ? 3.056 -10.465 -0.096 1.00 98.56 308 VAL A O 1
ATOM 2500 N N . VAL A 1 309 ? 4.863 -11.609 -0.762 1.00 98.38 309 VAL A N 1
ATOM 2501 C CA . VAL A 1 309 ? 5.192 -12.204 0.544 1.00 98.38 309 VAL A CA 1
ATOM 2502 C C . VAL A 1 309 ? 6.664 -11.980 0.868 1.00 98.38 309 VAL A C 1
ATOM 2504 O O . VAL A 1 309 ? 7.421 -11.528 0.015 1.00 98.38 309 VAL A O 1
ATOM 2507 N N . ASP A 1 310 ? 7.101 -12.341 2.071 1.00 96.75 310 ASP A N 1
ATOM 2508 C CA . ASP A 1 310 ? 8.522 -12.319 2.456 1.00 96.75 310 ASP A CA 1
ATOM 2509 C C . ASP A 1 310 ? 9.132 -10.913 2.404 1.00 96.75 310 ASP A C 1
ATOM 2511 O O . ASP A 1 310 ? 10.268 -10.702 1.981 1.00 96.75 310 ASP A O 1
ATOM 2515 N N . PHE A 1 311 ? 8.349 -9.931 2.838 1.00 97.44 311 PHE A N 1
ATOM 2516 C CA . PHE A 1 311 ? 8.810 -8.559 2.972 1.00 97.44 311 PHE A CA 1
ATOM 2517 C C . PHE A 1 311 ? 9.950 -8.443 3.989 1.00 97.44 311 PHE A C 1
ATOM 2519 O O . PHE A 1 311 ? 9.915 -9.137 5.010 1.00 97.44 311 PHE A O 1
ATOM 2526 N N . PRO A 1 312 ? 10.903 -7.516 3.799 1.00 95.56 312 PRO A N 1
ATOM 2527 C CA . PRO A 1 312 ? 11.852 -7.145 4.835 1.00 95.56 312 PRO A CA 1
ATOM 2528 C C . PRO A 1 312 ? 11.123 -6.759 6.124 1.00 95.56 312 PRO A C 1
ATOM 2530 O O . PRO A 1 312 ? 10.113 -6.053 6.110 1.00 95.56 312 PRO A O 1
ATOM 2533 N N . MET A 1 313 ? 11.630 -7.237 7.252 1.00 95.25 313 MET A N 1
ATOM 2534 C CA . MET A 1 313 ? 11.135 -6.887 8.577 1.00 95.25 313 MET A CA 1
ATOM 2535 C C . MET A 1 313 ? 11.491 -5.437 8.907 1.00 95.25 313 MET A C 1
ATOM 2537 O O . MET A 1 313 ? 10.669 -4.696 9.454 1.00 95.25 313 MET A O 1
ATOM 2541 N N . PHE A 1 314 ? 12.709 -5.034 8.543 1.00 94.06 314 PHE A N 1
ATOM 2542 C CA . PHE A 1 314 ? 13.271 -3.735 8.863 1.00 94.06 314 PHE A CA 1
ATOM 2543 C C . PHE A 1 314 ? 13.676 -2.959 7.614 1.00 94.06 314 PHE A C 1
ATOM 2545 O O . PHE A 1 314 ? 14.091 -3.528 6.608 1.00 94.06 314 PHE A O 1
ATOM 2552 N N . GLU A 1 315 ? 13.611 -1.639 7.732 1.00 90.81 315 GLU A N 1
ATOM 2553 C CA . GLU A 1 315 ? 14.228 -0.693 6.816 1.00 90.81 315 GLU A CA 1
ATOM 2554 C C . GLU A 1 315 ? 15.198 0.201 7.596 1.00 90.81 315 GLU A C 1
ATOM 2556 O O . GLU A 1 315 ? 14.855 0.728 8.662 1.00 90.81 315 GLU A O 1
ATOM 2561 N N . VAL A 1 316 ? 16.414 0.374 7.068 1.00 89.19 316 VAL A N 1
ATOM 2562 C CA . VAL A 1 316 ? 17.449 1.203 7.695 1.00 89.19 316 VAL A CA 1
ATOM 2563 C C . VAL A 1 316 ? 17.641 2.483 6.882 1.00 89.19 316 VAL A C 1
ATOM 2565 O O . VAL A 1 316 ? 18.200 2.477 5.789 1.00 89.19 316 VAL A O 1
ATOM 2568 N N . GLU A 1 317 ? 17.220 3.617 7.442 1.00 83.81 317 GLU A N 1
ATOM 2569 C CA . GLU A 1 317 ? 17.368 4.941 6.828 1.00 83.81 317 GLU A CA 1
ATOM 2570 C C . GLU A 1 317 ? 18.154 5.879 7.742 1.00 83.81 317 GLU A C 1
ATOM 2572 O O . GLU A 1 317 ? 17.767 6.118 8.887 1.00 83.81 317 GLU A O 1
ATOM 2577 N N . ASN A 1 318 ? 19.236 6.479 7.235 1.00 82.88 318 ASN A N 1
ATOM 2578 C CA . ASN A 1 318 ? 20.054 7.449 7.983 1.00 82.88 318 ASN A CA 1
ATOM 2579 C C . ASN A 1 318 ? 20.506 6.932 9.367 1.00 82.88 318 ASN A C 1
ATOM 2581 O O . ASN A 1 318 ? 20.540 7.684 10.342 1.00 82.88 318 ASN A O 1
ATOM 2585 N N . GLY A 1 319 ? 20.809 5.632 9.460 1.00 82.12 319 GLY A N 1
ATOM 2586 C CA . GLY A 1 319 ? 21.208 4.968 10.705 1.00 82.12 319 GLY A CA 1
ATOM 2587 C C . GLY A 1 319 ? 20.066 4.702 11.693 1.00 82.12 319 GLY A C 1
ATOM 2588 O O . GLY A 1 319 ? 20.336 4.286 12.815 1.00 82.12 319 GLY A O 1
ATOM 2589 N N . ARG A 1 320 ? 18.805 4.939 11.308 1.00 87.00 320 ARG A N 1
ATOM 2590 C CA . ARG A 1 320 ? 17.622 4.578 12.098 1.00 87.00 320 ARG A CA 1
ATOM 2591 C C . ARG A 1 320 ? 16.929 3.373 11.487 1.00 87.00 320 ARG A C 1
ATOM 2593 O O . ARG A 1 320 ? 16.594 3.389 10.305 1.00 87.00 320 ARG A O 1
ATOM 2600 N N . THR A 1 321 ? 16.661 2.384 12.325 1.00 91.31 321 THR A N 1
ATOM 2601 C CA . THR A 1 321 ? 15.916 1.185 11.954 1.00 91.31 321 THR A CA 1
ATOM 2602 C C . THR A 1 321 ? 14.433 1.396 12.225 1.00 91.31 321 THR A C 1
ATOM 2604 O O . THR A 1 321 ? 14.043 1.784 13.326 1.00 91.31 321 THR A O 1
ATOM 2607 N N . LYS A 1 322 ? 13.593 1.130 11.229 1.00 90.94 322 LYS A N 1
ATOM 2608 C CA . LYS A 1 322 ? 12.132 1.134 11.353 1.00 90.94 322 LYS A CA 1
ATOM 2609 C C . LYS A 1 322 ? 11.593 -0.224 10.924 1.00 90.94 322 LYS A C 1
ATOM 2611 O O . LYS A 1 322 ? 12.205 -0.892 10.097 1.00 90.94 322 LYS A O 1
ATOM 2616 N N . ALA A 1 323 ? 10.445 -0.625 11.459 1.00 89.69 323 ALA A N 1
ATOM 2617 C CA . ALA A 1 323 ? 9.706 -1.750 10.897 1.00 89.69 323 ALA A CA 1
ATOM 2618 C C . ALA A 1 323 ? 9.080 -1.324 9.562 1.00 89.69 323 ALA A C 1
ATOM 2620 O O . ALA A 1 323 ? 8.535 -0.222 9.482 1.00 89.69 323 ALA A O 1
ATOM 2621 N N . LEU A 1 324 ? 9.127 -2.189 8.545 1.00 90.00 324 LEU A N 1
ATOM 2622 C CA . LEU A 1 324 ? 8.562 -1.866 7.229 1.00 90.00 324 LEU A CA 1
ATOM 2623 C C . LEU A 1 324 ? 7.025 -1.780 7.265 1.00 90.00 324 LEU A C 1
ATOM 2625 O O . LEU A 1 324 ? 6.441 -0.889 6.658 1.00 90.00 324 LEU A O 1
ATOM 2629 N N . HIS A 1 325 ? 6.377 -2.685 8.007 1.00 86.56 325 HIS A N 1
ATOM 2630 C CA . HIS A 1 325 ? 4.916 -2.721 8.167 1.00 86.56 325 HIS A CA 1
ATOM 2631 C C . HIS A 1 325 ? 4.488 -2.127 9.510 1.00 86.56 325 HIS A C 1
ATOM 2633 O O . HIS A 1 325 ? 3.922 -1.041 9.575 1.00 86.56 325 HIS A O 1
ATOM 2639 N N . HIS A 1 326 ? 4.748 -2.848 10.600 1.00 87.19 326 HIS A N 1
ATOM 2640 C CA . HIS A 1 326 ? 4.506 -2.392 11.968 1.00 87.19 326 HIS A CA 1
ATOM 2641 C C . HIS A 1 326 ? 5.356 -3.228 12.943 1.00 87.19 326 HIS A C 1
ATOM 2643 O O . HIS A 1 326 ? 5.696 -4.375 12.632 1.00 87.19 326 HIS A O 1
ATOM 2649 N N . PRO A 1 327 ? 5.667 -2.716 14.148 1.00 89.06 327 PRO A N 1
ATOM 2650 C CA . PRO A 1 327 ? 6.605 -3.357 15.082 1.00 89.06 327 PRO A CA 1
ATOM 2651 C C . PRO A 1 327 ? 6.117 -4.670 15.718 1.00 89.06 327 PRO A C 1
ATOM 2653 O O . PRO A 1 327 ? 6.858 -5.291 16.472 1.00 89.06 327 PRO A O 1
ATOM 2656 N N . PHE A 1 328 ? 4.885 -5.095 15.431 1.00 91.31 328 PHE A N 1
ATOM 2657 C CA . PHE A 1 328 ? 4.282 -6.332 15.957 1.00 91.31 328 PHE A CA 1
ATOM 2658 C C . PHE A 1 328 ? 4.253 -7.462 14.919 1.00 91.31 328 PHE A C 1
ATOM 2660 O O . PHE A 1 328 ? 3.615 -8.486 15.138 1.00 91.31 328 PHE A O 1
ATOM 2667 N N . THR A 1 329 ? 4.868 -7.261 13.752 1.00 95.31 329 THR A N 1
ATOM 2668 C CA . THR A 1 329 ? 4.959 -8.281 12.700 1.00 95.31 329 THR A CA 1
ATOM 2669 C C . THR A 1 329 ? 5.973 -9.353 13.092 1.00 95.31 329 THR A C 1
ATOM 2671 O O . THR A 1 329 ? 7.072 -9.033 13.530 1.00 95.31 329 THR A O 1
ATOM 2674 N N . MET A 1 330 ? 5.626 -10.627 12.917 1.00 96.62 330 MET A N 1
ATOM 2675 C CA . MET A 1 330 ? 6.511 -11.750 13.215 1.00 96.62 330 MET A CA 1
ATOM 2676 C C . MET A 1 330 ? 7.677 -11.809 12.209 1.00 96.62 330 MET A C 1
ATOM 2678 O O . MET A 1 330 ? 7.426 -11.961 11.008 1.00 96.62 330 MET A O 1
ATOM 2682 N N . PRO A 1 331 ? 8.944 -11.733 12.656 1.00 96.62 331 PRO A N 1
ATOM 2683 C CA . PRO A 1 331 ? 10.094 -12.027 11.805 1.00 96.62 331 PRO A CA 1
ATOM 2684 C C . PRO A 1 331 ? 10.197 -13.535 11.529 1.00 96.62 331 PRO A C 1
ATOM 2686 O O . PRO A 1 331 ? 9.841 -14.353 12.377 1.00 96.62 331 PRO A O 1
ATOM 2689 N N . LYS A 1 332 ? 10.731 -13.927 10.365 1.00 94.62 332 LYS A N 1
ATOM 2690 C CA . LYS A 1 332 ? 11.008 -15.342 10.053 1.00 94.62 332 LYS A CA 1
ATOM 2691 C C . LYS A 1 332 ? 12.141 -15.914 10.905 1.00 94.62 332 LYS A C 1
ATOM 2693 O O . LYS A 1 332 ? 12.076 -17.072 11.304 1.00 94.62 332 LYS A O 1
ATOM 2698 N N . SER A 1 333 ? 13.178 -15.117 11.162 1.00 91.75 333 SER A N 1
ATOM 2699 C CA . SER A 1 333 ? 14.299 -15.461 12.041 1.00 91.75 333 SER A CA 1
ATOM 2700 C C . SER A 1 333 ? 14.960 -14.189 12.574 1.00 91.75 333 SER A C 1
ATOM 2702 O O . SER A 1 333 ? 15.018 -13.186 11.869 1.00 91.75 333 SER A O 1
ATOM 2704 N N . LEU A 1 334 ? 15.455 -14.235 13.812 1.00 89.75 334 LEU A N 1
ATOM 2705 C CA . LEU A 1 334 ? 16.267 -13.179 14.435 1.00 89.75 334 LEU A CA 1
ATOM 2706 C C . LEU A 1 334 ? 17.674 -13.681 14.807 1.00 89.75 334 LEU A C 1
ATOM 2708 O O . LEU A 1 334 ? 18.348 -13.076 15.636 1.00 89.75 334 LEU A O 1
ATOM 2712 N N . GLU A 1 335 ? 18.111 -14.805 14.235 1.00 87.00 335 GLU A N 1
ATOM 2713 C CA . GLU A 1 335 ? 19.402 -15.422 14.569 1.00 87.00 335 GLU A CA 1
ATOM 2714 C C . GLU A 1 335 ? 20.593 -14.667 13.962 1.00 87.00 335 GLU A C 1
ATOM 2716 O O . GLU A 1 335 ? 21.637 -14.556 14.603 1.00 87.00 335 GLU A O 1
ATOM 2721 N N . ASN A 1 336 ? 20.436 -14.120 12.751 1.00 86.31 336 ASN A N 1
ATOM 2722 C CA . ASN A 1 336 ? 21.450 -13.304 12.086 1.00 86.31 336 ASN A CA 1
ATOM 2723 C C . ASN A 1 336 ? 21.010 -11.835 12.047 1.00 86.31 336 ASN A C 1
ATOM 2725 O O . ASN A 1 336 ? 20.002 -11.504 11.426 1.00 86.31 336 ASN A O 1
ATOM 2729 N N . LEU A 1 337 ? 21.781 -10.970 12.709 1.00 88.19 337 LEU A N 1
ATOM 2730 C CA . LEU A 1 337 ? 21.540 -9.527 12.794 1.00 88.19 337 LEU A CA 1
ATOM 2731 C C . LEU A 1 337 ? 22.625 -8.703 12.075 1.00 88.19 337 LEU A C 1
ATOM 2733 O O . LEU A 1 337 ? 22.692 -7.492 12.274 1.00 88.19 337 LEU A O 1
ATOM 2737 N N . GLU A 1 338 ? 23.491 -9.337 11.272 1.00 86.19 338 GLU A N 1
ATOM 2738 C CA . GLU A 1 338 ? 24.547 -8.641 10.519 1.00 86.19 338 GLU A CA 1
ATOM 2739 C C . GLU A 1 338 ? 23.969 -7.696 9.458 1.00 86.19 338 GLU A C 1
ATOM 2741 O O . GLU A 1 338 ? 24.479 -6.589 9.277 1.00 86.19 338 GLU A O 1
ATOM 2746 N N . ASP A 1 339 ? 22.893 -8.119 8.785 1.00 87.06 339 ASP A N 1
ATOM 2747 C CA . ASP A 1 339 ? 22.173 -7.320 7.795 1.00 87.06 339 ASP A CA 1
ATOM 2748 C C . ASP A 1 339 ? 20.669 -7.306 8.100 1.00 87.06 339 ASP A C 1
ATOM 2750 O O . ASP A 1 339 ? 19.924 -8.234 7.784 1.00 87.06 339 ASP A O 1
ATOM 2754 N N . LEU A 1 340 ? 20.219 -6.236 8.761 1.00 90.94 340 LEU A N 1
ATOM 2755 C CA . LEU A 1 340 ? 18.832 -6.106 9.212 1.00 90.94 340 LEU A CA 1
ATOM 2756 C C . LEU A 1 340 ? 17.827 -6.051 8.051 1.00 90.94 340 LEU A C 1
ATOM 2758 O O . LEU A 1 340 ? 16.678 -6.448 8.240 1.00 90.94 340 LEU A O 1
ATOM 2762 N N . GLU A 1 341 ? 18.236 -5.578 6.869 1.00 88.88 341 GLU A N 1
ATOM 2763 C CA . GLU A 1 341 ? 17.356 -5.486 5.695 1.00 88.88 341 GLU A CA 1
ATOM 2764 C C . GLU A 1 341 ? 17.170 -6.848 4.993 1.00 88.88 341 GLU A C 1
ATOM 2766 O O . GLU A 1 341 ? 16.259 -6.993 4.177 1.00 88.88 341 GLU A O 1
ATOM 2771 N N . GLU A 1 342 ? 17.979 -7.864 5.325 1.00 90.38 342 GLU A N 1
ATOM 2772 C CA . GLU A 1 342 ? 17.812 -9.247 4.839 1.00 90.38 342 GLU A CA 1
ATOM 2773 C C . GLU A 1 342 ? 16.858 -10.077 5.717 1.00 90.38 342 GLU A C 1
ATOM 2775 O O . GLU A 1 342 ? 16.358 -11.125 5.292 1.00 90.38 342 GLU A O 1
ATOM 2780 N N . ILE A 1 343 ? 16.550 -9.608 6.931 1.00 94.38 343 ILE A N 1
ATOM 2781 C CA . ILE A 1 343 ? 15.600 -10.277 7.822 1.00 94.38 343 ILE A CA 1
ATOM 2782 C C . ILE A 1 343 ? 14.210 -10.182 7.204 1.00 94.38 343 ILE A C 1
ATOM 2784 O O . ILE A 1 343 ? 13.614 -9.112 7.149 1.00 94.38 343 ILE A O 1
ATOM 2788 N N . SER A 1 344 ? 13.663 -11.314 6.770 1.00 95.50 344 SER A N 1
ATOM 2789 C CA . SER A 1 344 ? 12.301 -11.381 6.239 1.00 95.50 344 SER A CA 1
ATOM 2790 C C . SER A 1 344 ? 11.262 -11.452 7.358 1.00 95.50 344 SER A C 1
ATOM 2792 O O . SER A 1 344 ? 11.490 -12.031 8.422 1.00 95.50 344 SER A O 1
ATOM 2794 N N . SER A 1 345 ? 10.083 -10.919 7.084 1.00 96.81 345 SER A N 1
ATOM 2795 C CA . SER A 1 345 ? 8.892 -11.000 7.920 1.00 96.81 345 SER A CA 1
ATOM 2796 C C . SER A 1 345 ? 7.892 -12.022 7.381 1.00 96.81 345 SER A C 1
ATOM 2798 O O . SER A 1 345 ? 7.936 -12.407 6.212 1.00 96.81 345 SER A O 1
ATOM 2800 N N . ILE A 1 346 ? 6.970 -12.461 8.237 1.00 97.62 346 ILE A N 1
ATOM 2801 C CA . ILE A 1 346 ? 5.787 -13.241 7.853 1.00 97.62 346 ILE A CA 1
ATOM 2802 C C . ILE A 1 346 ? 4.640 -12.259 7.562 1.00 97.62 346 ILE A C 1
ATOM 2804 O O . ILE A 1 346 ? 3.613 -12.239 8.247 1.00 97.62 346 ILE A O 1
ATOM 2808 N N . ALA A 1 347 ? 4.876 -11.382 6.587 1.00 97.69 347 ALA A N 1
ATOM 2809 C CA . ALA A 1 347 ? 3.935 -10.383 6.096 1.00 97.69 347 ALA A CA 1
ATOM 2810 C C . ALA A 1 347 ? 3.582 -10.647 4.633 1.00 97.69 347 ALA A C 1
ATOM 2812 O O . ALA A 1 347 ? 4.337 -11.291 3.895 1.00 97.69 347 ALA A O 1
ATOM 2813 N N . TYR A 1 348 ? 2.412 -10.164 4.235 1.00 98.12 348 TYR A N 1
ATOM 2814 C CA . TYR A 1 348 ? 1.830 -10.437 2.934 1.00 98.12 348 TYR A CA 1
ATOM 2815 C C . TYR A 1 348 ? 0.899 -9.311 2.494 1.00 98.12 348 TYR A C 1
ATOM 2817 O O . TYR A 1 348 ? 0.046 -8.868 3.263 1.00 98.12 348 TYR A O 1
ATOM 2825 N N . ASP A 1 349 ? 1.005 -8.944 1.221 1.00 98.25 349 ASP A N 1
ATOM 2826 C CA . ASP A 1 349 ? 0.152 -7.961 0.561 1.00 98.25 349 ASP A CA 1
ATOM 2827 C C . ASP A 1 349 ? -0.580 -8.598 -0.617 1.00 98.25 349 ASP A C 1
ATOM 2829 O O . ASP A 1 349 ? -0.005 -9.364 -1.393 1.00 98.25 349 ASP A O 1
ATOM 2833 N N . ILE A 1 350 ? -1.855 -8.248 -0.777 1.00 98.00 350 ILE A N 1
ATOM 2834 C CA . ILE A 1 350 ? -2.654 -8.600 -1.951 1.00 98.00 350 ILE A CA 1
ATOM 2835 C C . ILE A 1 350 ? -2.597 -7.433 -2.913 1.00 98.00 350 ILE A C 1
ATOM 2837 O O . ILE A 1 350 ? -3.061 -6.333 -2.615 1.00 98.00 350 ILE A O 1
ATOM 2841 N N . VAL A 1 351 ? -2.098 -7.692 -4.106 1.00 97.94 351 VAL A N 1
ATOM 2842 C CA . VAL A 1 351 ? -1.993 -6.733 -5.194 1.00 97.94 351 VAL A CA 1
ATOM 2843 C C . VAL A 1 351 ? -3.019 -7.095 -6.255 1.00 97.94 351 VAL A C 1
ATOM 2845 O O . VAL A 1 351 ? -3.149 -8.253 -6.641 1.00 97.94 351 VAL A O 1
ATOM 2848 N N . LEU A 1 352 ? -3.738 -6.090 -6.745 1.00 97.00 352 LEU A N 1
ATOM 2849 C CA . LEU A 1 352 ? -4.651 -6.197 -7.872 1.00 97.00 352 LEU A CA 1
ATOM 2850 C C . LEU A 1 352 ? -4.280 -5.141 -8.911 1.00 97.00 352 LEU A C 1
ATOM 2852 O O . LEU A 1 352 ? -4.365 -3.943 -8.632 1.00 97.00 352 LEU A O 1
ATOM 2856 N N . ASN A 1 353 ? -3.889 -5.575 -10.113 1.00 95.50 353 ASN A N 1
ATOM 2857 C CA . ASN A 1 353 ? -3.572 -4.684 -11.239 1.00 95.50 353 ASN A CA 1
ATOM 2858 C C . ASN A 1 353 ? -2.552 -3.583 -10.874 1.00 95.50 353 ASN A C 1
ATOM 2860 O O . ASN A 1 353 ? -2.746 -2.405 -11.181 1.00 95.50 353 ASN A O 1
ATOM 2864 N N . GLY A 1 354 ? -1.496 -3.951 -10.144 1.00 94.81 354 GLY A N 1
ATOM 2865 C CA . GLY A 1 354 ? -0.461 -3.019 -9.684 1.00 94.81 354 GLY A CA 1
ATOM 2866 C C . GLY A 1 354 ? -0.893 -2.076 -8.556 1.00 94.81 354 GLY A C 1
ATOM 2867 O O . GLY A 1 354 ? -0.229 -1.078 -8.277 1.00 94.81 354 GLY A O 1
ATOM 2868 N N . THR A 1 355 ? -2.029 -2.355 -7.917 1.00 94.31 355 THR A N 1
ATOM 2869 C CA . THR A 1 355 ? -2.525 -1.606 -6.764 1.00 94.31 355 THR A CA 1
ATOM 2870 C C . THR A 1 355 ? -2.617 -2.529 -5.555 1.00 94.31 355 THR A C 1
ATOM 2872 O O . THR A 1 355 ? -3.289 -3.552 -5.603 1.00 94.31 355 THR A O 1
ATOM 2875 N N . GLU A 1 356 ? -1.981 -2.151 -4.453 1.00 95.56 356 GLU A N 1
ATOM 2876 C CA . GLU A 1 356 ? -2.112 -2.822 -3.155 1.00 95.56 356 GLU A CA 1
ATOM 2877 C C . GLU A 1 356 ? -3.572 -2.754 -2.677 1.00 95.56 356 GLU A C 1
ATOM 2879 O O . GLU A 1 356 ? -4.086 -1.683 -2.349 1.00 95.56 356 GLU A O 1
ATOM 2884 N N . LEU A 1 357 ? -4.279 -3.878 -2.681 1.00 95.31 357 LEU A N 1
ATOM 2885 C CA . LEU A 1 357 ? -5.665 -3.980 -2.233 1.00 95.31 357 LEU A CA 1
ATOM 2886 C C . LEU A 1 357 ? -5.761 -4.005 -0.705 1.00 95.31 357 LEU A C 1
ATOM 2888 O O . LEU A 1 357 ? -6.726 -3.490 -0.135 1.00 95.31 357 LEU A O 1
ATOM 2892 N N . GLY A 1 358 ? -4.761 -4.589 -0.059 1.00 95.88 358 GLY A N 1
ATOM 2893 C CA . GLY A 1 358 ? -4.658 -4.728 1.381 1.00 95.88 358 GLY A CA 1
ATOM 2894 C C . GLY A 1 358 ? -3.467 -5.592 1.761 1.00 95.88 358 GLY A C 1
ATOM 2895 O O . GLY A 1 358 ? -2.813 -6.159 0.888 1.00 95.88 358 GLY A O 1
ATOM 2896 N N . GLY A 1 359 ? -3.232 -5.710 3.060 1.00 96.38 359 GLY A N 1
ATOM 2897 C CA . GLY A 1 359 ? -2.050 -6.368 3.594 1.00 96.38 359 GLY A CA 1
ATOM 2898 C C . GLY A 1 359 ? -2.242 -6.832 5.025 1.00 96.38 359 GLY A C 1
ATOM 2899 O O . GLY A 1 359 ? -3.218 -6.473 5.696 1.00 96.38 359 GLY A O 1
ATOM 2900 N N . GLY A 1 360 ? -1.324 -7.668 5.482 1.00 97.00 360 GLY A N 1
ATOM 2901 C CA . GLY A 1 360 ? -1.402 -8.330 6.770 1.00 97.00 360 GLY A CA 1
ATOM 2902 C C . GLY A 1 360 ? -0.087 -8.964 7.188 1.00 97.00 360 GLY A C 1
ATOM 2903 O O . GLY A 1 360 ? 0.897 -8.972 6.452 1.00 97.00 360 GLY A O 1
ATOM 2904 N N . SER A 1 361 ? -0.072 -9.496 8.403 1.00 97.75 361 SER A N 1
ATOM 2905 C CA . SER A 1 361 ? 1.055 -10.277 8.896 1.00 97.75 361 SER A CA 1
ATOM 2906 C C . SER A 1 361 ? 0.633 -11.206 10.022 1.00 97.75 361 SER A C 1
ATOM 2908 O O . SER A 1 361 ? -0.397 -11.011 10.676 1.00 97.75 361 SER A O 1
ATOM 2910 N N . ILE A 1 362 ? 1.447 -12.233 10.250 1.00 98.19 362 ILE A N 1
ATOM 2911 C CA . ILE A 1 362 ? 1.413 -12.978 11.508 1.00 98.19 362 ILE A CA 1
ATOM 2912 C C . ILE A 1 362 ? 2.009 -12.097 12.599 1.00 98.19 362 ILE A C 1
ATOM 2914 O O . ILE A 1 362 ? 3.015 -11.419 12.376 1.00 98.19 362 ILE A O 1
ATOM 2918 N N . ARG A 1 363 ? 1.383 -12.087 13.776 1.00 96.19 363 ARG A N 1
ATOM 2919 C CA . ARG A 1 363 ? 1.776 -11.209 14.875 1.00 96.19 363 ARG A CA 1
ATOM 2920 C C . ARG A 1 363 ? 2.754 -11.886 15.815 1.00 96.19 363 ARG A C 1
ATOM 2922 O O . ARG A 1 363 ? 2.723 -13.102 16.035 1.00 96.19 363 ARG A O 1
ATOM 2929 N N . ILE A 1 364 ? 3.602 -11.066 16.418 1.00 94.94 364 ILE A N 1
ATOM 2930 C CA . ILE A 1 364 ? 4.430 -11.483 17.537 1.00 94.94 364 ILE A CA 1
ATOM 2931 C C . ILE A 1 364 ? 3.517 -11.760 18.734 1.00 94.94 364 ILE A C 1
ATOM 2933 O O . ILE A 1 364 ? 2.814 -10.881 19.217 1.00 94.94 364 ILE A O 1
ATOM 2937 N N . HIS A 1 365 ? 3.556 -12.996 19.222 1.00 92.19 365 HIS A N 1
ATOM 2938 C CA . HIS A 1 365 ? 2.838 -13.440 20.421 1.00 92.19 365 HIS A CA 1
ATOM 2939 C C . HIS A 1 365 ? 3.801 -13.865 21.544 1.00 92.19 365 HIS A C 1
ATOM 2941 O O . HIS A 1 365 ? 3.369 -14.370 22.574 1.00 92.19 365 HIS A O 1
ATOM 2947 N N . LYS A 1 366 ? 5.117 -13.693 21.342 1.00 90.00 366 LYS A N 1
ATOM 2948 C CA . LYS A 1 366 ? 6.160 -14.033 22.317 1.00 90.00 366 LYS A CA 1
ATOM 2949 C C . LYS A 1 366 ? 6.900 -12.783 22.781 1.00 90.00 366 LYS A C 1
ATOM 2951 O O . LYS A 1 366 ? 7.351 -11.980 21.963 1.00 90.00 366 LYS A O 1
ATOM 2956 N N . GLN A 1 367 ? 7.033 -12.637 24.096 1.00 87.50 367 GLN A N 1
ATOM 2957 C CA . GLN A 1 367 ? 7.588 -11.443 24.732 1.00 87.50 367 GLN A CA 1
ATOM 2958 C C . GLN A 1 367 ? 9.070 -11.219 24.407 1.00 87.50 367 GLN A C 1
ATOM 2960 O O . GLN A 1 367 ? 9.480 -10.090 24.153 1.00 87.50 367 GLN A O 1
ATOM 2965 N N . ASP A 1 368 ? 9.866 -12.286 24.388 1.00 89.62 368 ASP A N 1
ATOM 2966 C CA . ASP A 1 368 ? 11.294 -12.256 24.063 1.00 89.62 368 ASP A CA 1
ATOM 2967 C C . ASP A 1 368 ? 11.542 -11.750 22.634 1.00 89.62 368 ASP A C 1
ATOM 2969 O O . ASP A 1 368 ? 12.385 -10.877 22.419 1.00 89.62 368 ASP A O 1
ATOM 2973 N N . ILE A 1 369 ? 10.745 -12.222 21.671 1.00 92.56 369 ILE A N 1
ATOM 2974 C CA . ILE A 1 369 ? 10.792 -11.756 20.281 1.00 92.56 369 ILE A CA 1
ATOM 2975 C C . ILE A 1 369 ? 10.384 -10.280 20.197 1.00 92.56 369 ILE A C 1
ATOM 2977 O O . ILE A 1 369 ? 11.087 -9.491 19.566 1.00 92.56 369 ILE A O 1
ATOM 2981 N N . GLN A 1 370 ? 9.286 -9.879 20.852 1.00 91.69 370 GLN A N 1
ATOM 2982 C CA . GLN A 1 370 ? 8.814 -8.488 20.812 1.00 91.69 370 GLN A CA 1
ATOM 2983 C C . GLN A 1 370 ? 9.841 -7.520 21.409 1.00 91.69 370 GLN A C 1
ATOM 2985 O O . GLN A 1 370 ? 10.105 -6.461 20.836 1.00 91.69 370 GLN A O 1
ATOM 2990 N N . ALA A 1 371 ? 10.447 -7.893 22.539 1.00 89.56 371 ALA A N 1
ATOM 2991 C CA . ALA A 1 371 ? 11.500 -7.116 23.179 1.00 89.56 371 ALA A CA 1
ATOM 2992 C C . ALA A 1 371 ? 12.724 -6.976 22.263 1.00 89.56 371 ALA A C 1
ATOM 2994 O O . ALA A 1 371 ? 13.257 -5.876 22.123 1.00 89.56 371 ALA A O 1
ATOM 2995 N N . LYS A 1 372 ? 13.124 -8.055 21.575 1.00 92.12 372 LYS A N 1
ATOM 2996 C CA . LYS A 1 372 ? 14.243 -8.020 20.625 1.00 92.12 372 LYS A CA 1
ATOM 2997 C C . LYS A 1 372 ? 13.967 -7.101 19.434 1.00 92.12 372 LYS A C 1
ATOM 2999 O O . LYS A 1 372 ? 14.851 -6.354 19.025 1.00 92.12 372 LYS A O 1
ATOM 3004 N N . VAL A 1 373 ? 12.744 -7.110 18.902 1.00 93.38 373 VAL A N 1
ATOM 3005 C CA . VAL A 1 373 ? 12.337 -6.200 17.818 1.00 93.38 373 VAL A CA 1
ATOM 3006 C C . VAL A 1 373 ? 12.395 -4.739 18.272 1.00 93.38 373 VAL A C 1
ATOM 3008 O O . VAL A 1 373 ? 12.935 -3.902 17.549 1.00 93.38 373 VAL A O 1
ATOM 3011 N N . PHE A 1 374 ? 11.915 -4.423 19.479 1.00 91.88 374 PHE A N 1
ATOM 3012 C CA . PHE A 1 374 ? 12.018 -3.067 20.027 1.00 91.88 374 PHE A CA 1
ATOM 3013 C C . PHE A 1 374 ? 13.464 -2.621 20.262 1.00 91.88 374 PHE A C 1
ATOM 3015 O O . PHE A 1 374 ? 13.804 -1.493 19.905 1.00 91.88 374 PHE A O 1
ATOM 3022 N N . GLU A 1 375 ? 14.326 -3.507 20.770 1.00 91.38 375 GLU A N 1
ATOM 3023 C CA . GLU A 1 375 ? 15.762 -3.248 20.929 1.00 91.38 375 GLU A CA 1
ATOM 3024 C C . GLU A 1 375 ? 16.416 -2.886 19.584 1.00 91.38 375 GLU A C 1
ATOM 3026 O O . GLU A 1 375 ? 17.103 -1.871 19.486 1.00 91.38 375 GLU A O 1
ATOM 3031 N N . ILE A 1 376 ? 16.143 -3.664 18.528 1.00 92.00 376 ILE A N 1
ATOM 3032 C CA . ILE A 1 376 ? 16.663 -3.426 17.168 1.00 92.00 376 ILE A CA 1
ATOM 3033 C C . ILE A 1 376 ? 16.183 -2.078 16.604 1.00 92.00 376 ILE A C 1
ATOM 3035 O O . ILE A 1 376 ? 16.931 -1.385 15.914 1.00 92.00 376 ILE A O 1
ATOM 3039 N N . MET A 1 377 ? 14.945 -1.686 16.910 1.00 90.81 377 MET A N 1
ATOM 3040 C CA . MET A 1 377 ? 14.376 -0.392 16.515 1.00 90.81 377 MET A CA 1
ATOM 3041 C C . MET A 1 377 ? 14.874 0.785 17.373 1.00 90.81 377 MET A C 1
ATOM 3043 O O . MET A 1 377 ? 14.532 1.933 17.089 1.00 90.81 377 MET A O 1
ATOM 3047 N N . GLY A 1 378 ? 15.669 0.526 18.417 1.00 90.06 378 GLY A N 1
ATOM 3048 C CA . GLY A 1 378 ? 16.155 1.550 19.340 1.00 90.06 378 GLY A CA 1
ATOM 3049 C C . GLY A 1 378 ? 15.077 2.107 20.274 1.00 90.06 378 GLY A C 1
ATOM 3050 O O . GLY A 1 378 ? 15.228 3.219 20.775 1.00 90.06 378 GLY A O 1
ATOM 3051 N N . ILE A 1 379 ? 13.993 1.360 20.500 1.00 88.44 379 ILE A N 1
ATOM 3052 C CA . ILE A 1 379 ? 12.921 1.725 21.430 1.00 88.44 379 ILE A CA 1
ATOM 3053 C C . ILE A 1 379 ? 13.314 1.226 22.821 1.00 88.44 379 ILE A C 1
ATOM 3055 O O . ILE A 1 379 ? 13.546 0.032 23.021 1.00 88.44 379 ILE A O 1
ATOM 3059 N N . SER A 1 380 ? 13.394 2.133 23.797 1.00 89.12 380 SER A N 1
ATOM 3060 C CA . SER A 1 380 ? 13.740 1.756 25.171 1.00 89.12 380 SER A CA 1
ATOM 3061 C C . SER A 1 380 ? 12.602 0.980 25.843 1.00 89.12 380 SER A C 1
ATOM 3063 O O . SER A 1 380 ? 11.434 1.126 25.486 1.00 89.12 380 SER A O 1
ATOM 3065 N N . ASN A 1 381 ? 12.912 0.189 26.874 1.00 87.00 381 ASN A N 1
ATOM 3066 C CA . ASN A 1 381 ? 11.883 -0.526 27.642 1.00 87.00 381 ASN A CA 1
ATOM 3067 C C . ASN A 1 381 ? 10.864 0.425 28.296 1.00 87.00 381 ASN A C 1
ATOM 3069 O O . ASN A 1 381 ? 9.686 0.087 28.397 1.00 87.00 381 ASN A O 1
ATOM 3073 N N . GLU A 1 382 ? 11.308 1.606 28.733 1.00 88.69 382 GLU A N 1
ATOM 3074 C CA . GLU A 1 382 ? 10.434 2.640 29.297 1.00 88.69 382 GLU A CA 1
ATOM 3075 C C . GLU A 1 382 ? 9.483 3.188 28.233 1.00 88.69 382 GLU A C 1
ATOM 3077 O O . GLU A 1 382 ? 8.275 3.217 28.451 1.00 88.69 382 GLU A O 1
ATOM 3082 N N . GLU A 1 383 ? 10.008 3.524 27.052 1.00 87.25 383 GLU A N 1
ATOM 3083 C CA . GLU A 1 383 ? 9.216 4.011 25.922 1.00 87.25 383 GLU A CA 1
ATOM 3084 C C . GLU A 1 383 ? 8.228 2.943 25.422 1.00 87.25 383 GLU A C 1
ATOM 3086 O O . GLU A 1 383 ? 7.061 3.242 25.156 1.00 87.25 383 GLU A O 1
ATOM 3091 N N . ALA A 1 384 ? 8.668 1.684 25.341 1.00 86.19 384 ALA A N 1
ATOM 3092 C CA . ALA A 1 384 ? 7.827 0.555 24.966 1.00 86.19 384 ALA A CA 1
ATOM 3093 C C . ALA A 1 384 ? 6.677 0.354 25.964 1.00 86.19 384 ALA A C 1
ATOM 3095 O O . ALA A 1 384 ? 5.534 0.181 25.544 1.00 86.19 384 ALA A O 1
ATOM 3096 N N . ARG A 1 385 ? 6.939 0.428 27.277 1.00 87.25 385 ARG A N 1
ATOM 3097 C CA . ARG A 1 385 ? 5.891 0.334 28.307 1.00 87.25 385 ARG A CA 1
ATOM 3098 C C . ARG A 1 385 ? 4.967 1.544 28.319 1.00 87.25 385 ARG A C 1
ATOM 3100 O O . ARG A 1 385 ? 3.757 1.380 28.445 1.00 87.25 385 ARG A O 1
ATOM 3107 N N . GLU A 1 386 ? 5.498 2.749 28.150 1.00 87.00 386 GLU A N 1
ATOM 3108 C CA . GLU A 1 386 ? 4.687 3.965 28.097 1.00 87.00 386 GLU A CA 1
ATOM 3109 C C . GLU A 1 386 ? 3.698 3.910 26.929 1.00 87.00 386 GLU A C 1
ATOM 3111 O O . GLU A 1 386 ? 2.518 4.225 27.096 1.00 87.00 386 GLU A O 1
ATOM 3116 N N . LYS A 1 387 ? 4.149 3.478 25.748 1.00 83.62 387 LYS A N 1
ATOM 3117 C CA . LYS A 1 387 ? 3.336 3.478 24.526 1.00 83.62 387 LYS A CA 1
ATOM 3118 C C . LYS A 1 387 ? 2.473 2.232 24.384 1.00 83.62 387 LYS A C 1
ATOM 3120 O O . LYS A 1 387 ? 1.302 2.354 24.034 1.00 83.62 387 LYS A O 1
ATOM 3125 N N . PHE A 1 388 ? 3.025 1.064 24.698 1.00 85.31 388 PHE A N 1
ATOM 3126 C CA . PHE A 1 388 ? 2.441 -0.246 24.401 1.00 85.31 388 PHE A CA 1
ATOM 3127 C C . PHE A 1 388 ? 2.280 -1.142 25.634 1.00 85.31 388 PHE A C 1
ATOM 3129 O O . PHE A 1 388 ? 2.006 -2.326 25.473 1.00 85.31 388 PHE A O 1
ATOM 3136 N N . GLY A 1 389 ? 2.412 -0.605 26.853 1.00 86.44 389 GLY A N 1
ATOM 3137 C CA . GLY A 1 389 ? 2.323 -1.378 28.097 1.00 86.44 389 GLY A CA 1
ATOM 3138 C C . GLY A 1 389 ? 1.080 -2.258 28.168 1.00 86.44 389 GLY A C 1
ATOM 3139 O O . GLY A 1 389 ? 1.204 -3.451 28.376 1.00 86.44 389 GLY A O 1
ATOM 3140 N N . PHE A 1 390 ? -0.096 -1.723 27.830 1.00 85.94 390 PHE A N 1
ATOM 3141 C CA . PHE A 1 390 ? -1.343 -2.499 27.819 1.00 85.94 390 PHE A CA 1
ATOM 3142 C C . PHE A 1 390 ? -1.313 -3.714 26.871 1.00 85.94 390 PHE A C 1
ATOM 3144 O O . PHE A 1 390 ? -1.961 -4.717 27.150 1.00 85.94 390 PHE A O 1
ATOM 3151 N N . LEU A 1 391 ? -0.591 -3.630 25.746 1.00 85.44 391 LEU A N 1
ATOM 3152 C CA . LEU A 1 391 ? -0.434 -4.747 24.815 1.00 85.44 391 LEU A CA 1
ATOM 3153 C C . LEU A 1 391 ? 0.626 -5.720 25.330 1.00 85.44 391 LEU A C 1
ATOM 3155 O O . LEU A 1 391 ? 0.407 -6.922 25.289 1.00 85.44 391 LEU A O 1
ATOM 3159 N N . LEU A 1 392 ? 1.754 -5.209 25.827 1.00 86.50 392 LEU A N 1
ATOM 3160 C CA . LEU A 1 392 ? 2.819 -6.030 26.402 1.00 86.50 392 LEU A CA 1
ATOM 3161 C C . LEU A 1 392 ? 2.317 -6.844 27.596 1.00 86.50 392 LEU A C 1
ATOM 3163 O O . LEU A 1 392 ? 2.542 -8.048 27.634 1.00 86.50 392 LEU A O 1
ATOM 3167 N N . ASP A 1 393 ? 1.569 -6.210 28.496 1.00 86.81 393 ASP A N 1
ATOM 3168 C CA . ASP A 1 393 ? 0.921 -6.863 29.629 1.00 86.81 393 ASP A CA 1
ATOM 3169 C C . ASP A 1 393 ? -0.058 -7.937 29.127 1.00 86.81 393 ASP A C 1
ATOM 3171 O O . ASP A 1 393 ? -0.064 -9.056 29.627 1.00 86.81 393 ASP A O 1
ATOM 3175 N N . ALA A 1 394 ? -0.844 -7.648 28.081 1.00 86.25 394 ALA A N 1
ATOM 3176 C CA . ALA A 1 394 ? -1.754 -8.628 27.485 1.00 86.25 394 ALA A CA 1
ATOM 3177 C C . ALA A 1 394 ? -1.016 -9.837 26.874 1.00 86.25 394 ALA A C 1
ATOM 3179 O O . ALA A 1 394 ? -1.497 -10.964 26.990 1.00 86.25 394 ALA A O 1
ATOM 3180 N N . LEU A 1 395 ? 0.160 -9.633 26.269 1.00 82.75 395 LEU A N 1
ATOM 3181 C CA . LEU A 1 395 ? 0.989 -10.723 25.744 1.00 82.75 395 LEU A CA 1
ATOM 3182 C C . LEU A 1 395 ? 1.494 -11.661 26.858 1.00 82.75 395 LEU A C 1
ATOM 3184 O O . LEU A 1 395 ? 1.623 -12.863 26.616 1.00 82.75 395 LEU A O 1
ATOM 3188 N N . GLU A 1 396 ? 1.729 -11.150 28.073 1.00 84.69 396 GLU A N 1
ATOM 3189 C CA . GLU A 1 396 ? 2.187 -11.946 29.227 1.00 84.69 396 GLU A CA 1
ATOM 3190 C C . GLU A 1 396 ? 1.128 -12.940 29.733 1.00 84.69 396 GLU A C 1
ATOM 3192 O O . GLU A 1 396 ? 1.475 -14.004 30.249 1.00 84.69 396 GLU A O 1
ATOM 3197 N N . PHE A 1 397 ? -0.162 -12.654 29.535 1.00 86.75 397 PHE A N 1
ATOM 3198 C CA . PHE A 1 397 ? -1.263 -13.518 29.983 1.00 86.75 397 PHE A CA 1
ATOM 3199 C C . PHE A 1 397 ? -1.611 -14.655 29.007 1.00 86.75 397 PHE A C 1
ATOM 3201 O O . PHE A 1 397 ? -2.681 -15.254 29.108 1.00 86.75 397 PHE A O 1
ATOM 3208 N N . GLY A 1 398 ? -0.693 -14.999 28.099 1.00 85.81 398 GLY A N 1
ATOM 3209 C CA . GLY A 1 398 ? -0.839 -16.136 27.191 1.00 85.81 398 GLY A CA 1
ATOM 3210 C C . GLY A 1 398 ? -1.534 -15.777 25.882 1.00 85.81 398 GLY A C 1
ATOM 3211 O O . GLY A 1 398 ? -2.530 -16.401 25.518 1.00 85.81 398 GLY A O 1
ATOM 3212 N N . ALA A 1 399 ? -0.995 -14.796 25.154 1.00 92.44 399 ALA A N 1
ATOM 3213 C CA . ALA A 1 399 ? -1.479 -14.482 23.813 1.00 92.44 399 ALA A CA 1
ATOM 3214 C C . ALA A 1 399 ? -1.347 -15.695 22.867 1.00 92.44 399 ALA A C 1
ATOM 3216 O O . ALA A 1 399 ? -0.254 -16.265 22.749 1.00 92.44 399 ALA A O 1
ATOM 3217 N N . PRO A 1 400 ? -2.422 -16.097 22.161 1.00 95.81 400 PRO A N 1
ATOM 3218 C CA . PRO A 1 400 ? -2.332 -17.175 21.187 1.00 95.81 400 PRO A CA 1
ATOM 3219 C C . PRO A 1 400 ? -1.491 -16.732 19.980 1.00 95.81 400 PRO A C 1
ATOM 3221 O O . PRO A 1 400 ? -1.395 -15.533 19.698 1.00 95.81 400 PRO A O 1
ATOM 3224 N N . PRO A 1 401 ? -0.909 -17.664 19.204 1.00 96.06 401 PRO A N 1
ATOM 3225 C CA . PRO A 1 401 ? -0.466 -17.352 17.851 1.00 96.06 401 PRO A CA 1
ATOM 3226 C C . PRO A 1 401 ? -1.642 -16.763 17.072 1.00 96.06 401 PRO A C 1
ATOM 3228 O O . PRO A 1 401 ? -2.727 -17.335 17.096 1.00 96.06 401 PRO A O 1
ATOM 3231 N N . HIS A 1 402 ? -1.455 -15.625 16.417 1.00 97.81 402 HIS A N 1
ATOM 3232 C CA . HIS A 1 402 ? -2.532 -14.952 15.698 1.00 97.81 402 HIS A CA 1
ATOM 3233 C C . HIS A 1 402 ? -1.989 -14.161 14.511 1.00 97.81 402 HIS A C 1
ATOM 3235 O O . HIS A 1 402 ? -0.795 -13.854 14.424 1.00 97.81 402 HIS A O 1
ATOM 3241 N N . GLY A 1 403 ? -2.876 -13.853 13.578 1.00 98.06 403 GLY A N 1
ATOM 3242 C CA . GLY A 1 403 ? -2.558 -13.123 12.367 1.00 98.06 403 GLY A CA 1
ATOM 3243 C C . GLY A 1 403 ? -3.812 -12.617 11.683 1.00 98.06 403 GLY A C 1
ATOM 3244 O O . GLY A 1 403 ? -4.933 -13.035 11.979 1.00 98.06 403 GLY A O 1
ATOM 3245 N N . GLY A 1 404 ? -3.629 -11.701 10.746 1.00 97.94 404 GLY A N 1
ATOM 3246 C CA . GLY A 1 404 ? -4.759 -11.096 10.069 1.00 97.94 404 GLY A CA 1
ATOM 3247 C C . GLY A 1 404 ? -4.350 -10.132 8.980 1.00 97.94 404 GLY A C 1
ATOM 3248 O O . GLY A 1 404 ? -3.167 -9.881 8.747 1.00 97.94 404 GLY A O 1
ATOM 3249 N N . PHE A 1 405 ? -5.355 -9.564 8.329 1.00 98.12 405 PHE A N 1
ATOM 3250 C CA . PHE A 1 405 ? -5.201 -8.664 7.195 1.00 98.12 405 PHE A CA 1
ATOM 3251 C C . PHE A 1 405 ? -6.237 -7.547 7.247 1.00 98.12 405 PHE A C 1
ATOM 3253 O O . PHE A 1 405 ? -7.257 -7.644 7.928 1.00 98.12 405 PHE A O 1
ATOM 3260 N N . ALA A 1 406 ? -5.977 -6.480 6.503 1.00 97.88 406 ALA A N 1
ATOM 3261 C CA . ALA A 1 406 ? -6.941 -5.423 6.262 1.00 97.88 406 ALA A CA 1
ATOM 3262 C C . ALA A 1 406 ? -7.029 -5.131 4.764 1.00 97.88 406 ALA A C 1
ATOM 3264 O O . ALA A 1 406 ? -6.013 -4.877 4.119 1.00 97.88 406 ALA A O 1
ATOM 3265 N N . LEU A 1 407 ? -8.244 -5.120 4.208 1.00 98.06 407 LEU A N 1
ATOM 3266 C CA . LEU A 1 407 ? -8.494 -4.703 2.825 1.00 98.06 407 LEU A CA 1
ATOM 3267 C C . LEU A 1 407 ? -8.965 -3.253 2.784 1.00 98.06 407 LEU A C 1
ATOM 3269 O O . LEU A 1 407 ? -9.889 -2.868 3.502 1.00 98.06 407 LEU A O 1
ATOM 3273 N N . GLY A 1 408 ? -8.391 -2.451 1.890 1.00 97.38 408 GLY A N 1
ATOM 3274 C CA . GLY A 1 408 ? -8.870 -1.106 1.597 1.00 97.38 408 GLY A CA 1
ATOM 3275 C C . GLY A 1 408 ? -10.213 -1.161 0.875 1.00 97.38 408 GLY A C 1
ATOM 3276 O O . GLY A 1 408 ? -10.260 -1.272 -0.350 1.00 97.38 408 GLY A O 1
ATOM 3277 N N . PHE A 1 409 ? -11.318 -1.041 1.613 1.00 98.25 409 PHE A N 1
ATOM 3278 C CA . PHE A 1 409 ? -12.666 -1.180 1.058 1.00 98.25 409 PHE A CA 1
ATOM 3279 C C . PHE A 1 409 ? -12.945 -0.136 -0.027 1.00 98.25 409 PHE A C 1
ATOM 3281 O O . PHE A 1 409 ? -13.468 -0.460 -1.088 1.00 98.25 409 PHE A O 1
ATOM 3288 N N . ASP A 1 410 ? -12.538 1.117 0.189 1.00 97.50 410 ASP A N 1
ATOM 3289 C CA . ASP A 1 410 ? -12.706 2.175 -0.813 1.00 97.50 410 ASP A CA 1
ATOM 3290 C C . ASP A 1 410 ? -11.932 1.874 -2.102 1.00 97.50 410 ASP A C 1
ATOM 3292 O O . ASP A 1 410 ? -12.443 2.065 -3.204 1.00 97.50 410 ASP A O 1
ATOM 3296 N N . ARG A 1 411 ? -10.717 1.341 -1.982 1.00 95.50 411 ARG A N 1
ATOM 3297 C CA . ARG A 1 411 ? -9.882 0.978 -3.128 1.00 95.50 411 ARG A CA 1
ATOM 3298 C C . ARG A 1 411 ? -10.451 -0.225 -3.882 1.00 95.50 411 ARG A C 1
ATOM 3300 O O . ARG A 1 411 ? -10.501 -0.200 -5.108 1.00 95.50 411 ARG A O 1
ATOM 3307 N N . LEU A 1 412 ? -10.969 -1.217 -3.162 1.00 96.94 412 LEU A N 1
ATOM 3308 C CA . LEU A 1 412 ? -11.678 -2.360 -3.733 1.00 96.94 412 LEU A CA 1
ATOM 3309 C C . LEU A 1 412 ? -12.883 -1.917 -4.574 1.00 96.94 412 LEU A C 1
ATOM 3311 O O . LEU A 1 412 ? -13.010 -2.318 -5.729 1.00 96.94 412 LEU A O 1
ATOM 3315 N N . ILE A 1 413 ? -13.735 -1.035 -4.037 1.00 97.88 413 ILE A N 1
ATOM 3316 C CA . ILE A 1 413 ? -14.875 -0.507 -4.801 1.00 97.88 413 ILE A CA 1
ATOM 3317 C C . ILE A 1 413 ? -14.406 0.339 -5.985 1.00 97.88 413 ILE A C 1
ATOM 3319 O O . ILE A 1 413 ? -15.009 0.253 -7.049 1.00 97.88 413 ILE A O 1
ATOM 3323 N N . MET A 1 414 ? -13.342 1.134 -5.835 1.00 95.88 414 MET A N 1
ATOM 3324 C CA . MET A 1 414 ? -12.785 1.944 -6.925 1.00 95.88 414 MET A CA 1
ATOM 3325 C C . MET A 1 414 ? -12.358 1.076 -8.116 1.00 95.88 414 MET A C 1
ATOM 3327 O O . MET A 1 414 ? -12.666 1.429 -9.256 1.00 95.88 414 MET A O 1
ATOM 3331 N N . LEU A 1 415 ? -11.701 -0.057 -7.850 1.00 94.62 415 LEU A N 1
ATOM 3332 C CA . LEU A 1 415 ? -11.261 -1.011 -8.870 1.00 94.62 415 LEU A CA 1
ATOM 3333 C C . LEU A 1 415 ? -12.449 -1.740 -9.516 1.00 94.62 415 LEU A C 1
ATOM 3335 O O . LEU A 1 415 ? -12.538 -1.784 -10.741 1.00 94.62 415 LEU A O 1
ATOM 3339 N N . LEU A 1 416 ? -13.410 -2.225 -8.720 1.00 95.38 416 LEU A N 1
ATOM 3340 C CA . LEU A 1 416 ? -14.625 -2.880 -9.231 1.00 95.38 416 LEU A CA 1
ATOM 3341 C C . LEU A 1 416 ? -15.503 -1.927 -10.061 1.00 95.38 416 LEU A C 1
ATOM 3343 O O . LEU A 1 416 ? -16.076 -2.318 -11.072 1.00 95.38 416 LEU A O 1
ATOM 3347 N N . ALA A 1 417 ? -15.595 -0.662 -9.650 1.00 94.94 417 ALA A N 1
ATOM 3348 C CA . ALA A 1 417 ? -16.339 0.376 -10.359 1.00 94.94 417 ALA A CA 1
ATOM 3349 C C . ALA A 1 417 ? -15.566 0.990 -11.538 1.00 94.94 417 ALA A C 1
ATOM 3351 O O . ALA A 1 417 ? -16.134 1.817 -12.255 1.00 94.94 417 ALA A O 1
ATOM 3352 N N . ARG A 1 418 ? -14.287 0.623 -11.718 1.00 92.62 418 ARG A N 1
ATOM 3353 C CA . ARG A 1 418 ? -13.382 1.151 -12.753 1.00 92.62 418 ARG A CA 1
ATOM 3354 C C . ARG A 1 418 ? -13.338 2.679 -12.769 1.00 92.62 418 ARG A C 1
ATOM 3356 O O . ARG A 1 418 ? -13.560 3.331 -13.787 1.00 92.62 418 ARG A O 1
ATOM 3363 N N . THR A 1 419 ? -13.103 3.252 -11.596 1.00 92.56 419 THR A N 1
ATOM 3364 C CA . THR A 1 419 ? -12.961 4.703 -11.411 1.00 92.56 419 THR A CA 1
ATOM 3365 C C . THR A 1 419 ? -11.515 5.070 -11.106 1.00 92.56 419 THR A C 1
ATOM 3367 O O . THR A 1 419 ? -10.832 4.326 -10.413 1.00 92.56 419 THR A O 1
ATOM 3370 N N . ASP A 1 420 ? -11.067 6.246 -11.543 1.00 87.94 420 ASP A N 1
ATOM 3371 C CA . ASP A 1 420 ? -9.675 6.691 -11.352 1.00 87.94 420 ASP A CA 1
ATOM 3372 C C . ASP A 1 420 ? -9.390 7.269 -9.955 1.00 87.94 420 ASP A C 1
ATOM 3374 O O . ASP A 1 420 ? -8.256 7.627 -9.632 1.00 87.94 420 ASP A O 1
ATOM 3378 N N . SER A 1 421 ? -10.420 7.449 -9.122 1.00 92.75 421 SER A N 1
ATOM 3379 C CA . SER A 1 421 ? -10.259 8.024 -7.789 1.00 92.75 421 SER A CA 1
ATOM 3380 C C . SER A 1 421 ? -11.239 7.446 -6.784 1.00 92.75 421 SER A C 1
ATOM 3382 O O . SER A 1 421 ? -12.447 7.404 -7.021 1.00 92.75 421 SER A O 1
ATOM 3384 N N . ILE A 1 422 ? -10.739 7.162 -5.578 1.00 94.06 422 ILE A N 1
ATOM 3385 C CA . ILE A 1 422 ? -11.574 6.713 -4.456 1.00 94.06 422 ILE A CA 1
ATOM 3386 C C . ILE A 1 422 ? -12.631 7.752 -4.042 1.00 94.06 422 ILE A C 1
ATOM 3388 O O . ILE A 1 422 ? -13.605 7.430 -3.367 1.00 94.06 422 ILE A O 1
ATOM 3392 N N . ARG A 1 423 ? -12.498 9.013 -4.476 1.00 94.69 423 ARG A N 1
ATOM 3393 C CA . ARG A 1 423 ? -13.515 10.049 -4.236 1.00 94.69 423 ARG A CA 1
ATOM 3394 C C . ARG A 1 423 ? -14.840 9.738 -4.928 1.00 94.69 423 ARG A C 1
ATOM 3396 O O . ARG A 1 423 ? -15.880 10.185 -4.451 1.00 94.69 423 ARG A O 1
ATOM 3403 N N . ASP A 1 424 ? -14.823 8.988 -6.028 1.00 95.31 424 ASP A N 1
ATOM 3404 C CA . ASP A 1 424 ? -16.052 8.617 -6.730 1.00 95.31 424 ASP A CA 1
ATOM 3405 C C . ASP A 1 424 ? -16.868 7.581 -5.944 1.00 95.31 424 ASP A C 1
ATOM 3407 O O . ASP A 1 424 ? -18.095 7.586 -6.042 1.00 95.31 424 ASP A O 1
ATOM 3411 N N . VAL A 1 425 ? -16.214 6.781 -5.094 1.00 97.00 425 VAL A N 1
ATOM 3412 C CA . VAL A 1 425 ? -16.839 5.700 -4.310 1.00 97.00 425 VAL A CA 1
ATOM 3413 C C . VAL A 1 425 ? -17.109 6.062 -2.845 1.00 97.00 425 VAL A C 1
ATOM 3415 O O . VAL A 1 425 ? -17.644 5.251 -2.086 1.00 97.00 425 VAL A O 1
ATOM 3418 N N . ILE A 1 426 ? -16.769 7.289 -2.446 1.00 97.62 426 ILE A N 1
ATOM 3419 C CA . ILE A 1 426 ? -17.051 7.862 -1.127 1.00 97.62 426 ILE A CA 1
ATOM 3420 C C . ILE A 1 426 ? -18.169 8.892 -1.278 1.00 97.62 426 ILE A C 1
ATOM 3422 O O . ILE A 1 426 ? -18.145 9.736 -2.176 1.00 97.62 426 ILE A O 1
ATOM 3426 N N . ALA A 1 427 ? -19.187 8.828 -0.417 1.00 97.25 427 ALA A N 1
ATOM 3427 C CA . ALA A 1 427 ? -20.371 9.680 -0.550 1.00 97.25 427 ALA A CA 1
ATOM 3428 C C . ALA A 1 427 ? -20.008 11.170 -0.462 1.00 97.25 427 ALA A C 1
ATOM 3430 O O . ALA A 1 427 ? -20.368 11.947 -1.346 1.00 97.25 427 ALA A O 1
ATOM 3431 N N . PHE A 1 428 ? -19.218 11.547 0.548 1.00 97.31 428 PHE A N 1
ATOM 3432 C CA . PHE A 1 428 ? -18.796 12.926 0.807 1.00 97.31 428 PHE A CA 1
ATOM 3433 C C . PHE A 1 428 ? -17.275 13.002 1.035 1.00 97.31 428 PHE A C 1
ATOM 3435 O O . PHE A 1 428 ? -16.823 13.103 2.177 1.00 97.31 428 PHE A O 1
ATOM 3442 N N . PRO A 1 429 ? -16.466 12.914 -0.037 1.00 96.25 429 PRO A N 1
ATOM 3443 C CA . PRO A 1 429 ? -15.013 12.870 0.076 1.00 96.25 429 PRO A CA 1
ATOM 3444 C C . PRO A 1 429 ? -14.419 14.249 0.393 1.00 96.25 429 PRO A C 1
ATOM 3446 O O . PRO A 1 429 ? -15.037 15.293 0.156 1.00 96.25 429 PRO A O 1
ATOM 3449 N N . LYS A 1 430 ? -13.173 14.257 0.869 1.00 95.00 430 LYS A N 1
ATOM 3450 C CA . LYS A 1 430 ? -12.344 15.457 1.025 1.00 95.00 430 LYS A CA 1
ATOM 3451 C C . LYS A 1 430 ? -11.516 15.733 -0.240 1.00 95.00 430 LYS A C 1
ATOM 3453 O O . LYS A 1 430 ? -11.238 14.844 -1.05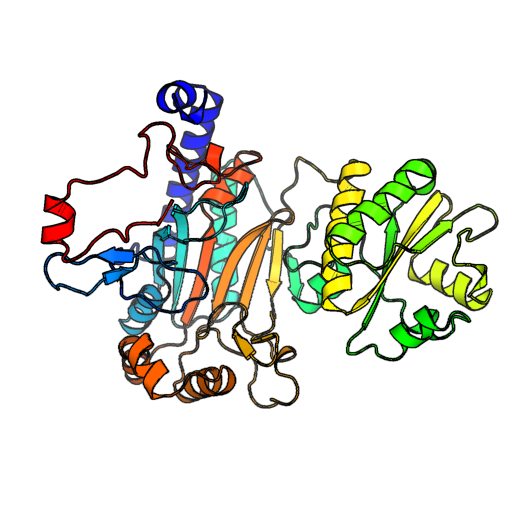0 1.00 95.00 430 LYS A O 1
ATOM 3458 N N . THR A 1 431 ? -11.110 16.988 -0.427 1.00 93.25 431 THR A N 1
ATOM 3459 C CA . THR A 1 431 ? -10.127 17.391 -1.452 1.00 93.25 431 THR A CA 1
ATOM 3460 C C . THR A 1 431 ? -8.708 16.985 -1.047 1.00 93.25 431 THR A C 1
ATOM 3462 O O . THR A 1 431 ? -8.490 16.560 0.080 1.00 93.25 431 THR A O 1
ATOM 3465 N N . GLN A 1 432 ? -7.718 17.190 -1.928 1.00 90.06 432 GLN A N 1
ATOM 3466 C CA . GLN A 1 432 ? -6.295 16.989 -1.597 1.00 90.06 432 GLN A CA 1
ATOM 3467 C C . GLN A 1 432 ? -5.797 17.860 -0.434 1.00 90.06 432 GLN A C 1
ATOM 3469 O O . GLN A 1 432 ? -4.792 17.536 0.176 1.00 90.06 432 GLN A O 1
ATOM 3474 N N . LYS A 1 433 ? -6.507 18.947 -0.110 1.00 90.38 433 LYS A N 1
ATOM 3475 C CA . LYS A 1 433 ? -6.198 19.828 1.026 1.00 90.38 433 LYS A CA 1
ATOM 3476 C C . LYS A 1 433 ? -6.955 19.434 2.304 1.00 90.38 433 LYS A C 1
ATOM 3478 O O . LYS A 1 433 ? -7.160 20.280 3.163 1.00 90.38 433 LYS A O 1
ATOM 3483 N N . ALA A 1 434 ? -7.467 18.203 2.376 1.00 92.81 434 ALA A N 1
ATOM 3484 C CA . ALA A 1 434 ? -8.309 17.689 3.461 1.00 92.81 434 ALA A CA 1
ATOM 3485 C C . ALA A 1 434 ? -9.609 18.492 3.710 1.00 92.81 434 ALA A C 1
ATOM 3487 O O . ALA A 1 434 ? -10.197 18.438 4.788 1.00 92.81 434 ALA A O 1
ATOM 3488 N N . GLN A 1 435 ? -10.116 19.211 2.699 1.00 94.31 435 GLN A N 1
ATOM 3489 C CA . GLN A 1 435 ? -11.308 20.058 2.837 1.00 94.31 435 GLN A CA 1
ATOM 3490 C C . GLN A 1 435 ? -12.576 19.374 2.323 1.00 94.31 435 GLN A C 1
ATOM 3492 O O . GLN A 1 435 ? -12.578 18.766 1.251 1.00 94.31 435 GLN A O 1
ATOM 3497 N N . CYS A 1 436 ? -13.691 19.547 3.029 1.00 96.06 436 CYS A N 1
ATOM 3498 C CA . CYS A 1 436 ? -15.023 19.234 2.520 1.00 96.06 436 CYS A CA 1
ATOM 3499 C C . CYS A 1 436 ? -15.623 20.483 1.864 1.00 96.06 436 CYS A C 1
ATOM 3501 O O . CYS A 1 436 ? -16.071 21.398 2.552 1.00 96.06 436 CYS A O 1
ATOM 3503 N N . LEU A 1 437 ? -15.669 20.531 0.528 1.00 95.62 437 LEU A N 1
ATOM 3504 C CA . LEU A 1 437 ? -16.198 21.702 -0.191 1.00 95.62 437 LEU A CA 1
ATOM 3505 C C . LEU A 1 437 ? -17.708 21.909 -0.012 1.00 95.62 437 LEU A C 1
ATOM 3507 O O . LEU A 1 437 ? -18.178 23.032 -0.188 1.00 95.62 437 LEU A O 1
ATOM 3511 N N . LEU A 1 438 ? -18.453 20.848 0.313 1.00 96.31 438 LEU A N 1
ATOM 3512 C CA . LEU A 1 438 ? -19.895 20.907 0.555 1.00 96.31 438 LEU A CA 1
ATOM 3513 C C . LEU A 1 438 ? -20.206 21.624 1.875 1.00 96.31 438 LEU A C 1
ATOM 3515 O O . LEU A 1 438 ? -20.980 22.576 1.891 1.00 96.31 438 LEU A O 1
ATOM 3519 N N . THR A 1 439 ? -19.580 21.183 2.969 1.00 97.06 439 THR A N 1
ATOM 3520 C CA . THR A 1 439 ? -19.837 21.710 4.321 1.00 97.06 439 THR A CA 1
ATOM 3521 C C . THR A 1 439 ? -18.897 22.846 4.717 1.00 97.06 439 THR A C 1
ATOM 3523 O O . THR A 1 439 ? -19.103 23.465 5.752 1.00 97.06 439 THR A O 1
ATOM 3526 N N . LYS A 1 440 ? -17.881 23.136 3.891 1.00 96.06 440 LYS A N 1
ATOM 3527 C CA . LYS A 1 440 ? -16.799 24.095 4.167 1.00 96.06 440 LYS A CA 1
ATOM 3528 C C . LYS A 1 440 ? -15.967 23.734 5.409 1.00 96.06 440 LYS A C 1
ATOM 3530 O O . LYS A 1 440 ? -15.495 24.625 6.103 1.00 96.06 440 LYS A O 1
ATOM 3535 N N . ALA A 1 441 ? -15.781 22.439 5.667 1.00 96.69 441 ALA A N 1
ATOM 3536 C CA . ALA A 1 441 ? -14.908 21.946 6.733 1.00 96.69 441 ALA A CA 1
ATOM 3537 C C . ALA A 1 441 ? -13.450 21.769 6.245 1.00 96.69 441 ALA A C 1
ATOM 3539 O O . ALA A 1 441 ? -13.262 21.428 5.070 1.00 96.69 441 ALA A O 1
ATOM 3540 N N . PRO A 1 442 ? -12.432 21.911 7.117 1.00 95.81 442 PRO A N 1
ATOM 3541 C CA . PRO A 1 442 ? -12.519 22.403 8.499 1.00 95.81 442 PRO A CA 1
ATOM 3542 C C . PRO A 1 442 ? -12.876 23.901 8.562 1.00 95.81 442 PRO A C 1
ATOM 3544 O O . PRO A 1 442 ? -12.712 24.621 7.578 1.00 95.81 442 PRO A O 1
ATOM 3547 N N . SER A 1 443 ? -13.367 24.364 9.713 1.00 95.56 443 SER A N 1
ATOM 3548 C CA . SER A 1 443 ? -13.772 25.755 9.960 1.00 95.56 443 SER A CA 1
ATOM 3549 C C . SER A 1 443 ? -13.303 26.235 11.335 1.00 95.56 443 SER A C 1
ATOM 3551 O O . SER A 1 443 ? -12.939 25.425 12.185 1.00 95.56 443 SER A O 1
ATOM 3553 N N . ALA A 1 444 ? -13.322 27.552 11.558 1.00 94.56 444 ALA A N 1
ATOM 3554 C CA . ALA A 1 444 ? -13.089 28.118 12.883 1.00 94.56 444 ALA A CA 1
ATOM 3555 C C . ALA A 1 444 ? -14.184 27.683 13.875 1.00 94.56 444 ALA A C 1
ATOM 3557 O O . ALA A 1 444 ? -15.313 27.394 13.472 1.00 94.56 444 ALA A O 1
ATOM 3558 N N . VAL A 1 445 ? -13.818 27.659 15.154 1.00 95.19 445 VAL A N 1
ATOM 3559 C CA . VAL A 1 445 ? -14.689 27.383 16.304 1.00 95.19 445 VAL A CA 1
ATOM 3560 C C . VAL A 1 445 ? -14.686 28.585 17.243 1.00 95.19 445 VAL A C 1
ATOM 3562 O O . VAL A 1 445 ? -13.765 29.409 17.192 1.00 95.19 445 VAL A O 1
ATOM 3565 N N . ASP A 1 446 ? -15.694 28.684 18.103 1.00 95.12 446 ASP A N 1
ATOM 3566 C CA . ASP A 1 446 ? -15.802 29.803 19.033 1.00 95.12 446 ASP A CA 1
ATOM 3567 C C . ASP A 1 446 ? -14.747 29.718 20.144 1.00 95.12 446 ASP A C 1
ATOM 3569 O O . ASP A 1 446 ? -14.350 28.643 20.600 1.00 95.12 446 ASP A O 1
ATOM 3573 N N . ASN A 1 447 ? -14.305 30.879 20.634 1.00 94.88 447 ASN A N 1
ATOM 3574 C CA . ASN A 1 447 ? -13.299 30.952 21.700 1.00 94.88 447 ASN A CA 1
ATOM 3575 C C . ASN A 1 447 ? -13.758 30.287 23.008 1.00 94.88 447 ASN A C 1
ATOM 3577 O O . ASN A 1 447 ? -12.917 29.888 23.809 1.00 94.88 447 ASN A O 1
ATOM 3581 N N . GLU A 1 448 ? -15.066 30.196 23.248 1.00 96.19 448 GLU A N 1
ATOM 3582 C CA . GLU A 1 448 ? -15.629 29.490 24.401 1.00 96.19 448 GLU A CA 1
ATOM 3583 C C . GLU A 1 448 ? -15.350 27.984 24.319 1.00 96.19 448 GLU A C 1
ATOM 3585 O O . GLU A 1 448 ? -14.810 27.422 25.269 1.00 96.19 448 GLU A O 1
ATOM 3590 N N . GLN A 1 449 ? -15.542 27.373 23.144 1.00 95.31 449 GLN A N 1
ATOM 3591 C CA . GLN A 1 449 ? -15.228 25.959 22.910 1.00 95.31 449 GLN A CA 1
ATOM 3592 C C . GLN A 1 449 ? -13.736 25.669 23.132 1.00 95.31 449 GLN A C 1
ATOM 3594 O O . GLN A 1 449 ? -13.371 24.668 23.744 1.00 95.31 449 GLN A O 1
ATOM 3599 N N . LEU A 1 450 ? -12.852 26.570 22.688 1.00 95.62 450 LEU A N 1
ATOM 3600 C CA . LEU A 1 450 ? -11.408 26.433 22.918 1.00 95.62 450 LEU A CA 1
ATOM 3601 C C . LEU A 1 450 ? -11.045 26.508 24.410 1.00 95.62 450 LEU A C 1
ATOM 3603 O O . LEU A 1 450 ? -10.195 25.745 24.871 1.00 95.62 450 LEU A O 1
ATOM 3607 N N . LYS A 1 451 ? -11.697 27.399 25.173 1.00 94.62 451 LYS A N 1
ATOM 3608 C CA . LYS A 1 451 ? -11.497 27.516 26.627 1.00 94.62 451 LYS A CA 1
ATOM 3609 C C . LYS A 1 451 ? -11.940 26.254 27.358 1.00 94.62 451 LYS A C 1
ATOM 3611 O O . LYS A 1 451 ? -11.199 25.782 28.213 1.00 94.62 451 LYS A O 1
ATOM 3616 N N . GLU A 1 452 ? -13.103 25.705 27.011 1.00 95.25 452 GLU A N 1
ATOM 3617 C CA . GLU A 1 452 ? -13.602 24.453 27.593 1.00 95.25 452 GLU A CA 1
ATOM 3618 C C . GLU A 1 452 ? -12.657 23.275 27.334 1.00 95.25 452 GLU A C 1
ATOM 3620 O O . GLU A 1 452 ? -12.494 22.406 28.185 1.00 95.25 452 GLU A O 1
ATOM 3625 N N . LEU A 1 453 ? -11.991 23.272 26.180 1.00 96.31 453 LEU A N 1
ATOM 3626 C CA . LEU A 1 453 ? -11.010 22.259 25.793 1.00 96.31 453 LEU A CA 1
ATOM 3627 C C . LEU A 1 453 ? -9.594 22.537 26.324 1.00 96.31 453 LEU A C 1
ATOM 3629 O O . LEU A 1 453 ? -8.667 21.812 25.982 1.00 96.31 453 LEU A O 1
ATOM 3633 N N . SER A 1 454 ? -9.399 23.573 27.148 1.00 95.06 454 SER A N 1
ATOM 3634 C CA . SER A 1 454 ? -8.084 23.972 27.677 1.00 95.06 454 SER A CA 1
ATOM 3635 C C . SER A 1 454 ? -7.016 24.252 26.604 1.00 95.06 454 SER A C 1
ATOM 3637 O O . SER A 1 454 ? -5.822 24.118 26.864 1.00 95.06 454 SER A O 1
ATOM 3639 N N . ILE A 1 455 ? -7.417 24.683 25.401 1.00 95.25 455 ILE A N 1
ATOM 3640 C CA . ILE A 1 455 ? -6.506 24.944 24.273 1.00 95.25 455 ILE A CA 1
ATOM 3641 C C . ILE A 1 455 ? -6.596 26.389 23.777 1.00 95.25 455 ILE A C 1
ATOM 3643 O O . ILE A 1 455 ? -7.589 27.093 23.958 1.00 95.25 455 ILE A O 1
ATOM 3647 N N . ARG A 1 456 ? -5.528 26.858 23.125 1.00 93.69 456 ARG A N 1
ATOM 3648 C CA . ARG A 1 456 ? -5.486 28.164 22.456 1.00 93.69 456 ARG A CA 1
ATOM 3649 C C . ARG A 1 456 ? -4.815 28.020 21.101 1.00 93.69 456 ARG A C 1
ATOM 3651 O O . ARG A 1 456 ? -3.767 27.390 20.992 1.00 93.69 456 ARG A O 1
ATOM 3658 N N . ILE A 1 457 ? -5.390 28.647 20.079 1.00 92.12 457 ILE A N 1
ATOM 3659 C CA . ILE A 1 457 ? -4.766 28.713 18.757 1.00 92.12 457 ILE A CA 1
ATOM 3660 C C . ILE A 1 457 ? -3.557 29.647 18.849 1.00 92.12 457 ILE A C 1
ATOM 3662 O O . ILE A 1 457 ? -3.676 30.798 19.281 1.00 92.12 457 ILE A O 1
ATOM 3666 N N . ARG A 1 458 ? -2.381 29.156 18.446 1.00 90.50 458 ARG A N 1
ATOM 3667 C CA . ARG A 1 458 ? -1.173 29.979 18.364 1.00 90.50 458 ARG A CA 1
ATOM 3668 C C . ARG A 1 458 ? -1.387 31.071 17.316 1.00 90.50 458 ARG A C 1
ATOM 3670 O O . ARG A 1 458 ? -1.701 30.768 16.167 1.00 90.50 458 ARG A O 1
ATOM 3677 N N . LYS A 1 459 ? -1.186 32.335 17.699 1.00 82.50 459 LYS A N 1
ATOM 3678 C CA . LYS A 1 459 ? -1.150 33.443 16.740 1.00 82.50 459 LYS A CA 1
ATOM 3679 C C . LYS A 1 459 ? 0.044 33.226 15.813 1.00 82.50 459 LYS A C 1
ATOM 3681 O O . LYS A 1 459 ? 1.180 33.178 16.277 1.00 82.50 459 LYS A O 1
ATOM 3686 N N . THR A 1 460 ? -0.221 33.035 14.531 1.00 69.12 460 THR A N 1
ATOM 3687 C CA . THR A 1 460 ? 0.804 33.105 13.492 1.00 69.12 460 THR A CA 1
ATOM 3688 C C . THR A 1 460 ? 1.090 34.588 13.278 1.00 69.12 460 THR A C 1
ATOM 3690 O O . THR A 1 460 ? 0.163 35.345 12.990 1.00 69.12 460 THR A O 1
ATOM 3693 N N . GLU A 1 461 ? 2.328 35.030 13.514 1.00 56.12 461 GLU A N 1
ATOM 3694 C CA . GLU A 1 461 ? 2.761 36.345 13.030 1.00 56.12 461 GLU A CA 1
ATOM 3695 C C . GLU A 1 461 ? 2.640 36.314 11.502 1.00 56.12 461 GLU A C 1
ATOM 3697 O O . GLU A 1 461 ? 3.068 35.342 10.876 1.00 56.12 461 GLU A O 1
ATOM 3702 N N . GLN A 1 462 ? 1.919 37.292 10.950 1.00 42.25 462 GLN A N 1
ATOM 3703 C CA . GLN A 1 462 ? 1.657 37.400 9.514 1.00 42.25 462 GLN A CA 1
ATOM 3704 C C . GLN A 1 462 ? 2.913 37.759 8.735 1.00 42.25 462 GLN A C 1
ATOM 3706 O O . GLN A 1 462 ? 3.665 38.632 9.225 1.00 42.25 462 GLN A O 1
#

Mean predicted aligned error: 4.94 Å

pLDDT: mean 93.95, std 5.73, range [42.25, 98.81]

Secondary structure (DSSP, 8-state):
-GGGGHHHHTTSHHHHHHHHHHHHHHHHHHHHHHHTT-EE----SSB----SSSPPPEEE-SSSTT-EEE--S-SHHHHHHHHHTT-SEEEEEEEEE--S---TT--SEEEEEEEEEES--HHHHHHHHHHHHHHHHHHHT----SS-EEEEHHHIIIIISSSS--TTS---EEE-HHHHTT-SSHHHHHHHH-TTTEEEEEEEETTHHHH--HHHHHHHHHHHHTTT-S--EEEEEETTEEESTTGGGS-HHHHHHHHHHHT--TT-EEEEEEEEHHHHHHHHHHHHHHHHHHTT-S-SS---EEEEE--BSEEEETTEEEESS-TTBPBS--S--S-GGG-BBSEEEEEETTEEEEEEEEBP--HHHHHHHHHHTT--HHHHHHHHHHHHHHHHTTPPPEEEEEEEHHHHHHHHTT-S-GGGTSSS---TTS-BTTTTBS----HHHHHHTT--PPPPP-

Foldseek 3Di:
DCLQVVVVVCPDPLLVVLQVLLVLLVVLLVVLLVVVVADADDDDQFADDFPFPFDWDWDFDLVDFPDITTGAQDCVLVLLLVLLVVRQKYWYQDWHAGPDQDDLADFRIFTKTWIKGFPDALVVQQLSVLSSVQSSCVSLVDHDDSDAAEDACVCCLQFQLDLFAQPLDHQTKFFLLVLQCQFQDPVSVVLSVCPVFKTKIKTKDPLCQVQDDPVRVVVLQVQLVVLPAPGKFKWAQAPVGTDGPRPVRHDPVSRVVVCVRNVDDHNMMMIIGIDTSNSSSNSRSVSSVVSCVSVVVRDPPDKHKYKHFFAQQWDADPNAIDGPRGLFFAWPDPPDPPDSRNTTTQKMFIHISSRTQKIKHWTDLDLVRSVVSCVNRVHDPVNCCVRPVVSSVSSVSPRGGMMHMMGRSLVSSCSSSVHSGSCSSDSQGADSVSASSNVRPPDDDDPVVCVSSNHDDDDDDD

Radius of gyration: 25.25 Å; Cα contacts (8 Å, |Δi|>4): 830; chains: 1; bounding box: 64×58×70 Å

Nearest PDB structures (foldseek):
  6sjc-assembly1_A  TM=9.488E-01  e=1.565E-52  Thermus thermophilus
  6hhx-assembly1_A  TM=9.485E-01  e=5.918E-52  Thermus thermophilus
  7ap4-assembly1_A  TM=9.387E-01  e=1.462E-51  Thermus thermophilus HB8
  1l0w-assembly1_B  TM=9.268E-01  e=6.942E-52  Thermus thermophilus
  6wom-assembly2_C  TM=9.320E-01  e=8.801E-50  Elizabethkingia anophelis